Protein AF-0000000067514370 (afdb_homodimer)

Nearest PDB structures (foldseek):
  8wbq-assembly1_A  TM=7.973E-01  e=3.675E-15  Rhodococcus opacus
  8wnh-assembly1_B  TM=7.965E-01  e=3.909E-15  Rhodococcus opacus
  8wbo-assembly1_A-2  TM=7.951E-01  e=1.120E-14  Rhodococcus opacus
  8wbm-assembly1_A  TM=7.799E-01  e=2.214E-14  Rhodococcus opacus
  3umc-assembly1_C  TM=7.431E-01  e=3.376E-13  Pseudomonas aeruginosa

pLDDT: mean 97.34, std 3.36, range [53.38, 98.94]

Solvent-accessible surface area (backbone atoms only — not comparable to full-atom values): 23283 Å² total; per-residue (Å²): 130,92,54,49,83,46,66,32,39,35,26,39,34,82,59,49,36,29,46,65,55,64,56,62,49,45,54,62,75,37,51,87,78,41,57,77,92,49,36,66,57,51,41,51,40,33,53,45,34,38,58,46,48,35,35,32,69,62,66,59,53,54,55,42,43,33,51,16,43,43,52,38,21,56,75,69,74,39,88,70,81,73,58,30,57,58,56,53,70,44,52,46,72,38,44,43,37,87,52,31,34,68,21,41,55,70,35,42,88,80,37,48,28,29,41,46,28,67,38,39,75,91,38,44,61,53,35,48,70,56,37,60,51,72,60,74,42,79,46,32,16,57,79,61,58,30,25,54,40,36,56,66,31,55,50,47,52,34,61,74,68,69,52,57,40,69,34,29,29,43,35,26,40,38,51,83,50,39,47,53,40,37,42,61,62,52,34,56,37,35,35,38,31,53,77,71,85,52,79,72,73,51,74,87,62,51,60,45,79,28,73,42,48,60,45,50,31,58,50,48,66,90,130,90,52,51,81,48,66,31,39,35,26,38,34,81,57,48,37,30,46,64,55,66,56,64,49,46,54,62,74,37,51,86,79,41,56,77,93,48,36,66,58,52,42,50,40,34,52,44,32,39,58,46,48,34,35,33,68,62,67,60,54,55,56,42,43,32,51,15,44,45,51,36,22,57,75,66,75,39,90,68,81,71,58,30,58,57,55,55,70,44,53,44,71,39,44,43,37,88,50,31,34,68,19,40,56,69,33,43,88,79,38,48,27,28,42,47,28,68,38,41,73,92,37,44,61,54,34,50,71,55,36,60,51,72,60,75,43,80,46,31,16,57,77,61,58,28,24,55,39,34,55,66,31,56,50,46,51,33,61,74,68,69,52,58,39,71,34,29,31,42,35,27,39,38,53,83,49,40,46,52,39,36,41,63,62,51,33,55,37,33,34,38,33,52,77,71,86,52,78,73,72,51,74,86,62,51,61,44,80,28,74,44,49,58,45,50,31,59,51,49,64,89

Radius of gyration: 22.3 Å; Cα contacts (8 Å, |Δi|>4): 808; chains: 2; bounding box: 63×58×52 Å

InterPro domains:
  IPR006328 L-2-Haloacid dehalogenase [TIGR01428] (7-199)
  IPR006328 L-2-Haloacid dehalogenase [cd02588] (7-217)
  IPR006439 HAD hydrolase, subfamily IA [TIGR01493] (9-182)
  IPR023214 HAD superfamily [G3DSA:3.40.50.1000] (7-200)
  IPR036412 HAD-like superfamily [SSF56784] (6-220)
  IPR051540 S-2-haloalkanoic acid dehalogenase [PTHR43316] (2-203)

Structure (mmCIF, N/CA/C/O backbone):
data_AF-0000000067514370-model_v1
#
loop_
_entity.id
_entity.type
_entity.pdbx_description
1 polymer 'Haloacid dehalogenase, type II'
#
loop_
_atom_site.group_PDB
_atom_site.id
_atom_site.type_symbol
_atom_site.label_atom_id
_atom_site.label_alt_id
_atom_site.label_comp_id
_atom_site.label_asym_id
_atom_site.label_entity_id
_atom_site.label_seq_id
_atom_site.pdbx_PDB_ins_code
_atom_site.Cartn_x
_atom_site.Cartn_y
_atom_site.Cartn_z
_atom_site.occupancy
_atom_site.B_iso_or_equiv
_atom_site.auth_seq_id
_atom_site.auth_comp_id
_atom_site.auth_asym_id
_atom_site.auth_atom_id
_atom_site.pdbx_PDB_model_num
ATOM 1 N N . MET A 1 1 ? -13.023 30.594 -5.648 1 54.84 1 MET A N 1
ATOM 2 C CA . MET A 1 1 ? -12.836 29.188 -5.305 1 54.84 1 MET A CA 1
ATOM 3 C C . MET A 1 1 ? -12.938 28.984 -3.797 1 54.84 1 MET A C 1
ATOM 5 O O . MET A 1 1 ? -12.477 29.828 -3.016 1 54.84 1 MET A O 1
ATOM 9 N N . SER A 1 2 ? -13.969 28.219 -3.26 1 80.81 2 SER A N 1
ATOM 10 C CA . SER A 1 2 ? -14.188 28.109 -1.821 1 80.81 2 SER A CA 1
ATOM 11 C C . SER A 1 2 ? -12.961 27.547 -1.115 1 80.81 2 SER A C 1
ATOM 13 O O . SER A 1 2 ? -12.359 26.578 -1.582 1 80.81 2 SER A O 1
ATOM 15 N N . PHE A 1 3 ? -12.492 28.406 -0.198 1 91.38 3 PHE A N 1
ATOM 16 C CA . PHE A 1 3 ? -11.312 28.078 0.587 1 91.38 3 PHE A CA 1
ATOM 17 C C . PHE A 1 3 ? -11.625 27.016 1.623 1 91.38 3 PHE A C 1
ATOM 19 O O . PHE A 1 3 ? -12.758 26.922 2.105 1 91.38 3 PHE A O 1
ATOM 26 N N . LEU A 1 4 ? -10.633 26.266 1.812 1 96.19 4 LEU A N 1
ATOM 27 C CA . LEU A 1 4 ? -10.75 25.281 2.883 1 96.19 4 LEU A CA 1
ATOM 28 C C . LEU A 1 4 ? -10.633 25.938 4.25 1 96.19 4 LEU A C 1
ATOM 30 O O . LEU A 1 4 ? -9.914 26.938 4.406 1 96.19 4 LEU A O 1
ATOM 34 N N . ARG A 1 5 ? -11.43 25.5 5.203 1 95.88 5 ARG A N 1
ATOM 35 C CA . ARG A 1 5 ? -11.398 26.047 6.559 1 95.88 5 ARG A CA 1
ATOM 36 C C . ARG A 1 5 ? -11.195 24.938 7.586 1 95.88 5 ARG A C 1
ATOM 38 O O . ARG A 1 5 ? -12.055 24.719 8.438 1 95.88 5 ARG A O 1
ATOM 45 N N . PRO A 1 6 ? -10.039 24.281 7.539 1 98.12 6 PRO A N 1
ATOM 46 C CA . PRO A 1 6 ? -9.781 23.219 8.516 1 98.12 6 PRO A CA 1
ATOM 47 C C . PRO A 1 6 ? -9.469 23.75 9.906 1 98.12 6 PRO A C 1
ATOM 49 O O . PRO A 1 6 ? -8.898 24.844 10.039 1 98.12 6 PRO A O 1
ATOM 52 N N . LYS A 1 7 ? -9.844 22.984 10.93 1 98.38 7 LYS A N 1
ATOM 53 C CA . LYS A 1 7 ? -9.445 23.312 12.297 1 98.38 7 LYS A CA 1
ATOM 54 C C . LYS A 1 7 ? -7.953 23.062 12.508 1 98.38 7 LYS A C 1
ATOM 56 O O . LYS A 1 7 ? -7.297 23.781 13.258 1 98.38 7 LYS A O 1
ATOM 61 N N . PHE A 1 8 ? -7.395 22.016 11.891 1 98.69 8 PHE A N 1
ATOM 62 C CA . PHE A 1 8 ? -5.98 21.672 11.93 1 98.69 8 PHE A CA 1
ATOM 63 C C . PHE A 1 8 ? -5.465 21.344 10.531 1 98.69 8 PHE A C 1
ATOM 65 O O . PHE A 1 8 ? -6.207 20.828 9.695 1 98.69 8 PHE A O 1
ATOM 72 N N . ILE A 1 9 ? -4.254 21.688 10.297 1 98.81 9 ILE A N 1
ATOM 73 C CA . ILE A 1 9 ? -3.523 21.141 9.164 1 98.81 9 ILE A CA 1
ATOM 74 C C . ILE A 1 9 ? -2.539 20.078 9.648 1 98.81 9 ILE A C 1
ATOM 76 O O . ILE A 1 9 ? -1.657 20.359 10.461 1 98.81 9 ILE A O 1
ATOM 80 N N . THR A 1 10 ? -2.744 18.875 9.266 1 98.88 10 THR A N 1
ATOM 81 C CA . THR A 1 10 ? -1.891 17.75 9.656 1 98.88 10 THR A CA 1
ATOM 82 C C . THR A 1 10 ? -0.934 17.375 8.523 1 98.88 10 THR A C 1
ATOM 84 O O . THR A 1 10 ? -1.309 17.406 7.352 1 98.88 10 THR A O 1
ATOM 87 N N . PHE A 1 11 ? 0.341 17.125 8.883 1 98.94 11 PHE A N 1
ATOM 88 C CA . PHE A 1 11 ? 1.389 16.906 7.895 1 98.94 11 PHE A CA 1
ATOM 89 C C . PHE A 1 11 ? 2.049 15.547 8.102 1 98.94 11 PHE A C 1
ATOM 91 O O . PHE A 1 11 ? 2.467 15.211 9.219 1 98.94 11 PHE A O 1
ATOM 98 N N . ASP A 1 12 ? 2.164 14.766 6.973 1 98.81 12 ASP A N 1
ATOM 99 C CA . ASP A 1 12 ? 3.289 13.836 6.895 1 98.81 12 ASP A CA 1
ATOM 100 C C . ASP A 1 12 ? 4.617 14.57 7.035 1 98.81 12 ASP A C 1
ATOM 102 O O . ASP A 1 12 ? 4.805 15.648 6.465 1 98.81 12 ASP A O 1
ATOM 106 N N . CYS A 1 13 ? 5.59 13.93 7.742 1 98.44 13 CYS A N 1
ATOM 107 C CA . CYS A 1 13 ? 6.844 14.633 8 1 98.44 13 CYS A CA 1
ATOM 108 C C . CYS A 1 13 ? 7.926 14.188 7.027 1 98.44 13 CYS A C 1
ATOM 110 O O . CYS A 1 13 ? 8.367 14.969 6.18 1 98.44 13 CYS A O 1
ATOM 112 N N . TYR A 1 14 ? 8.352 12.938 7.102 1 96.94 14 TYR A N 1
ATOM 113 C CA . TYR A 1 14 ? 9.453 12.422 6.305 1 96.94 14 TYR A CA 1
ATOM 114 C C . TYR A 1 14 ? 9.07 12.344 4.832 1 96.94 14 TYR A C 1
ATOM 116 O O . TYR A 1 14 ? 8.133 11.633 4.465 1 96.94 14 TYR A O 1
ATOM 124 N N . GLY A 1 15 ? 9.812 12.992 4.027 1 97 15 GLY A N 1
ATOM 125 C CA . GLY A 1 15 ? 9.562 13.023 2.594 1 97 15 GLY A CA 1
ATOM 126 C C . GLY A 1 15 ? 8.656 14.172 2.178 1 97 15 GLY A C 1
ATOM 127 O O . GLY A 1 15 ? 8.742 14.656 1.049 1 97 15 GLY A O 1
ATOM 128 N N . THR A 1 16 ? 7.781 14.656 3.057 1 98.62 16 THR A N 1
ATOM 129 C CA . THR A 1 16 ? 6.863 15.75 2.756 1 98.62 16 THR A CA 1
ATOM 130 C C . THR A 1 16 ? 7.422 17.078 3.26 1 98.62 16 THR A C 1
ATOM 132 O O . THR A 1 16 ? 7.59 18.016 2.482 1 98.62 16 THR A O 1
ATOM 135 N N . LEU A 1 17 ? 7.727 17.156 4.512 1 98.69 17 LEU A N 1
ATOM 136 C CA . LEU A 1 17 ? 8.344 18.359 5.07 1 98.69 17 LEU A CA 1
ATOM 137 C C . LEU A 1 17 ? 9.859 18.203 5.137 1 98.69 17 LEU A C 1
ATOM 139 O O . LEU A 1 17 ? 10.594 19.094 4.684 1 98.69 17 LEU A O 1
ATOM 143 N N . THR A 1 18 ? 10.305 17.125 5.695 1 98.25 18 THR A N 1
ATOM 144 C CA . THR A 1 18 ? 11.734 16.828 5.801 1 98.25 18 THR A CA 1
ATOM 145 C C . THR A 1 18 ? 12.25 16.203 4.516 1 98.25 18 THR A C 1
ATOM 147 O O . THR A 1 18 ? 11.617 15.289 3.969 1 98.25 18 THR A O 1
ATOM 150 N N . ASN A 1 19 ? 13.359 16.75 4.059 1 96.5 19 ASN A N 1
ATOM 151 C CA . ASN A 1 19 ? 14.016 16.156 2.902 1 96.5 19 ASN A CA 1
ATOM 152 C C . ASN A 1 19 ? 14.625 14.797 3.244 1 96.5 19 ASN A C 1
ATOM 154 O O . ASN A 1 19 ? 15.625 14.727 3.959 1 96.5 19 ASN A O 1
ATOM 158 N N . PHE A 1 20 ? 14.039 13.781 2.719 1 91.88 20 PHE A N 1
ATOM 159 C CA . PHE A 1 20 ? 14.344 12.391 3.055 1 91.88 20 PHE A CA 1
ATOM 160 C C . PHE A 1 20 ? 15.516 11.883 2.229 1 91.88 20 PHE A C 1
ATOM 162 O O . PHE A 1 20 ? 15.461 11.883 0.997 1 91.88 20 PHE A O 1
ATOM 169 N N . HIS A 1 21 ? 16.641 11.43 2.885 1 93.88 21 HIS A N 1
ATOM 170 C CA . HIS A 1 21 ? 17.906 11.117 2.207 1 93.88 21 HIS A CA 1
ATOM 171 C C . HIS A 1 21 ? 18.125 9.617 2.129 1 93.88 21 HIS A C 1
ATOM 173 O O . HIS A 1 21 ? 19.25 9.156 1.904 1 93.88 21 HIS A O 1
ATOM 179 N N . MET A 1 22 ? 17.109 8.844 2.316 1 95.44 22 MET A N 1
ATOM 180 C CA . MET A 1 22 ? 17.219 7.387 2.287 1 95.44 22 MET A CA 1
ATOM 181 C C . MET A 1 22 ? 17.812 6.91 0.961 1 95.44 22 MET A C 1
ATOM 183 O O . MET A 1 22 ? 18.703 6.066 0.939 1 95.44 22 MET A O 1
ATOM 187 N N . GLY A 1 23 ? 17.281 7.449 -0.156 1 96.12 23 GLY A N 1
ATOM 188 C CA . GLY A 1 23 ? 17.781 7.059 -1.467 1 96.12 23 GLY A CA 1
ATOM 189 C C . GLY A 1 23 ? 19.234 7.426 -1.689 1 96.12 23 GLY A C 1
ATOM 190 O O . GLY A 1 23 ? 20.016 6.605 -2.168 1 96.12 23 GLY A O 1
ATOM 191 N N . THR A 1 24 ? 19.609 8.688 -1.325 1 95.88 24 THR A N 1
ATOM 192 C CA . THR A 1 24 ? 20.984 9.156 -1.488 1 95.88 24 THR A CA 1
ATOM 193 C C . THR A 1 24 ? 21.938 8.32 -0.649 1 95.88 24 THR A C 1
ATOM 195 O O . THR A 1 24 ? 23 7.898 -1.136 1 95.88 24 THR A O 1
ATOM 198 N N . MET A 1 25 ? 21.578 8.047 0.548 1 97.44 25 MET A N 1
ATOM 199 C CA . MET A 1 25 ? 22.422 7.234 1.419 1 97.44 25 MET A CA 1
ATOM 200 C C . MET A 1 25 ? 22.562 5.82 0.866 1 97.44 25 MET A C 1
ATOM 202 O O . MET A 1 25 ? 23.656 5.246 0.911 1 97.44 25 MET A O 1
ATOM 206 N N . THR A 1 26 ? 21.469 5.281 0.385 1 98.5 26 THR A N 1
ATOM 207 C CA . THR A 1 26 ? 21.5 3.93 -0.168 1 98.5 26 THR A CA 1
ATOM 208 C C . THR A 1 26 ? 22.5 3.844 -1.321 1 98.5 26 THR A C 1
ATOM 210 O O . THR A 1 26 ? 23.281 2.895 -1.401 1 98.5 26 THR A O 1
ATOM 213 N N . ARG A 1 27 ? 22.453 4.84 -2.217 1 97.81 27 ARG A N 1
ATOM 214 C CA . ARG A 1 27 ? 23.391 4.871 -3.342 1 97.81 27 ARG A CA 1
ATOM 215 C C . ARG A 1 27 ? 24.828 4.855 -2.859 1 97.81 27 ARG A C 1
ATOM 217 O O . ARG A 1 27 ? 25.672 4.168 -3.436 1 97.81 27 ARG A O 1
ATOM 224 N N . GLU A 1 28 ? 25.078 5.555 -1.776 1 97.56 28 GLU A N 1
ATOM 225 C CA . GLU A 1 28 ? 26.438 5.641 -1.238 1 97.56 28 GLU A CA 1
ATOM 226 C C . GLU A 1 28 ? 26.844 4.34 -0.546 1 97.56 28 GLU A C 1
ATOM 228 O O . GLU A 1 28 ? 27.922 3.801 -0.802 1 97.56 28 GLU A O 1
ATOM 233 N N . ILE A 1 29 ? 26.031 3.836 0.274 1 97.94 29 ILE A N 1
ATOM 234 C CA . ILE A 1 29 ? 26.344 2.689 1.125 1 97.94 29 ILE A CA 1
ATOM 235 C C . ILE A 1 29 ? 26.516 1.439 0.265 1 97.94 29 ILE A C 1
ATOM 237 O O . ILE A 1 29 ? 27.359 0.589 0.559 1 97.94 29 ILE A O 1
ATOM 241 N N . PHE A 1 30 ? 25.75 1.342 -0.845 1 98.5 30 PHE A N 1
ATOM 242 C CA . PHE A 1 30 ? 25.734 0.096 -1.603 1 98.5 30 PHE A CA 1
ATOM 243 C C . PHE A 1 30 ? 26.484 0.25 -2.92 1 98.5 30 PHE A C 1
ATOM 245 O O . PHE A 1 30 ? 26.391 -0.616 -3.793 1 98.5 30 PHE A O 1
ATOM 252 N N . ALA A 1 31 ? 27.219 1.347 -3.066 1 97.75 31 ALA A N 1
ATOM 253 C CA . ALA A 1 31 ? 27.938 1.626 -4.301 1 97.75 31 ALA A CA 1
ATOM 254 C C . ALA A 1 31 ? 28.922 0.5 -4.629 1 97.75 31 ALA A C 1
ATOM 256 O O . ALA A 1 31 ? 29.219 0.253 -5.801 1 97.75 31 ALA A O 1
ATOM 257 N N . ASP A 1 32 ? 29.359 -0.21 -3.672 1 96.69 32 ASP A N 1
ATOM 258 C CA . ASP A 1 32 ? 30.375 -1.229 -3.883 1 96.69 32 ASP A CA 1
ATOM 259 C C . ASP A 1 32 ? 29.75 -2.572 -4.246 1 96.69 32 ASP A C 1
ATOM 261 O O . ASP A 1 32 ? 30.453 -3.5 -4.66 1 96.69 32 ASP A O 1
ATOM 265 N N . ARG A 1 33 ? 28.5 -2.768 -4.117 1 96.44 33 ARG A N 1
ATOM 266 C CA . ARG A 1 33 ? 27.953 -4.105 -4.301 1 96.44 33 ARG A CA 1
ATOM 267 C C . ARG A 1 33 ? 26.766 -4.082 -5.254 1 96.44 33 ARG A C 1
ATOM 269 O O . ARG A 1 33 ? 26.344 -5.125 -5.766 1 96.44 33 ARG A O 1
ATOM 276 N N . VAL A 1 34 ? 26.188 -2.836 -5.527 1 98 34 VAL A N 1
ATOM 277 C CA . VAL A 1 34 ? 25.125 -2.678 -6.508 1 98 34 VAL A CA 1
ATOM 278 C C . VAL A 1 34 ? 25.609 -1.836 -7.684 1 98 34 VAL A C 1
ATOM 280 O O . VAL A 1 34 ? 26.047 -0.697 -7.5 1 98 34 VAL A O 1
ATOM 283 N N . PRO A 1 35 ? 25.578 -2.391 -8.883 1 97.62 35 PRO A N 1
ATOM 284 C CA . PRO A 1 35 ? 26 -1.616 -10.047 1 97.62 35 PRO A CA 1
ATOM 285 C C . PRO A 1 35 ? 25.203 -0.326 -10.219 1 97.62 35 PRO A C 1
ATOM 287 O O . PRO A 1 35 ? 24 -0.305 -9.969 1 97.62 35 PRO A O 1
ATOM 290 N N . ALA A 1 36 ? 25.875 0.688 -10.672 1 96.56 36 ALA A N 1
ATOM 291 C CA . ALA A 1 36 ? 25.297 2.023 -10.805 1 96.56 36 ALA A CA 1
ATOM 292 C C . ALA A 1 36 ? 24.031 1.99 -11.664 1 96.56 36 ALA A C 1
ATOM 294 O O . ALA A 1 36 ? 23.047 2.672 -11.359 1 96.56 36 ALA A O 1
ATOM 295 N N . GLU A 1 37 ? 24.047 1.199 -12.664 1 97.56 37 GLU A N 1
ATOM 296 C CA . GLU A 1 37 ? 22.938 1.145 -13.617 1 97.56 37 GLU A CA 1
ATOM 297 C C . GLU A 1 37 ? 21.703 0.486 -13 1 97.56 37 GLU A C 1
ATOM 299 O O . GLU A 1 37 ? 20.609 0.605 -13.539 1 97.56 37 GLU A O 1
ATOM 304 N N . GLN A 1 38 ? 21.922 -0.221 -11.828 1 97.56 38 GLN A N 1
ATOM 305 C CA . GLN A 1 38 ? 20.812 -0.919 -11.172 1 97.56 38 GLN A CA 1
ATOM 306 C C . GLN A 1 38 ? 20.422 -0.233 -9.867 1 97.56 38 GLN A C 1
ATOM 308 O O . GLN A 1 38 ? 19.453 -0.623 -9.219 1 97.56 38 GLN A O 1
ATOM 313 N N . MET A 1 39 ? 21.141 0.855 -9.57 1 98.19 39 MET A N 1
ATOM 314 C CA . MET A 1 39 ? 21.031 1.456 -8.25 1 98.19 39 MET A CA 1
ATOM 315 C C . MET A 1 39 ? 19.672 2.111 -8.055 1 98.19 39 MET A C 1
ATOM 317 O O . MET A 1 39 ? 19.109 2.053 -6.961 1 98.19 39 MET A O 1
ATOM 321 N N . ASP A 1 40 ? 19.125 2.67 -9.078 1 97.56 40 ASP A N 1
ATOM 322 C CA . ASP A 1 40 ? 17.797 3.283 -8.961 1 97.56 40 ASP A CA 1
ATOM 323 C C . ASP A 1 40 ? 16.75 2.248 -8.578 1 97.56 40 ASP A C 1
ATOM 325 O O . ASP A 1 40 ? 15.891 2.514 -7.73 1 97.56 40 ASP A O 1
ATOM 329 N N . GLN A 1 41 ? 16.859 1.146 -9.219 1 97.31 41 GLN A N 1
ATOM 330 C CA . GLN A 1 41 ? 15.906 0.085 -8.906 1 97.31 41 GLN A CA 1
ATOM 331 C C . GLN A 1 41 ? 16.109 -0.441 -7.492 1 97.31 41 GLN A C 1
ATOM 333 O O . GLN A 1 41 ? 15.148 -0.749 -6.789 1 97.31 41 GLN A O 1
ATOM 338 N N . PHE A 1 42 ? 17.375 -0.605 -7.094 1 98.25 42 PHE A N 1
ATOM 339 C CA . PHE A 1 42 ? 17.688 -1.044 -5.734 1 98.25 42 PHE A CA 1
ATOM 340 C C . PHE A 1 42 ? 17.062 -0.099 -4.711 1 98.25 42 PHE A C 1
ATOM 342 O O . PHE A 1 42 ? 16.438 -0.544 -3.748 1 98.25 42 PHE A O 1
ATOM 349 N N . VAL A 1 43 ? 17.203 1.216 -4.918 1 98.25 43 VAL A N 1
ATOM 350 C CA . VAL A 1 43 ? 16.656 2.246 -4.035 1 98.25 43 VAL A CA 1
ATOM 351 C C . VAL A 1 43 ? 15.133 2.145 -4.004 1 98.25 43 VAL A C 1
ATOM 353 O O . VAL A 1 43 ? 14.523 2.221 -2.936 1 98.25 43 VAL A O 1
ATOM 356 N N . ARG A 1 44 ? 14.477 1.854 -5.156 1 97.5 44 ARG A N 1
ATOM 357 C CA . ARG A 1 44 ? 13.031 1.716 -5.242 1 97.5 44 ARG A CA 1
ATOM 358 C C . ARG A 1 44 ? 12.555 0.48 -4.484 1 97.5 44 ARG A C 1
ATOM 360 O O . ARG A 1 44 ? 11.523 0.52 -3.807 1 97.5 44 ARG A O 1
ATOM 367 N N . ASP A 1 45 ? 13.383 -0.579 -4.594 1 98.19 45 ASP A N 1
ATOM 368 C CA . ASP A 1 45 ? 13.016 -1.81 -3.9 1 98.19 45 ASP A CA 1
ATOM 369 C C . ASP A 1 45 ? 13.094 -1.635 -2.387 1 98.19 45 ASP A C 1
ATOM 371 O O . ASP A 1 45 ? 12.234 -2.119 -1.651 1 98.19 45 ASP A O 1
ATOM 375 N N . PHE A 1 46 ? 14.156 -1.019 -2.018 1 98.56 46 PHE A N 1
ATOM 376 C CA . PHE A 1 46 ? 14.289 -0.735 -0.594 1 98.56 46 PHE A CA 1
ATOM 377 C C . PHE A 1 46 ? 13.109 0.092 -0.097 1 98.56 46 PHE A C 1
ATOM 379 O O . PHE A 1 46 ? 12.562 -0.18 0.973 1 98.56 46 PHE A O 1
ATOM 386 N N . SER A 1 47 ? 12.617 1.133 -0.811 1 98.31 47 SER A N 1
ATOM 387 C CA . SER A 1 47 ? 11.445 1.937 -0.478 1 98.31 47 SER A CA 1
ATOM 388 C C . SER A 1 47 ? 10.195 1.074 -0.392 1 98.31 47 SER A C 1
ATOM 390 O O . SER A 1 47 ? 9.383 1.241 0.521 1 98.31 47 SER A O 1
ATOM 392 N N . ALA A 1 48 ? 10.016 0.12 -1.313 1 98.44 48 ALA A N 1
ATOM 393 C CA . ALA A 1 48 ? 8.859 -0.769 -1.332 1 98.44 48 ALA A CA 1
ATOM 394 C C . ALA A 1 48 ? 8.828 -1.662 -0.095 1 98.44 48 ALA A C 1
ATOM 396 O O . ALA A 1 48 ? 7.773 -1.866 0.509 1 98.44 48 ALA A O 1
ATOM 397 N N . TYR A 1 49 ? 10.008 -2.127 0.296 1 98.62 49 TYR A N 1
ATOM 398 C CA . TYR A 1 49 ? 10.07 -3.01 1.456 1 98.62 49 TYR A CA 1
ATOM 399 C C . TYR A 1 49 ? 9.828 -2.236 2.746 1 98.62 49 TYR A C 1
ATOM 401 O O . TYR A 1 49 ? 9.258 -2.773 3.699 1 98.62 49 TYR A O 1
ATOM 409 N N . ARG A 1 50 ? 10.289 -0.998 2.812 1 98.44 50 ARG A N 1
ATOM 410 C CA . ARG A 1 50 ? 9.969 -0.172 3.973 1 98.44 50 ARG A CA 1
ATOM 411 C C . ARG A 1 50 ? 8.461 0.031 4.102 1 98.44 50 ARG A C 1
ATOM 413 O O . ARG A 1 50 ? 7.906 -0.113 5.191 1 98.44 50 ARG A O 1
ATOM 420 N N . LEU A 1 51 ? 7.781 0.381 2.973 1 98.62 51 LEU A N 1
ATOM 421 C CA . LEU A 1 51 ? 6.336 0.558 2.992 1 98.62 51 LEU A CA 1
ATOM 422 C C . LEU A 1 51 ? 5.637 -0.73 3.412 1 98.62 51 LEU A C 1
ATOM 424 O O . LEU A 1 51 ? 4.727 -0.705 4.246 1 98.62 51 LEU A O 1
ATOM 428 N N . ASP A 1 52 ? 6.117 -1.808 2.844 1 98.69 52 ASP A N 1
ATOM 429 C CA . ASP A 1 52 ? 5.559 -3.107 3.199 1 98.69 52 ASP A CA 1
ATOM 430 C C . ASP A 1 52 ? 5.695 -3.373 4.695 1 98.69 52 ASP A C 1
ATOM 432 O O . ASP A 1 52 ? 4.742 -3.816 5.344 1 98.69 52 ASP A O 1
ATOM 436 N N . GLN A 1 53 ? 6.852 -3.133 5.219 1 98.38 53 GLN A N 1
ATOM 437 C CA . GLN A 1 53 ? 7.152 -3.455 6.613 1 98.38 53 GLN A CA 1
ATOM 438 C C . GLN A 1 53 ? 6.266 -2.652 7.562 1 98.38 53 GLN A C 1
ATOM 440 O O . GLN A 1 53 ? 5.812 -3.172 8.586 1 98.38 53 GLN A O 1
ATOM 445 N N . VAL A 1 54 ? 5.969 -1.464 7.266 1 98.38 54 VAL A N 1
ATOM 446 C CA . VAL A 1 54 ? 5.207 -0.623 8.188 1 98.38 54 VAL A CA 1
ATOM 447 C C . VAL A 1 54 ? 3.73 -1.011 8.133 1 98.38 54 VAL A C 1
ATOM 449 O O . VAL A 1 54 ? 2.947 -0.603 8.992 1 98.38 54 VAL A O 1
ATOM 452 N N . MET A 1 55 ? 3.26 -1.777 7.109 1 98.31 55 MET A N 1
ATOM 453 C CA . MET A 1 55 ? 1.884 -2.264 7.062 1 98.31 55 MET A CA 1
ATOM 454 C C . MET A 1 55 ? 1.63 -3.287 8.164 1 98.31 55 MET A C 1
ATOM 456 O O . MET A 1 55 ? 0.514 -3.391 8.672 1 98.31 55 MET A O 1
ATOM 460 N N . GLY A 1 56 ? 2.643 -3.98 8.609 1 96.88 56 GLY A N 1
ATOM 461 C CA . GLY A 1 56 ? 2.504 -5.035 9.602 1 96.88 56 GLY A CA 1
ATOM 462 C C . GLY A 1 56 ? 2.406 -4.508 11.016 1 96.88 56 GLY A C 1
ATOM 463 O O . GLY A 1 56 ? 2.078 -3.336 11.227 1 96.88 56 GLY A O 1
ATOM 464 N N . ASP A 1 57 ? 2.637 -5.352 11.891 1 94 57 ASP A N 1
ATOM 465 C CA . ASP A 1 57 ? 2.57 -4.977 13.297 1 94 57 ASP A CA 1
ATOM 466 C C . ASP A 1 57 ? 3.676 -3.988 13.656 1 94 57 ASP A C 1
ATOM 468 O O . ASP A 1 57 ? 4.758 -4.023 13.07 1 94 57 ASP A O 1
ATOM 472 N N . TRP A 1 58 ? 3.412 -3.295 14.602 1 96.31 58 TRP A N 1
ATOM 473 C CA . TRP A 1 58 ? 4.332 -2.244 15.023 1 96.31 58 TRP A CA 1
ATOM 474 C C . TRP A 1 58 ? 5.641 -2.84 15.531 1 96.31 58 TRP A C 1
ATOM 476 O O . TRP A 1 58 ? 5.637 -3.859 16.234 1 96.31 58 TRP A O 1
ATOM 486 N N . MET A 1 59 ? 6.754 -2.297 15.25 1 97.44 59 MET A N 1
ATOM 487 C CA . MET A 1 59 ? 8.102 -2.467 15.789 1 97.44 59 MET A CA 1
ATOM 488 C C . MET A 1 59 ? 8.867 -1.152 15.75 1 97.44 59 MET A C 1
ATOM 490 O O . MET A 1 59 ? 8.484 -0.221 15.039 1 97.44 59 MET A O 1
ATOM 494 N N . PRO A 1 60 ? 9.867 -1.056 16.547 1 97.88 60 PRO A N 1
ATOM 495 C CA . PRO A 1 60 ? 10.633 0.193 16.531 1 97.88 60 PRO A CA 1
ATOM 496 C C . PRO A 1 60 ? 11.141 0.546 15.133 1 97.88 60 PRO A C 1
ATOM 498 O O . PRO A 1 60 ? 11.5 -0.345 14.359 1 97.88 60 PRO A O 1
ATOM 501 N N . TYR A 1 61 ? 11.148 1.83 14.906 1 97.62 61 TYR A N 1
ATOM 502 C CA . TYR A 1 61 ? 11.438 2.312 13.555 1 97.62 61 TYR A CA 1
ATOM 503 C C . TYR A 1 61 ? 12.797 1.816 13.078 1 97.62 61 TYR A C 1
ATOM 505 O O . TYR A 1 61 ? 12.969 1.508 11.898 1 97.62 61 TYR A O 1
ATOM 513 N N . ASP A 1 62 ? 13.844 1.781 13.914 1 97.56 62 ASP A N 1
ATOM 514 C CA . ASP A 1 62 ? 15.141 1.265 13.492 1 97.56 62 ASP A CA 1
ATOM 515 C C . ASP A 1 62 ? 15.031 -0.181 13.016 1 97.56 62 ASP A C 1
ATOM 517 O O . ASP A 1 62 ? 15.68 -0.57 12.047 1 97.56 62 ASP A O 1
ATOM 521 N N . GLU A 1 63 ? 14.188 -0.935 13.75 1 98.25 63 GLU A N 1
ATOM 522 C CA . GLU A 1 63 ? 13.977 -2.32 13.336 1 98.25 63 GLU A CA 1
ATOM 523 C C . GLU A 1 63 ? 13.266 -2.393 11.992 1 98.25 63 GLU A C 1
ATOM 525 O O . GLU A 1 63 ? 13.539 -3.281 11.18 1 98.25 63 GLU A O 1
ATOM 530 N N . ILE A 1 64 ? 12.289 -1.471 11.734 1 98.31 64 ILE A N 1
ATOM 531 C CA . ILE A 1 64 ? 11.641 -1.38 10.438 1 98.31 64 ILE A CA 1
ATOM 532 C C . ILE A 1 64 ? 12.703 -1.238 9.344 1 98.31 64 ILE A C 1
ATOM 534 O O . ILE A 1 64 ? 12.672 -1.96 8.344 1 98.31 64 ILE A O 1
ATOM 538 N N . LEU A 1 65 ? 13.625 -0.326 9.5 1 98.12 65 LEU A N 1
ATOM 539 C CA . LEU A 1 65 ? 14.672 -0.064 8.516 1 98.12 65 LEU A CA 1
ATOM 540 C C . LEU A 1 65 ? 15.562 -1.288 8.336 1 98.12 65 LEU A C 1
ATOM 542 O O . LEU A 1 65 ? 15.891 -1.659 7.203 1 98.12 65 LEU A O 1
ATOM 546 N N . LYS A 1 66 ? 15.977 -1.868 9.469 1 98.56 66 LYS A N 1
ATOM 547 C CA . LYS A 1 66 ? 16.859 -3.025 9.43 1 98.56 66 LYS A CA 1
ATOM 548 C C . LYS A 1 66 ? 16.203 -4.195 8.703 1 98.56 66 LYS A C 1
ATOM 550 O O . LYS A 1 66 ? 16.812 -4.805 7.82 1 98.56 66 LYS A O 1
ATOM 555 N N . VAL A 1 67 ? 14.938 -4.457 9.047 1 98.44 67 VAL A N 1
ATOM 556 C CA . VAL A 1 67 ? 14.227 -5.578 8.445 1 98.44 67 VAL A CA 1
ATOM 557 C C . VAL A 1 67 ? 14.008 -5.312 6.957 1 98.44 67 VAL A C 1
ATOM 559 O O . VAL A 1 67 ? 14.273 -6.18 6.117 1 98.44 67 VAL A O 1
ATOM 562 N N . ALA A 1 68 ? 13.547 -4.137 6.574 1 98.56 68 ALA A N 1
ATOM 563 C CA . ALA A 1 68 ? 13.289 -3.793 5.18 1 98.56 68 ALA A CA 1
ATOM 564 C C . ALA A 1 68 ? 14.57 -3.875 4.352 1 98.56 68 ALA A C 1
ATOM 566 O O . ALA A 1 68 ? 14.555 -4.375 3.225 1 98.56 68 ALA A O 1
ATOM 567 N N . LEU A 1 69 ? 15.656 -3.357 4.934 1 98.62 69 LEU A N 1
ATOM 568 C CA . LEU A 1 69 ? 16.922 -3.385 4.215 1 98.62 69 LEU A CA 1
ATOM 569 C C . LEU A 1 69 ? 17.422 -4.816 4.043 1 98.62 69 LEU A C 1
ATOM 571 O O . LEU A 1 69 ? 17.906 -5.184 2.973 1 98.62 69 LEU A O 1
ATOM 575 N N . ALA A 1 70 ? 17.359 -5.598 5.113 1 98.56 70 ALA A N 1
ATOM 576 C CA . ALA A 1 70 ? 17.766 -6.996 5.035 1 98.56 70 ALA A CA 1
ATOM 577 C C . ALA A 1 70 ? 16.984 -7.742 3.965 1 98.56 70 ALA A C 1
ATOM 579 O O . ALA A 1 70 ? 17.547 -8.523 3.195 1 98.56 70 ALA A O 1
ATOM 580 N N . ARG A 1 71 ? 15.68 -7.516 3.916 1 98.19 71 ARG A N 1
ATOM 581 C CA . ARG A 1 71 ? 14.836 -8.141 2.9 1 98.19 71 ARG A CA 1
ATOM 582 C C . ARG A 1 71 ? 15.242 -7.691 1.5 1 98.19 71 ARG A C 1
ATOM 584 O O . ARG A 1 71 ? 15.258 -8.492 0.566 1 98.19 71 ARG A O 1
ATOM 591 N N . THR A 1 72 ? 15.516 -6.41 1.34 1 98.5 72 THR A N 1
ATOM 592 C CA . THR A 1 72 ? 15.977 -5.887 0.057 1 98.5 72 THR A CA 1
ATOM 593 C C . THR A 1 72 ? 17.266 -6.57 -0.374 1 98.5 72 THR A C 1
ATOM 595 O O . THR A 1 72 ? 17.391 -7.039 -1.509 1 98.5 72 THR A O 1
ATOM 598 N N . CYS A 1 73 ? 18.25 -6.672 0.606 1 98.38 73 CYS A N 1
ATOM 599 C CA . CYS A 1 73 ? 19.531 -7.301 0.315 1 98.38 73 CYS A CA 1
ATOM 600 C C . CYS A 1 73 ? 19.344 -8.766 -0.075 1 98.38 73 CYS A C 1
ATOM 602 O O . CYS A 1 73 ? 19.969 -9.242 -1.021 1 98.38 73 CYS A O 1
ATOM 604 N N . LYS A 1 74 ? 18.484 -9.352 0.628 1 97.69 74 LYS A N 1
ATOM 605 C CA . LYS A 1 74 ? 18.203 -10.75 0.319 1 97.69 74 LYS A CA 1
ATOM 606 C C . LYS A 1 74 ? 17.656 -10.906 -1.095 1 97.69 74 LYS A C 1
ATOM 608 O O . LYS A 1 74 ? 18.125 -11.742 -1.864 1 97.69 74 LYS A O 1
ATOM 613 N N . ARG A 1 75 ? 16.719 -10.133 -1.441 1 95.88 75 ARG A N 1
ATOM 614 C CA . ARG A 1 75 ? 16.109 -10.195 -2.762 1 95.88 75 ARG A CA 1
ATOM 615 C C . ARG A 1 75 ? 17.125 -9.945 -3.861 1 95.88 75 ARG A C 1
ATOM 617 O O . ARG A 1 75 ? 17.031 -10.516 -4.949 1 95.88 75 ARG A O 1
ATOM 624 N N . TRP A 1 76 ? 18.078 -9.086 -3.604 1 97.31 76 TRP A N 1
ATOM 625 C CA . TRP A 1 76 ? 19.078 -8.68 -4.594 1 97.31 76 TRP A CA 1
ATOM 626 C C . TRP A 1 76 ? 20.328 -9.555 -4.508 1 97.31 76 TRP A C 1
ATOM 628 O O . TRP A 1 76 ? 21.281 -9.352 -5.262 1 97.31 76 TRP A O 1
ATOM 638 N N . ASN A 1 77 ? 20.312 -10.492 -3.543 1 96.62 77 ASN A N 1
ATOM 639 C CA . ASN A 1 77 ? 21.5 -11.305 -3.291 1 96.62 77 ASN A CA 1
ATOM 640 C C . ASN A 1 77 ? 22.719 -10.43 -3.025 1 96.62 77 ASN A C 1
ATOM 642 O O . ASN A 1 77 ? 23.781 -10.648 -3.613 1 96.62 77 ASN A O 1
ATOM 646 N N . VAL A 1 78 ? 22.484 -9.477 -2.264 1 97.44 78 VAL A N 1
ATOM 647 C CA . VAL A 1 78 ? 23.531 -8.57 -1.805 1 97.44 78 VAL A CA 1
ATOM 648 C C . VAL A 1 78 ? 23.734 -8.75 -0.302 1 97.44 78 VAL A C 1
ATOM 650 O O . VAL A 1 78 ? 22.781 -8.938 0.449 1 97.44 78 VAL A O 1
ATOM 653 N N . GLU A 1 79 ? 25 -8.688 0.08 1 97.25 79 GLU A N 1
ATOM 654 C CA . GLU A 1 79 ? 25.328 -8.859 1.491 1 97.25 79 GLU A CA 1
ATOM 655 C C . GLU A 1 79 ? 24.781 -7.711 2.332 1 97.25 79 GLU A C 1
ATOM 657 O O . GLU A 1 79 ? 24.969 -6.539 1.985 1 97.25 79 GLU A O 1
ATOM 662 N N . TYR A 1 80 ? 24.109 -8.086 3.295 1 97.81 80 TYR A N 1
ATOM 663 C CA . TYR A 1 80 ? 23.672 -7.137 4.309 1 97.81 80 TYR A CA 1
ATOM 664 C C . TYR A 1 80 ? 24.672 -7.047 5.453 1 97.81 80 TYR A C 1
ATOM 666 O O . TYR A 1 80 ? 24.938 -8.039 6.133 1 97.81 80 TYR A O 1
ATOM 674 N N . ARG A 1 81 ? 25.281 -5.898 5.75 1 97.25 81 ARG A N 1
ATOM 675 C CA . ARG A 1 81 ? 26.328 -5.707 6.746 1 97.25 81 ARG A CA 1
ATOM 676 C C . ARG A 1 81 ? 25.828 -4.859 7.914 1 97.25 81 ARG A C 1
ATOM 678 O O . ARG A 1 81 ? 26.547 -3.975 8.391 1 97.25 81 ARG A O 1
ATOM 685 N N . GLU A 1 82 ? 24.562 -5 8.164 1 95.38 82 GLU A N 1
ATOM 686 C CA . GLU A 1 82 ? 23.906 -4.336 9.297 1 95.38 82 GLU A CA 1
ATOM 687 C C . GLU A 1 82 ? 23.938 -2.82 9.133 1 95.38 82 GLU A C 1
ATOM 689 O O . GLU A 1 82 ? 24.094 -2.088 10.109 1 95.38 82 GLU A O 1
ATOM 694 N N . GLU A 1 83 ? 23.875 -2.375 7.898 1 97.31 83 GLU A N 1
ATOM 695 C CA . GLU A 1 83 ? 23.922 -0.952 7.582 1 97.31 83 GLU A CA 1
ATOM 696 C C . GLU A 1 83 ? 22.641 -0.249 7.988 1 97.31 83 GLU A C 1
ATOM 698 O O . GLU A 1 83 ? 22.547 0.979 7.934 1 97.31 83 GLU A O 1
ATOM 703 N N . GLY A 1 84 ? 21.625 -1.055 8.414 1 96.88 84 GLY A N 1
ATOM 704 C CA . GLY A 1 84 ? 20.328 -0.477 8.742 1 96.88 84 GLY A CA 1
ATOM 705 C C . GLY A 1 84 ? 20.406 0.617 9.789 1 96.88 84 GLY A C 1
ATOM 706 O O . GLY A 1 84 ? 19.672 1.604 9.727 1 96.88 84 GLY A O 1
ATOM 707 N N . GLN A 1 85 ? 21.328 0.431 10.711 1 96.94 85 GLN A N 1
ATOM 708 C CA . GLN A 1 85 ? 21.453 1.392 11.805 1 96.94 85 GLN A CA 1
ATOM 709 C C . GLN A 1 85 ? 21.953 2.742 11.289 1 96.94 85 GLN A C 1
ATOM 711 O O . GLN A 1 85 ? 21.594 3.787 11.836 1 96.94 85 GLN A O 1
ATOM 716 N N . LEU A 1 86 ? 22.75 2.756 10.227 1 97.94 86 LEU A N 1
ATOM 717 C CA . LEU A 1 86 ? 23.281 3.992 9.672 1 97.94 86 LEU A CA 1
ATOM 718 C C . LEU A 1 86 ? 22.156 4.934 9.25 1 97.94 86 LEU A C 1
ATOM 720 O O . LEU A 1 86 ? 22.25 6.145 9.453 1 97.94 86 LEU A O 1
ATOM 724 N N . TYR A 1 87 ? 21.109 4.348 8.672 1 97.69 87 TYR A N 1
ATOM 725 C CA . TYR A 1 87 ? 19.953 5.148 8.25 1 97.69 87 TYR A CA 1
ATOM 726 C C . TYR A 1 87 ? 19.266 5.793 9.453 1 97.69 87 TYR A C 1
ATOM 728 O O . TYR A 1 87 ? 18.984 6.992 9.445 1 97.69 87 TYR A O 1
ATOM 736 N N . TYR A 1 88 ? 19.047 4.961 10.422 1 96.94 88 TYR A N 1
ATOM 737 C CA . TYR A 1 88 ? 18.375 5.449 11.617 1 96.94 88 TYR A CA 1
ATOM 738 C C . TYR A 1 88 ? 19.156 6.578 12.266 1 96.94 88 TYR A C 1
ATOM 740 O O . TYR A 1 88 ? 18.594 7.598 12.664 1 96.94 88 TYR A O 1
ATOM 748 N N . ASP A 1 89 ? 20.453 6.457 12.312 1 97.5 89 ASP A N 1
ATOM 749 C CA . ASP A 1 89 ? 21.312 7.441 12.953 1 97.5 89 ASP A CA 1
ATOM 750 C C . ASP A 1 89 ? 21.344 8.75 12.164 1 97.5 89 ASP A C 1
ATOM 752 O O . ASP A 1 89 ? 21.594 9.812 12.727 1 97.5 89 ASP A O 1
ATOM 756 N N . ALA A 1 90 ? 21.062 8.641 10.914 1 97.81 90 ALA A N 1
ATOM 757 C CA . ALA A 1 90 ? 21.156 9.812 10.055 1 97.81 90 ALA A CA 1
ATOM 758 C C . ALA A 1 90 ? 19.875 10.641 10.109 1 97.81 90 ALA A C 1
ATOM 760 O O . ALA A 1 90 ? 19.906 11.844 9.867 1 97.81 90 ALA A O 1
ATOM 761 N N . VAL A 1 91 ? 18.797 10.055 10.461 1 97.19 91 VAL A N 1
ATOM 762 C CA . VAL A 1 91 ? 17.453 10.641 10.352 1 97.19 91 VAL A CA 1
ATOM 763 C C . VAL A 1 91 ? 17.438 12 11.062 1 97.19 91 VAL A C 1
ATOM 765 O O . VAL A 1 91 ? 17 13 10.484 1 97.19 91 VAL A O 1
ATOM 768 N N . PRO A 1 92 ? 17.953 12.117 12.281 1 96.75 92 PRO A N 1
ATOM 769 C CA . PRO A 1 92 ? 17.859 13.398 12.992 1 96.75 92 PRO A CA 1
ATOM 770 C C . PRO A 1 92 ? 18.641 14.516 12.328 1 96.75 92 PRO A C 1
ATOM 772 O O . PRO A 1 92 ? 18.422 15.695 12.617 1 96.75 92 PRO A O 1
ATOM 775 N N . THR A 1 93 ? 19.516 14.141 11.383 1 97.56 93 THR A N 1
ATOM 776 C CA . THR A 1 93 ? 20.375 15.148 10.766 1 97.56 93 THR A CA 1
ATOM 777 C C . THR A 1 93 ? 19.688 15.781 9.562 1 97.56 93 THR A C 1
ATOM 779 O O . THR A 1 93 ? 20.125 16.812 9.062 1 97.56 93 THR A O 1
ATOM 782 N N . TRP A 1 94 ? 18.688 15.227 9.078 1 97.56 94 TRP A N 1
ATOM 783 C CA . TRP A 1 94 ? 18.047 15.688 7.859 1 97.56 94 TRP A CA 1
ATOM 784 C C . TRP A 1 94 ? 17.219 16.953 8.117 1 97.56 94 TRP A C 1
ATOM 786 O O . TRP A 1 94 ? 16.562 17.047 9.148 1 97.56 94 TRP A O 1
ATOM 796 N N . GLY A 1 95 ? 17.281 17.938 7.215 1 97.62 95 GLY A N 1
ATOM 797 C CA . GLY A 1 95 ? 16.531 19.172 7.289 1 97.62 95 GLY A CA 1
ATOM 798 C C . GLY A 1 95 ? 15.336 19.203 6.355 1 97.62 95 GLY A C 1
ATOM 799 O O . GLY A 1 95 ? 15.094 18.25 5.617 1 97.62 95 GLY A O 1
ATOM 800 N N . PRO A 1 96 ? 14.648 20.234 6.441 1 98.56 96 PRO A N 1
ATOM 801 C CA . PRO A 1 96 ? 13.453 20.375 5.609 1 98.56 96 PRO A CA 1
ATOM 802 C C . PRO A 1 96 ? 13.781 20.547 4.129 1 98.56 96 PRO A C 1
ATOM 804 O O . PRO A 1 96 ? 14.914 20.906 3.781 1 98.56 96 PRO A O 1
ATOM 807 N N . HIS A 1 97 ? 12.789 20.25 3.281 1 98.25 97 HIS A N 1
ATOM 808 C CA . HIS A 1 97 ? 12.844 20.766 1.923 1 98.25 97 HIS A CA 1
ATOM 809 C C . HIS A 1 97 ? 12.938 22.297 1.928 1 98.25 97 HIS A C 1
ATOM 811 O O . HIS A 1 97 ? 12.43 22.953 2.844 1 98.25 97 HIS A O 1
ATOM 817 N N . ALA A 1 98 ? 13.5 22.844 0.89 1 97.69 98 ALA A N 1
ATOM 818 C CA . ALA A 1 98 ? 13.836 24.266 0.846 1 97.69 98 ALA A CA 1
ATOM 819 C C . ALA A 1 98 ? 12.578 25.125 0.95 1 97.69 98 ALA A C 1
ATOM 821 O O . ALA A 1 98 ? 12.609 26.219 1.497 1 97.69 98 ALA A O 1
ATOM 822 N N . ASP A 1 99 ? 11.445 24.672 0.481 1 98.44 99 ASP A N 1
ATOM 823 C CA . ASP A 1 99 ? 10.219 25.469 0.407 1 98.44 99 ASP A CA 1
ATOM 824 C C . ASP A 1 99 ? 9.477 25.453 1.742 1 98.44 99 ASP A C 1
ATOM 826 O O . ASP A 1 99 ? 8.57 26.25 1.964 1 98.44 99 ASP A O 1
ATOM 830 N N . VAL A 1 100 ? 9.852 24.562 2.684 1 98.62 100 VAL A N 1
ATOM 831 C CA . VAL A 1 100 ? 9.016 24.203 3.826 1 98.62 100 VAL A CA 1
ATOM 832 C C . VAL A 1 100 ? 8.992 25.359 4.824 1 98.62 100 VAL A C 1
ATOM 834 O O . VAL A 1 100 ? 7.918 25.844 5.207 1 98.62 100 VAL A O 1
ATOM 837 N N . PRO A 1 101 ? 10.133 25.922 5.195 1 98.06 101 PRO A N 1
ATOM 838 C CA . PRO A 1 101 ? 10.047 27 6.191 1 98.06 101 PRO A CA 1
ATOM 839 C C . PRO A 1 101 ? 9.219 28.188 5.707 1 98.06 101 PRO A C 1
ATOM 841 O O . PRO A 1 101 ? 8.336 28.656 6.426 1 98.06 101 PRO A O 1
ATOM 844 N N . ALA A 1 102 ? 9.484 28.625 4.578 1 97.38 102 ALA A N 1
ATOM 845 C CA . ALA A 1 102 ? 8.75 29.781 4.059 1 97.38 102 ALA A CA 1
ATOM 846 C C . ALA A 1 102 ? 7.266 29.453 3.904 1 97.38 102 ALA A C 1
ATOM 848 O O . ALA A 1 102 ? 6.406 30.297 4.191 1 97.38 102 ALA A O 1
ATOM 849 N N . GLY A 1 103 ? 6.906 28.234 3.428 1 98.12 103 GLY A N 1
ATOM 850 C CA . GLY A 1 103 ? 5.52 27.844 3.273 1 98.12 103 GLY A CA 1
ATOM 851 C C . GLY A 1 103 ? 4.77 27.766 4.59 1 98.12 103 GLY A C 1
ATOM 852 O O . GLY A 1 103 ? 3.635 28.234 4.691 1 98.12 103 GLY A O 1
ATOM 853 N N . LEU A 1 104 ? 5.371 27.172 5.539 1 98.38 104 LEU A N 1
ATOM 854 C CA . LEU A 1 104 ? 4.73 27.016 6.844 1 98.38 104 LEU A CA 1
ATOM 855 C C . LEU A 1 104 ? 4.551 28.359 7.523 1 98.38 104 LEU A C 1
ATOM 857 O O . LEU A 1 104 ? 3.566 28.578 8.234 1 98.38 104 LEU A O 1
ATOM 861 N N . SER A 1 105 ? 5.504 29.25 7.375 1 96.19 105 SER A N 1
ATOM 862 C CA . SER A 1 105 ? 5.441 30.562 8.023 1 96.19 105 SER A CA 1
ATOM 863 C C . SER A 1 105 ? 4.18 31.312 7.625 1 96.19 105 SER A C 1
ATOM 865 O O . SER A 1 105 ? 3.652 32.094 8.406 1 96.19 105 SER A O 1
ATOM 867 N N . LYS A 1 106 ? 3.682 31.062 6.496 1 95.81 106 LYS A N 1
ATOM 868 C CA . LYS A 1 106 ? 2.506 31.766 6 1 95.81 106 LYS A CA 1
ATOM 869 C C . LYS A 1 106 ? 1.237 31.281 6.699 1 95.81 106 LYS A C 1
ATOM 871 O O . LYS A 1 106 ? 0.21 31.969 6.668 1 95.81 106 LYS A O 1
ATOM 876 N N . ILE A 1 107 ? 1.303 30.188 7.371 1 96.75 107 ILE A N 1
ATOM 877 C CA . ILE A 1 107 ? 0.051 29.594 7.812 1 96.75 107 ILE A CA 1
ATOM 878 C C . ILE A 1 107 ? 0.118 29.312 9.312 1 96.75 107 ILE A C 1
ATOM 880 O O . ILE A 1 107 ? -0.915 29.156 9.969 1 96.75 107 ILE A O 1
ATOM 884 N N . ALA A 1 108 ? 1.268 29.234 9.836 1 96.75 108 ALA A N 1
ATOM 885 C CA . ALA A 1 108 ? 1.485 28.672 11.172 1 96.75 108 ALA A CA 1
ATOM 886 C C . ALA A 1 108 ? 0.83 29.547 12.242 1 96.75 108 ALA A C 1
ATOM 888 O O . ALA A 1 108 ? 0.512 29.062 13.328 1 96.75 108 ALA A O 1
ATOM 889 N N . ASP A 1 109 ? 0.661 30.828 12.008 1 95.88 109 ASP A N 1
ATOM 890 C CA . ASP A 1 109 ? 0.053 31.703 13 1 95.88 109 ASP A CA 1
ATOM 891 C C . ASP A 1 109 ? -1.456 31.812 12.789 1 95.88 109 ASP A C 1
ATOM 893 O O . ASP A 1 109 ? -2.145 32.5 13.539 1 95.88 109 ASP A O 1
ATOM 897 N N . LYS A 1 110 ? -2.078 31.156 11.875 1 96.94 110 LYS A N 1
ATOM 898 C CA . LYS A 1 110 ? -3.496 31.266 11.547 1 96.94 110 LYS A CA 1
ATOM 899 C C . LYS A 1 110 ? -4.234 29.953 11.844 1 96.94 110 LYS A C 1
ATOM 901 O O . LYS A 1 110 ? -5.371 29.984 12.32 1 96.94 110 LYS A O 1
ATOM 906 N N . ILE A 1 111 ? -3.582 28.891 11.523 1 97.94 111 ILE A N 1
ATOM 907 C CA . ILE A 1 111 ? -4.168 27.562 11.727 1 97.94 111 ILE A CA 1
ATOM 908 C C . ILE A 1 111 ? -3.182 26.672 12.461 1 97.94 111 ILE A C 1
ATOM 910 O O . ILE A 1 111 ? -2.002 26.609 12.109 1 97.94 111 ILE A O 1
ATOM 914 N N . PRO A 1 112 ? -3.689 26 13.508 1 98.62 112 PRO A N 1
ATOM 915 C CA . PRO A 1 112 ? -2.775 25.078 14.203 1 98.62 112 PRO A CA 1
ATOM 916 C C . PRO A 1 112 ? -2.256 23.969 13.289 1 98.62 112 PRO A C 1
ATOM 918 O O . PRO A 1 112 ? -3.033 23.344 12.57 1 98.62 112 PRO A O 1
ATOM 921 N N . LEU A 1 113 ? -0.938 23.781 13.312 1 98.75 113 LEU A N 1
ATOM 922 C CA . LEU A 1 113 ? -0.262 22.766 12.523 1 98.75 113 LEU A CA 1
ATOM 923 C C . LEU A 1 113 ? 0.04 21.531 13.359 1 98.75 113 LEU A C 1
ATOM 925 O O . LEU A 1 113 ? 0.406 21.656 14.531 1 98.75 113 LEU A O 1
ATOM 929 N N . VAL A 1 114 ? -0.093 20.359 12.781 1 98.88 114 VAL A N 1
ATOM 930 C CA . VAL A 1 114 ? 0.118 19.094 13.469 1 98.88 114 VAL A CA 1
ATOM 931 C C . VAL A 1 114 ? 1.018 18.188 12.625 1 98.88 114 VAL A C 1
ATOM 933 O O . VAL A 1 114 ? 0.84 18.094 11.414 1 98.88 114 VAL A O 1
ATOM 936 N N . ILE A 1 115 ? 2.059 17.672 13.32 1 98.75 115 ILE A N 1
ATOM 937 C CA . ILE A 1 115 ? 2.859 16.641 12.68 1 98.75 115 ILE A CA 1
ATOM 938 C C . ILE A 1 115 ? 2.223 15.273 12.922 1 98.75 115 ILE A C 1
ATOM 940 O O . ILE A 1 115 ? 1.822 14.953 14.039 1 98.75 115 ILE A O 1
ATOM 944 N N . PHE A 1 116 ? 2.064 14.516 11.883 1 98.62 116 PHE A N 1
ATOM 945 C CA . PHE A 1 116 ? 1.654 13.117 11.906 1 98.62 116 PHE A CA 1
ATOM 946 C C . PHE A 1 116 ? 2.648 12.25 11.141 1 98.62 116 PHE A C 1
ATOM 948 O O . PHE A 1 116 ? 2.602 12.18 9.914 1 98.62 116 PHE A O 1
ATOM 955 N N . SER A 1 117 ? 3.533 11.578 11.859 1 98.44 117 SER A N 1
ATOM 956 C CA . SER A 1 117 ? 4.715 10.984 11.242 1 98.44 117 SER A CA 1
ATOM 957 C C . SER A 1 117 ? 4.898 9.531 11.68 1 98.44 117 SER A C 1
ATOM 959 O O . SER A 1 117 ? 4.602 9.188 12.828 1 98.44 117 SER A O 1
ATOM 961 N N . ASN A 1 118 ? 5.449 8.688 10.812 1 98.06 118 ASN A N 1
ATOM 962 C CA . ASN A 1 118 ? 5.863 7.328 11.125 1 98.06 118 ASN A CA 1
ATOM 963 C C . ASN A 1 118 ? 7.172 7.301 11.906 1 98.06 118 ASN A C 1
ATOM 965 O O . ASN A 1 118 ? 7.75 6.234 12.125 1 98.06 118 ASN A O 1
ATOM 969 N N . ALA A 1 119 ? 7.598 8.383 12.414 1 96.75 119 ALA A N 1
ATOM 970 C CA . ALA A 1 119 ? 8.891 8.555 13.07 1 96.75 119 ALA A CA 1
ATOM 971 C C . ALA A 1 119 ? 8.859 8.008 14.492 1 96.75 119 ALA A C 1
ATOM 973 O O . ALA A 1 119 ? 7.781 7.738 15.039 1 96.75 119 ALA A O 1
ATOM 974 N N . SER A 1 120 ? 10.07 7.809 14.984 1 96.81 120 SER A N 1
ATOM 975 C CA . SER A 1 120 ? 10.273 7.5 16.406 1 96.81 120 SER A CA 1
ATOM 976 C C . SER A 1 120 ? 10.211 8.758 17.25 1 96.81 120 SER A C 1
ATOM 978 O O . SER A 1 120 ? 10.656 9.828 16.828 1 96.81 120 SER A O 1
ATOM 980 N N . ASP A 1 121 ? 9.68 8.539 18.5 1 97.38 121 ASP A N 1
ATOM 981 C CA . ASP A 1 121 ? 9.656 9.633 19.469 1 97.38 121 ASP A CA 1
ATOM 982 C C . ASP A 1 121 ? 11.07 10.156 19.734 1 97.38 121 ASP A C 1
ATOM 984 O O . ASP A 1 121 ? 11.266 11.352 19.938 1 97.38 121 ASP A O 1
ATOM 988 N N . SER A 1 122 ? 11.992 9.273 19.656 1 96.75 122 SER A N 1
ATOM 989 C CA . SER A 1 122 ? 13.359 9.617 20.031 1 96.75 122 SER A CA 1
ATOM 990 C C . SER A 1 122 ? 14 10.523 18.984 1 96.75 122 SER A C 1
ATOM 992 O O . SER A 1 122 ? 15.031 11.148 19.25 1 96.75 122 SER A O 1
ATOM 994 N N . GLN A 1 123 ? 13.422 10.633 17.781 1 96.56 123 GLN A N 1
ATOM 995 C CA . GLN A 1 123 ? 14.125 11.328 16.703 1 96.56 123 GLN A CA 1
ATOM 996 C C . GLN A 1 123 ? 13.297 12.484 16.156 1 96.56 123 GLN A C 1
ATOM 998 O O . GLN A 1 123 ? 13.844 13.469 15.664 1 96.56 123 GLN A O 1
ATOM 1003 N N . ILE A 1 124 ? 12.031 12.406 16.25 1 98 124 ILE A N 1
ATOM 1004 C CA . ILE A 1 124 ? 11.133 13.227 15.453 1 98 124 ILE A CA 1
ATOM 1005 C C . ILE A 1 124 ? 11.359 14.703 15.766 1 98 124 ILE A C 1
ATOM 1007 O O . ILE A 1 124 ? 11.305 15.547 14.875 1 98 124 ILE A O 1
ATOM 1011 N N . MET A 1 125 ? 11.672 15.062 17.016 1 98.19 125 MET A N 1
ATOM 1012 C CA . MET A 1 125 ? 11.766 16.469 17.375 1 98.19 125 MET A CA 1
ATOM 1013 C C . MET A 1 125 ? 13.023 17.109 16.781 1 98.19 125 MET A C 1
ATOM 1015 O O . MET A 1 125 ? 13.047 18.312 16.5 1 98.19 125 MET A O 1
ATOM 1019 N N . SER A 1 126 ? 14.062 16.281 16.484 1 97.94 126 SER A N 1
ATOM 1020 C CA . SER A 1 126 ? 15.234 16.797 15.805 1 97.94 126 SER A CA 1
ATOM 1021 C C . SER A 1 126 ? 14.883 17.312 14.406 1 97.94 126 SER A C 1
ATOM 1023 O O . SER A 1 126 ? 15.5 18.25 13.906 1 97.94 126 SER A O 1
ATOM 1025 N N . ASN A 1 127 ? 13.961 16.688 13.781 1 98.06 127 ASN A N 1
ATOM 1026 C CA . ASN A 1 127 ? 13.5 17.109 12.461 1 98.06 127 ASN A CA 1
ATOM 1027 C C . ASN A 1 127 ? 12.492 18.25 12.562 1 98.06 127 ASN A C 1
ATOM 1029 O O . ASN A 1 127 ? 12.602 19.234 11.828 1 98.06 127 ASN A O 1
ATOM 1033 N N . VAL A 1 128 ? 11.562 18.156 13.508 1 98.19 128 VAL A N 1
ATOM 1034 C CA . VAL A 1 128 ? 10.484 19.141 13.648 1 98.19 128 VAL A CA 1
ATOM 1035 C C . VAL A 1 128 ? 11.07 20.5 13.977 1 98.19 128 VAL A C 1
ATOM 1037 O O . VAL A 1 128 ? 10.625 21.516 13.438 1 98.19 128 VAL A O 1
ATOM 1040 N N . GLU A 1 129 ? 12.023 20.531 14.766 1 97.31 129 GLU A N 1
ATOM 1041 C CA . GLU A 1 129 ? 12.625 21.781 15.188 1 97.31 129 GLU A CA 1
ATOM 1042 C C . GLU A 1 129 ? 13.305 22.5 14.023 1 97.31 129 GLU A C 1
ATOM 1044 O O . GLU A 1 129 ? 13.516 23.719 14.07 1 97.31 129 GLU A O 1
ATOM 1049 N N . LYS A 1 130 ? 13.633 21.797 13.016 1 97.44 130 LYS A N 1
ATOM 1050 C CA . LYS A 1 130 ? 14.305 22.375 11.852 1 97.44 130 LYS A CA 1
ATOM 1051 C C . LYS A 1 130 ? 13.297 22.938 10.859 1 97.44 130 LYS A C 1
ATOM 1053 O O . LYS A 1 130 ? 13.672 23.641 9.914 1 97.44 130 LYS A O 1
ATOM 1058 N N . LEU A 1 131 ? 12 22.672 11 1 97.88 131 LEU A N 1
ATOM 1059 C CA . LEU A 1 131 ? 10.992 23 9.992 1 97.88 131 LEU A CA 1
ATOM 1060 C C . LEU A 1 131 ? 10.688 24.5 9.984 1 97.88 131 LEU A C 1
ATOM 1062 O O . LEU A 1 131 ? 10.156 25.016 9.008 1 97.88 131 LEU A O 1
ATOM 1066 N N . GLY A 1 132 ? 10.922 25.219 11.062 1 94.88 132 GLY A N 1
ATOM 1067 C CA . GLY A 1 132 ? 10.797 26.672 11.078 1 94.88 132 GLY A CA 1
ATOM 1068 C C . GLY A 1 132 ? 9.398 27.141 11.43 1 94.88 132 GLY A C 1
ATOM 1069 O O . GLY A 1 132 ? 9.008 28.266 11.078 1 94.88 132 GLY A O 1
ATOM 1070 N N . ALA A 1 133 ? 8.625 26.328 12.047 1 96.94 133 ALA A N 1
ATOM 1071 C CA . ALA A 1 133 ? 7.285 26.703 12.484 1 96.94 133 ALA A CA 1
ATOM 1072 C C . ALA A 1 133 ? 6.887 25.938 13.75 1 96.94 133 ALA A C 1
ATOM 1074 O O . ALA A 1 133 ? 7.371 24.828 13.992 1 96.94 133 ALA A O 1
ATOM 1075 N N . PRO A 1 134 ? 6.055 26.688 14.539 1 96.62 134 PRO A N 1
ATOM 1076 C CA . PRO A 1 134 ? 5.523 25.969 15.695 1 96.62 134 PRO A CA 1
ATOM 1077 C C . PRO A 1 134 ? 4.477 24.938 15.312 1 96.62 134 PRO A C 1
ATOM 1079 O O . PRO A 1 134 ? 3.68 25.156 14.398 1 96.62 134 PRO A O 1
ATOM 1082 N N . PHE A 1 135 ? 4.461 23.781 15.992 1 98.44 135 PHE A N 1
ATOM 1083 C CA . PHE A 1 135 ? 3.463 22.75 15.797 1 98.44 135 PHE A CA 1
ATOM 1084 C C . PHE A 1 135 ? 2.656 22.516 17.062 1 98.44 135 PHE A C 1
ATOM 1086 O O . PHE A 1 135 ? 3.223 22.391 18.156 1 98.44 135 PHE A O 1
ATOM 1093 N N . HIS A 1 136 ? 1.346 22.547 16.875 1 98.44 136 HIS A N 1
ATOM 1094 C CA . HIS A 1 136 ? 0.388 22.359 17.953 1 98.44 136 HIS A CA 1
ATOM 1095 C C . HIS A 1 136 ? 0.538 20.984 18.594 1 98.44 136 HIS A C 1
ATOM 1097 O O . HIS A 1 136 ? 0.44 20.859 19.812 1 98.44 136 HIS A O 1
ATOM 1103 N N . LYS A 1 137 ? 0.75 20.031 17.859 1 98.5 137 LYS A N 1
ATOM 1104 C CA . LYS A 1 137 ? 0.938 18.641 18.297 1 98.5 137 LYS A CA 1
ATOM 1105 C C . LYS A 1 137 ? 1.837 17.891 17.328 1 98.5 137 LYS A C 1
ATOM 1107 O O . LYS A 1 137 ? 1.919 18.234 16.141 1 98.5 137 LYS A O 1
ATOM 1112 N N . VAL A 1 138 ? 2.59 16.922 17.906 1 98.69 138 VAL A N 1
ATOM 1113 C CA . VAL A 1 138 ? 3.402 15.984 17.125 1 98.69 138 VAL A CA 1
ATOM 1114 C C . VAL A 1 138 ? 2.998 14.547 17.469 1 98.69 138 VAL A C 1
ATOM 1116 O O . VAL A 1 138 ? 3.178 14.094 18.594 1 98.69 138 VAL A O 1
ATOM 1119 N N . PHE A 1 139 ? 2.391 13.891 16.484 1 98.69 139 PHE A N 1
ATOM 1120 C CA . PHE A 1 139 ? 2 12.492 16.625 1 98.69 139 PHE A CA 1
ATOM 1121 C C . PHE A 1 139 ? 2.953 11.586 15.852 1 98.69 139 PHE A C 1
ATOM 1123 O O . PHE A 1 139 ? 3.344 11.898 14.727 1 98.69 139 PHE A O 1
ATOM 1130 N N . THR A 1 140 ? 3.359 10.516 16.469 1 98.69 140 THR A N 1
ATOM 1131 C CA . THR A 1 140 ? 4.285 9.57 15.852 1 98.69 140 THR A CA 1
ATOM 1132 C C . THR A 1 140 ? 3.713 8.156 15.875 1 98.69 140 THR A C 1
ATOM 1134 O O . THR A 1 140 ? 2.816 7.855 16.672 1 98.69 140 THR A O 1
ATOM 1137 N N . ALA A 1 141 ? 4.238 7.305 14.992 1 98.06 141 ALA A N 1
ATOM 1138 C CA . ALA A 1 141 ? 3.908 5.879 15.023 1 98.06 141 ALA A CA 1
ATOM 1139 C C . ALA A 1 141 ? 4.328 5.242 16.344 1 98.06 141 ALA A C 1
ATOM 1141 O O . ALA A 1 141 ? 3.719 4.266 16.781 1 98.06 141 ALA A O 1
ATOM 1142 N N . ASP A 1 142 ? 5.379 5.824 16.969 1 97.94 142 ASP A N 1
ATOM 1143 C CA . ASP A 1 142 ? 5.848 5.32 18.266 1 97.94 142 ASP A CA 1
ATOM 1144 C C . ASP A 1 142 ? 4.797 5.539 19.344 1 97.94 142 ASP A C 1
ATOM 1146 O O . ASP A 1 142 ? 4.59 4.676 20.203 1 97.94 142 ASP A O 1
ATOM 1150 N N . GLN A 1 143 ? 4.109 6.699 19.359 1 98.19 143 GLN A N 1
ATOM 1151 C CA . GLN A 1 143 ? 3.025 6.984 20.297 1 98.19 143 GLN A CA 1
ATOM 1152 C C . GLN A 1 143 ? 1.825 6.078 20.031 1 98.19 143 GLN A C 1
ATOM 1154 O O . GLN A 1 143 ? 1.248 5.516 20.969 1 98.19 143 GLN A O 1
ATOM 1159 N N . ALA A 1 144 ? 1.454 5.926 18.719 1 97.94 144 ALA A N 1
ATOM 1160 C CA . ALA A 1 144 ? 0.236 5.234 18.312 1 97.94 144 ALA A CA 1
ATOM 1161 C C . ALA A 1 144 ? 0.426 3.721 18.359 1 97.94 144 ALA A C 1
ATOM 1163 O O . ALA A 1 144 ? -0.549 2.965 18.359 1 97.94 144 ALA A O 1
ATOM 1164 N N . LYS A 1 145 ? 1.784 3.264 18.281 1 98.38 145 LYS A N 1
ATOM 1165 C CA . LYS A 1 145 ? 2.148 1.856 18.156 1 98.38 145 LYS A CA 1
ATOM 1166 C C . LYS A 1 145 ? 1.487 1.226 16.938 1 98.38 145 LYS A C 1
ATOM 1168 O O . LYS A 1 145 ? 1.051 0.074 16.984 1 98.38 145 LYS A O 1
ATOM 1173 N N . VAL A 1 146 ? 1.307 1.952 15.922 1 98.19 146 VAL A N 1
ATOM 1174 C CA . VAL A 1 146 ? 0.843 1.581 14.594 1 98.19 146 VAL A CA 1
ATOM 1175 C C . VAL A 1 146 ? 1.338 2.602 13.57 1 98.19 146 VAL A C 1
ATOM 1177 O O . VAL A 1 146 ? 1.419 3.795 13.867 1 98.19 146 VAL A O 1
ATOM 1180 N N . TYR A 1 147 ? 1.812 2.199 12.445 1 98.69 147 TYR A N 1
ATOM 1181 C CA . TYR A 1 147 ? 2.324 3.057 11.383 1 98.69 147 TYR A CA 1
ATOM 1182 C C . TYR A 1 147 ? 1.234 3.377 10.367 1 98.69 147 TYR A C 1
ATOM 1184 O O . TYR A 1 147 ? 0.324 2.574 10.148 1 98.69 147 TYR A O 1
ATOM 1192 N N . LYS A 1 148 ? 1.333 4.641 9.789 1 98.5 148 LYS A N 1
ATOM 1193 C CA . LYS A 1 148 ? 0.727 4.781 8.469 1 98.5 148 LYS A CA 1
ATOM 1194 C C . LYS A 1 148 ? 1.3 3.762 7.492 1 98.5 148 LYS A C 1
ATOM 1196 O O . LYS A 1 148 ? 2.477 3.404 7.578 1 98.5 148 LYS A O 1
ATOM 1201 N N . PRO A 1 149 ? 0.433 3.205 6.648 1 98.69 149 PRO A N 1
ATOM 1202 C CA . PRO A 1 149 ? -0.886 3.633 6.176 1 98.69 149 PRO A CA 1
ATOM 1203 C C . PRO A 1 149 ? -2.029 2.967 6.934 1 98.69 149 PRO A C 1
ATOM 1205 O O . PRO A 1 149 ? -3.191 3.086 6.539 1 98.69 149 PRO A O 1
ATOM 1208 N N . ARG A 1 150 ? -1.726 2.207 8.055 1 98.75 150 ARG A N 1
ATOM 1209 C CA . ARG A 1 150 ? -2.805 1.562 8.797 1 98.75 150 ARG A CA 1
ATOM 1210 C C . ARG A 1 150 ? -3.828 2.588 9.273 1 98.75 150 ARG A C 1
ATOM 1212 O O . ARG A 1 150 ? -3.461 3.668 9.734 1 98.75 150 ARG A O 1
ATOM 1219 N N . LEU A 1 151 ? -5.152 2.232 9.156 1 98.69 151 LEU A N 1
ATOM 1220 C CA . LEU A 1 151 ? -6.23 3.164 9.461 1 98.69 151 LEU A CA 1
ATOM 1221 C C . LEU A 1 151 ? -6.215 3.549 10.938 1 98.69 151 LEU A C 1
ATOM 1223 O O . LEU A 1 151 ? -6.566 4.676 11.297 1 98.69 151 LEU A O 1
ATOM 1227 N N . ALA A 1 152 ? -5.746 2.59 11.773 1 98.06 152 ALA A N 1
ATOM 1228 C CA . ALA A 1 152 ? -5.703 2.848 13.211 1 98.06 152 ALA A CA 1
ATOM 1229 C C . ALA A 1 152 ? -4.801 4.039 13.523 1 98.06 152 ALA A C 1
ATOM 1231 O O . ALA A 1 152 ? -5.012 4.738 14.523 1 98.06 152 ALA A O 1
ATOM 1232 N N . ALA A 1 153 ? -3.783 4.262 12.703 1 98.5 153 ALA A N 1
ATOM 1233 C CA . ALA A 1 153 ? -2.918 5.422 12.898 1 98.5 153 ALA A CA 1
ATOM 1234 C C . ALA A 1 153 ? -3.703 6.723 12.758 1 98.5 153 ALA A C 1
ATOM 1236 O O . ALA A 1 153 ? -3.549 7.641 13.562 1 98.5 153 ALA A O 1
ATOM 1237 N N . PHE A 1 154 ? -4.543 6.801 11.742 1 98.69 154 PHE A N 1
ATOM 1238 C CA . PHE A 1 154 ? -5.359 7.988 11.523 1 98.69 154 PHE A CA 1
ATOM 1239 C C . PHE A 1 154 ? -6.418 8.125 12.609 1 98.69 154 PHE A C 1
ATOM 1241 O O . PHE A 1 154 ? -6.727 9.234 13.047 1 98.69 154 PHE A O 1
ATOM 1248 N N . GLU A 1 155 ? -7.012 6.992 13.031 1 98.19 155 GLU A N 1
ATOM 1249 C CA . GLU A 1 155 ? -7.945 7.023 14.148 1 98.19 155 GLU A CA 1
ATOM 1250 C C . GLU A 1 155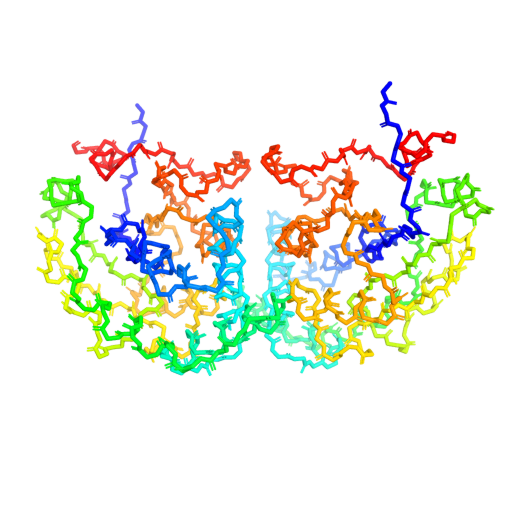 ? -7.289 7.605 15.398 1 98.19 155 GLU A C 1
ATOM 1252 O O . GLU A 1 155 ? -7.883 8.438 16.094 1 98.19 155 GLU A O 1
ATOM 1257 N N . PHE A 1 156 ? -6.062 7.145 15.656 1 98.5 156 PHE A N 1
ATOM 1258 C CA . PHE A 1 156 ? -5.297 7.645 16.797 1 98.5 156 PHE A CA 1
ATOM 1259 C C . PHE A 1 156 ? -5.148 9.164 16.719 1 98.5 156 PHE A C 1
ATOM 1261 O O . PHE A 1 156 ? -5.406 9.859 17.703 1 98.5 156 PHE A O 1
ATOM 1268 N N . MET A 1 157 ? -4.746 9.664 15.547 1 98.62 157 MET A N 1
ATOM 1269 C CA . MET A 1 157 ? -4.531 11.102 15.383 1 98.62 157 MET A CA 1
ATOM 1270 C C . MET A 1 157 ? -5.824 11.875 15.609 1 98.62 157 MET A C 1
ATOM 1272 O O . MET A 1 157 ? -5.848 12.844 16.375 1 98.62 157 MET A O 1
ATOM 1276 N N . LEU A 1 158 ? -6.949 11.438 14.977 1 98.38 158 LEU A N 1
ATOM 1277 C CA . LEU A 1 158 ? -8.227 12.133 15.086 1 98.38 158 LEU A CA 1
ATOM 1278 C C . LEU A 1 158 ? -8.742 12.102 16.531 1 98.38 158 LEU A C 1
ATOM 1280 O O . LEU A 1 158 ? -9.18 13.125 17.062 1 98.38 158 LEU A O 1
ATOM 1284 N N . ASP A 1 159 ? -8.633 10.914 17.172 1 98.06 159 ASP A N 1
ATOM 1285 C CA . ASP A 1 159 ? -9.094 10.766 18.547 1 98.06 159 ASP A CA 1
ATOM 1286 C C . ASP A 1 159 ? -8.32 11.688 19.5 1 98.06 159 ASP A C 1
ATOM 1288 O O . ASP A 1 159 ? -8.906 12.344 20.359 1 98.06 159 ASP A O 1
ATOM 1292 N N . ASN A 1 160 ? -7.039 11.805 19.312 1 98.44 160 ASN A N 1
ATOM 1293 C CA . ASN A 1 160 ? -6.207 12.586 20.219 1 98.44 160 ASN A CA 1
ATOM 1294 C C . ASN A 1 160 ? -6.312 14.078 19.922 1 98.44 160 ASN A C 1
ATOM 1296 O O . ASN A 1 160 ? -6.09 14.906 20.812 1 98.44 160 ASN A O 1
ATOM 1300 N N . LEU A 1 161 ? -6.605 14.391 18.641 1 98.06 161 LEU A N 1
ATOM 1301 C CA . LEU A 1 161 ? -6.855 15.789 18.312 1 98.06 161 LEU A CA 1
ATOM 1302 C C . LEU A 1 161 ? -8.25 16.203 18.766 1 98.06 161 LEU A C 1
ATOM 1304 O O . LEU A 1 161 ? -8.547 17.406 18.844 1 98.06 161 LEU A O 1
ATOM 1308 N N . GLY A 1 162 ? -9.125 15.25 19.016 1 97.94 162 GLY A N 1
ATOM 1309 C CA . GLY A 1 162 ? -10.484 15.555 19.438 1 97.94 162 GLY A CA 1
ATOM 1310 C C . GLY A 1 162 ? -11.312 16.188 18.328 1 97.94 162 GLY A C 1
ATOM 1311 O O . GLY A 1 162 ? -12.086 17.109 18.578 1 97.94 162 GLY A O 1
ATOM 1312 N N . CYS A 1 163 ? -11.125 15.727 17.141 1 97.5 163 CYS A N 1
ATOM 1313 C CA . CYS A 1 163 ? -11.867 16.281 16 1 97.5 163 CYS A CA 1
ATOM 1314 C C . CYS A 1 163 ? -12.273 15.195 15.023 1 97.5 163 CYS A C 1
ATOM 1316 O O . CYS A 1 163 ? -11.953 14.023 15.227 1 97.5 163 CYS A O 1
ATOM 1318 N N . GLY A 1 164 ? -13.133 15.516 14.062 1 97.19 164 GLY A N 1
ATOM 1319 C CA . GLY A 1 164 ? -13.555 14.594 13.023 1 97.19 164 GLY A CA 1
ATOM 1320 C C . GLY A 1 164 ? -12.758 14.727 11.742 1 97.19 164 GLY A C 1
ATOM 1321 O O . GLY A 1 164 ? -11.984 15.672 11.586 1 97.19 164 GLY A O 1
ATOM 1322 N N . PRO A 1 165 ? -12.93 13.773 10.852 1 97.88 165 PRO A N 1
ATOM 1323 C CA . PRO A 1 165 ? -12.203 13.805 9.578 1 97.88 165 PRO A CA 1
ATOM 1324 C C . PRO A 1 165 ? -12.523 15.047 8.75 1 97.88 165 PRO A C 1
ATOM 1326 O O . PRO A 1 165 ? -11.742 15.43 7.871 1 97.88 165 PRO A O 1
ATOM 1329 N N . GLU A 1 166 ? -13.625 15.711 8.984 1 97.31 166 GLU A N 1
ATOM 1330 C CA . GLU A 1 166 ? -14.008 16.906 8.25 1 97.31 166 GLU A CA 1
ATOM 1331 C C . GLU A 1 166 ? -13.258 18.141 8.766 1 97.31 166 GLU A C 1
ATOM 1333 O O . GLU A 1 166 ? -13.242 19.188 8.117 1 97.31 166 GLU A O 1
ATOM 1338 N N . ASP A 1 167 ? -12.578 18 9.875 1 98.25 167 ASP A N 1
ATOM 1339 C CA . ASP A 1 167 ? -12.008 19.141 10.57 1 98.25 167 ASP A CA 1
ATOM 1340 C C . ASP A 1 167 ? -10.547 19.344 10.188 1 98.25 167 ASP A C 1
ATOM 1342 O O . ASP A 1 167 ? -9.93 20.344 10.578 1 98.25 167 ASP A O 1
ATOM 1346 N N . ILE A 1 168 ? -10.055 18.453 9.359 1 98.56 168 ILE A N 1
ATOM 1347 C CA . ILE A 1 168 ? -8.625 18.609 9.125 1 98.56 168 ILE A CA 1
ATOM 1348 C C . ILE A 1 168 ? -8.352 18.672 7.621 1 98.56 168 ILE A C 1
ATOM 1350 O O . ILE A 1 168 ? -9.172 18.203 6.82 1 98.56 168 ILE A O 1
ATOM 1354 N N . LEU A 1 169 ? -7.258 19.359 7.27 1 98.88 169 LEU A N 1
ATOM 1355 C CA . LEU A 1 169 ? -6.555 19.219 6 1 98.88 169 LEU A CA 1
ATOM 1356 C C . LEU A 1 169 ? -5.289 18.391 6.16 1 98.88 169 LEU A C 1
ATOM 1358 O O . LEU A 1 169 ? -4.348 18.797 6.844 1 98.88 169 LEU A O 1
ATOM 1362 N N . HIS A 1 170 ? -5.293 17.188 5.578 1 98.94 170 HIS A N 1
ATOM 1363 C CA . HIS A 1 170 ? -4.109 16.328 5.68 1 98.94 170 HIS A CA 1
ATOM 1364 C C . HIS A 1 170 ? -3.197 16.516 4.473 1 98.94 170 HIS A C 1
ATOM 1366 O O . HIS A 1 170 ? -3.641 16.391 3.328 1 98.94 170 HIS A O 1
ATOM 1372 N N . VAL A 1 171 ? -1.912 16.859 4.758 1 98.94 171 VAL A N 1
ATOM 1373 C CA . VAL A 1 171 ? -0.931 17.188 3.734 1 98.94 171 VAL A CA 1
ATOM 1374 C C . VAL A 1 171 ? 0.14 16.109 3.662 1 98.94 171 VAL A C 1
ATOM 1376 O O . VAL A 1 171 ? 0.788 15.797 4.664 1 98.94 171 VAL A O 1
ATOM 1379 N N . SER A 1 172 ? 0.304 15.539 2.49 1 98.88 172 SER A N 1
ATOM 1380 C CA . SER A 1 172 ? 1.304 14.492 2.291 1 98.88 172 SER A CA 1
ATOM 1381 C C . SER A 1 172 ? 1.8 14.469 0.85 1 98.88 172 SER A C 1
ATOM 1383 O O . SER A 1 172 ? 1.106 14.93 -0.059 1 98.88 172 SER A O 1
ATOM 1385 N N . SER A 1 173 ? 3.041 14.016 0.728 1 98.62 173 SER A N 1
ATOM 1386 C CA . SER A 1 173 ? 3.578 13.805 -0.613 1 98.62 173 SER A CA 1
ATOM 1387 C C . SER A 1 173 ? 3.418 12.352 -1.053 1 98.62 173 SER A C 1
ATOM 1389 O O . SER A 1 173 ? 3.984 11.945 -2.066 1 98.62 173 SER A O 1
ATOM 1391 N N . SER A 1 174 ? 2.648 11.562 -0.329 1 98.38 174 SER A N 1
ATOM 1392 C CA . SER A 1 174 ? 2.51 10.156 -0.666 1 98.38 174 SER A CA 1
ATOM 1393 C C . SER A 1 174 ? 1.053 9.703 -0.59 1 98.38 174 SER A C 1
ATOM 1395 O O . SER A 1 174 ? 0.372 9.961 0.407 1 98.38 174 SER A O 1
ATOM 1397 N N . PHE A 1 175 ? 0.543 9.086 -1.657 1 98.25 175 PHE A N 1
ATOM 1398 C CA . PHE A 1 175 ? -0.761 8.438 -1.627 1 98.25 175 PHE A CA 1
ATOM 1399 C C . PHE A 1 175 ? -0.688 7.113 -0.871 1 98.25 175 PHE A C 1
ATOM 1401 O O . PHE A 1 175 ? -1.565 6.805 -0.061 1 98.25 175 PHE A O 1
ATOM 1408 N N . ARG A 1 176 ? 0.393 6.363 -1.064 1 97.81 176 ARG A N 1
ATOM 1409 C CA . ARG A 1 176 ? 0.501 5 -0.545 1 97.81 176 ARG A CA 1
ATOM 1410 C C . ARG A 1 176 ? 0.683 5.008 0.969 1 97.81 176 ARG A C 1
ATOM 1412 O O . ARG A 1 176 ? 0.192 4.113 1.661 1 97.81 176 ARG A O 1
ATOM 1419 N N . TYR A 1 177 ? 1.34 5.992 1.538 1 98.31 177 TYR A N 1
ATOM 1420 C CA . TYR A 1 177 ? 1.532 6.078 2.98 1 98.31 177 TYR A CA 1
ATOM 1421 C C . TYR A 1 177 ? 0.361 6.793 3.645 1 98.31 177 TYR A C 1
ATOM 1423 O O . TYR A 1 177 ? 0.027 6.512 4.797 1 98.31 177 TYR A O 1
ATOM 1431 N N . ASP A 1 178 ? -0.308 7.816 2.885 1 98.75 178 ASP A N 1
ATOM 1432 C CA . ASP A 1 178 ? -1.169 8.727 3.635 1 98.75 178 ASP A CA 1
ATOM 1433 C C . ASP A 1 178 ? -2.533 8.867 2.963 1 98.75 178 ASP A C 1
ATOM 1435 O O . ASP A 1 178 ? -3.566 8.609 3.582 1 98.75 178 ASP A O 1
ATOM 1439 N N . LEU A 1 179 ? -2.506 9.273 1.708 1 98.75 179 LEU A N 1
ATOM 1440 C CA . LEU A 1 179 ? -3.688 9.945 1.179 1 98.75 179 LEU A CA 1
ATOM 1441 C C . LEU A 1 179 ? -4.766 8.938 0.801 1 98.75 179 LEU A C 1
ATOM 1443 O O . LEU A 1 179 ? -5.957 9.25 0.832 1 98.75 179 LEU A O 1
ATOM 1447 N N . PHE A 1 180 ? -4.332 7.68 0.466 1 98.5 180 PHE A N 1
ATOM 1448 C CA . PHE A 1 180 ? -5.348 6.645 0.287 1 98.5 180 PHE A CA 1
ATOM 1449 C C . PHE A 1 180 ? -6.062 6.355 1.602 1 98.5 180 PHE A C 1
ATOM 1451 O O . PHE A 1 180 ? -7.293 6.301 1.646 1 98.5 180 PHE A O 1
ATOM 1458 N N . SER A 1 181 ? -5.273 6.215 2.699 1 98.69 181 SER A N 1
ATOM 1459 C CA . SER A 1 181 ? -5.863 5.969 4.012 1 98.69 181 SER A CA 1
ATOM 1460 C C . SER A 1 181 ? -6.66 7.176 4.496 1 98.69 181 SER A C 1
ATOM 1462 O O . SER A 1 181 ? -7.707 7.023 5.125 1 98.69 181 SER A O 1
ATOM 1464 N N . ALA A 1 182 ? -6.18 8.336 4.199 1 98.81 182 ALA A N 1
ATOM 1465 C CA . ALA A 1 182 ? -6.938 9.531 4.539 1 98.81 182 ALA A CA 1
ATOM 1466 C C . ALA A 1 182 ? -8.305 9.531 3.857 1 98.81 182 ALA A C 1
ATOM 1468 O O . ALA A 1 182 ? -9.305 9.914 4.461 1 98.81 182 ALA A O 1
ATOM 1469 N N . HIS A 1 183 ? -8.305 9.203 2.602 1 98.44 183 HIS A N 1
ATOM 1470 C CA . HIS A 1 183 ? -9.562 9.07 1.863 1 98.44 183 HIS A CA 1
ATOM 1471 C C . HIS A 1 183 ? -10.477 8.039 2.51 1 98.44 183 HIS A C 1
ATOM 1473 O O . HIS A 1 183 ? -11.664 8.297 2.711 1 98.44 183 HIS A O 1
ATOM 1479 N N . ASP A 1 184 ? -9.938 6.898 2.916 1 98.06 184 ASP A N 1
ATOM 1480 C CA . ASP A 1 184 ? -10.711 5.84 3.555 1 98.06 184 ASP A CA 1
ATOM 1481 C C . ASP A 1 184 ? -11.266 6.301 4.902 1 98.06 184 ASP A C 1
ATOM 1483 O O . ASP A 1 184 ? -12.352 5.883 5.309 1 98.06 184 ASP A O 1
ATOM 1487 N N . MET A 1 185 ? -10.547 7.16 5.562 1 98.12 185 MET A N 1
ATOM 1488 C CA . MET A 1 185 ? -10.945 7.688 6.863 1 98.12 185 MET A CA 1
ATOM 1489 C C . MET A 1 185 ? -11.883 8.883 6.703 1 98.12 185 MET A C 1
ATOM 1491 O O . MET A 1 185 ? -12.266 9.508 7.691 1 98.12 185 MET A O 1
ATOM 1495 N N . LYS A 1 186 ? -12.281 9.227 5.469 1 97.31 186 LYS A N 1
ATOM 1496 C CA . LYS A 1 186 ? -13.242 10.273 5.133 1 97.31 186 LYS A CA 1
ATOM 1497 C C . LYS A 1 186 ? -12.703 11.656 5.5 1 97.31 186 LYS A C 1
ATOM 1499 O O . LYS A 1 186 ? -13.477 12.562 5.82 1 97.31 186 LYS A O 1
ATOM 1504 N N . ILE A 1 187 ? -11.391 11.742 5.566 1 98.44 187 ILE A N 1
ATOM 1505 C CA . ILE A 1 187 ? -10.82 13.086 5.688 1 98.44 187 ILE A CA 1
ATOM 1506 C C . ILE A 1 187 ? -11.203 13.914 4.461 1 98.44 187 ILE A C 1
ATOM 1508 O O . ILE A 1 187 ? -10.828 13.578 3.336 1 98.44 187 ILE A O 1
ATOM 1512 N N . LYS A 1 188 ? -11.906 14.969 4.723 1 97.12 188 LYS A N 1
ATOM 1513 C CA . LYS A 1 188 ? -12.531 15.75 3.664 1 97.12 188 LYS A CA 1
ATOM 1514 C C . LYS A 1 188 ? -11.484 16.516 2.854 1 97.12 188 LYS A C 1
ATOM 1516 O O . LYS A 1 188 ? -11.508 16.484 1.621 1 97.12 188 LYS A O 1
ATOM 1521 N N . ASN A 1 189 ? -10.641 17.172 3.555 1 98.56 189 ASN A N 1
ATOM 1522 C CA . ASN A 1 189 ? -9.633 18 2.904 1 98.56 189 ASN A CA 1
ATOM 1523 C C . ASN A 1 189 ? -8.273 17.312 2.873 1 98.56 189 ASN A C 1
ATOM 1525 O O . ASN A 1 189 ? -7.746 16.906 3.916 1 98.56 189 ASN A O 1
ATOM 1529 N N . LYS A 1 190 ? -7.73 17.125 1.675 1 98.81 190 LYS A N 1
ATOM 1530 C CA . LYS A 1 190 ? -6.43 16.5 1.454 1 98.81 190 LYS A CA 1
ATOM 1531 C C . LYS A 1 190 ? -5.594 17.312 0.464 1 98.81 190 LYS A C 1
ATOM 1533 O O . LYS A 1 190 ? -6.117 17.812 -0.532 1 98.81 190 LYS A O 1
ATOM 1538 N N . ALA A 1 191 ? -4.332 17.469 0.741 1 98.88 191 ALA A N 1
ATOM 1539 C CA . ALA A 1 191 ? -3.389 18.094 -0.18 1 98.88 191 ALA A CA 1
ATOM 1540 C C . ALA A 1 191 ? -2.23 17.156 -0.5 1 98.88 191 ALA A C 1
ATOM 1542 O O . ALA A 1 191 ? -1.602 16.609 0.406 1 98.88 191 ALA A O 1
ATOM 1543 N N . PHE A 1 192 ? -2.008 16.938 -1.782 1 98.88 192 PHE A N 1
ATOM 1544 C CA . PHE A 1 192 ? -0.86 16.188 -2.293 1 98.88 192 PHE A CA 1
ATOM 1545 C C . PHE A 1 192 ? 0.262 17.141 -2.695 1 98.88 192 PHE A C 1
ATOM 1547 O O . PHE A 1 192 ? 0.087 17.969 -3.584 1 98.88 192 PHE A O 1
ATOM 1554 N N . VAL A 1 193 ? 1.429 17.047 -1.946 1 98.75 193 VAL A N 1
ATOM 1555 C CA . VAL A 1 193 ? 2.611 17.812 -2.336 1 98.75 193 VAL A CA 1
ATOM 1556 C C . VAL A 1 193 ? 3.418 17.016 -3.361 1 98.75 193 VAL A C 1
ATOM 1558 O O . VAL A 1 193 ? 3.975 15.961 -3.045 1 98.75 193 VAL A O 1
ATOM 1561 N N . ALA A 1 194 ? 3.539 17.562 -4.559 1 97.81 194 ALA A N 1
ATOM 1562 C CA . ALA A 1 194 ? 4.156 16.859 -5.676 1 97.81 194 ALA A CA 1
ATOM 1563 C C . ALA A 1 194 ? 5.68 16.938 -5.602 1 97.81 194 ALA A C 1
ATOM 1565 O O . ALA A 1 194 ? 6.309 17.609 -6.418 1 97.81 194 ALA A O 1
ATOM 1566 N N . ARG A 1 195 ? 6.258 16.156 -4.707 1 97.19 195 ARG A N 1
ATOM 1567 C CA . ARG A 1 195 ? 7.703 16.156 -4.512 1 97.19 195 ARG A CA 1
ATOM 1568 C C . ARG A 1 195 ? 8.398 15.375 -5.621 1 97.19 195 ARG A C 1
ATOM 1570 O O . ARG A 1 195 ? 9.633 15.414 -5.734 1 97.19 195 ARG A O 1
ATOM 1577 N N . GLY A 1 196 ? 7.664 14.75 -6.422 1 93.94 196 GLY A N 1
ATOM 1578 C CA . GLY A 1 196 ? 8.242 14.078 -7.57 1 93.94 196 GLY A CA 1
ATOM 1579 C C . GLY A 1 196 ? 8.531 12.609 -7.316 1 93.94 196 GLY A C 1
ATOM 1580 O O . GLY A 1 196 ? 8.938 11.883 -8.227 1 93.94 196 GLY A O 1
ATOM 1581 N N . HIS A 1 197 ? 8.297 12.102 -6.168 1 92.88 197 HIS A N 1
ATOM 1582 C CA . HIS A 1 197 ? 8.641 10.719 -5.887 1 92.88 197 HIS A CA 1
ATOM 1583 C C . HIS A 1 197 ? 7.422 9.812 -5.992 1 92.88 197 HIS A C 1
ATOM 1585 O O . HIS A 1 197 ? 7.543 8.586 -5.906 1 92.88 197 HIS A O 1
ATOM 1591 N N . GLU A 1 198 ? 6.238 10.281 -6.047 1 94.56 198 GLU A N 1
ATOM 1592 C CA . GLU A 1 198 ? 5.027 9.523 -6.352 1 94.56 198 GLU A CA 1
ATOM 1593 C C . GLU A 1 198 ? 4.184 10.234 -7.406 1 94.56 198 GLU A C 1
ATOM 1595 O O . GLU A 1 198 ? 4.152 11.469 -7.457 1 94.56 198 GLU A O 1
ATOM 1600 N N . GLN A 1 199 ? 3.527 9.43 -8.25 1 94.5 199 GLN A N 1
ATOM 1601 C CA . GLN A 1 199 ? 2.631 9.977 -9.258 1 94.5 199 GLN A CA 1
ATOM 1602 C C . GLN A 1 199 ? 1.276 10.336 -8.656 1 94.5 199 GLN A C 1
ATOM 1604 O O . GLN A 1 199 ? 0.8 9.664 -7.738 1 94.5 199 GLN A O 1
ATOM 1609 N N . PRO A 1 200 ? 0.734 11.422 -9.172 1 95.75 200 PRO A N 1
ATOM 1610 C CA . PRO A 1 200 ? -0.608 11.773 -8.703 1 95.75 200 PRO A CA 1
ATOM 1611 C C . PRO A 1 200 ? -1.62 10.648 -8.914 1 95.75 200 PRO A C 1
ATOM 1613 O O . PRO A 1 200 ? -1.564 9.945 -9.922 1 95.75 200 PRO A O 1
ATOM 1616 N N . ALA A 1 201 ? -2.48 10.5 -7.973 1 95.56 201 ALA A N 1
ATOM 1617 C CA . ALA A 1 201 ? -3.549 9.508 -8.07 1 95.56 201 ALA A CA 1
ATOM 1618 C C . ALA A 1 201 ? -4.734 10.055 -8.859 1 95.56 201 ALA A C 1
ATOM 1620 O O . ALA A 1 201 ? -4.703 11.188 -9.336 1 95.56 201 ALA A O 1
ATOM 1621 N N . ASN A 1 202 ? -5.805 9.172 -9.086 1 94.12 202 ASN A N 1
ATOM 1622 C CA . ASN A 1 202 ? -7.07 9.547 -9.711 1 94.12 202 ASN A CA 1
ATOM 1623 C C . ASN A 1 202 ? -7.82 10.578 -8.867 1 94.12 202 ASN A C 1
ATOM 1625 O O . ASN A 1 202 ? -7.77 10.539 -7.637 1 94.12 202 ASN A O 1
ATOM 1629 N N . SER A 1 203 ? -8.539 11.492 -9.602 1 94.44 203 SER A N 1
ATOM 1630 C CA . SER A 1 203 ? -9.289 12.539 -8.922 1 94.44 203 SER A CA 1
ATOM 1631 C C . SER A 1 203 ? -10.352 11.953 -8 1 94.44 203 SER A C 1
ATOM 1633 O O . SER A 1 203 ? -10.898 12.656 -7.148 1 94.44 203 SER A O 1
ATOM 1635 N N . PHE A 1 204 ? -10.609 10.703 -8.211 1 94.62 204 PHE A N 1
ATOM 1636 C CA . PHE A 1 204 ? -11.539 9.977 -7.352 1 94.62 204 PHE A CA 1
ATOM 1637 C C . PHE A 1 204 ? -11.172 10.156 -5.883 1 94.62 204 PHE A C 1
ATOM 1639 O O . PHE A 1 204 ? -12.047 10.234 -5.02 1 94.62 204 PHE A O 1
ATOM 1646 N N . TYR A 1 205 ? -9.898 10.312 -5.512 1 96.88 205 TYR A N 1
ATOM 1647 C CA . TYR A 1 205 ? -9.43 10.406 -4.137 1 96.88 205 TYR A CA 1
ATOM 1648 C C . TYR A 1 205 ? -9.562 11.82 -3.602 1 96.88 205 TYR A C 1
ATOM 1650 O O . TY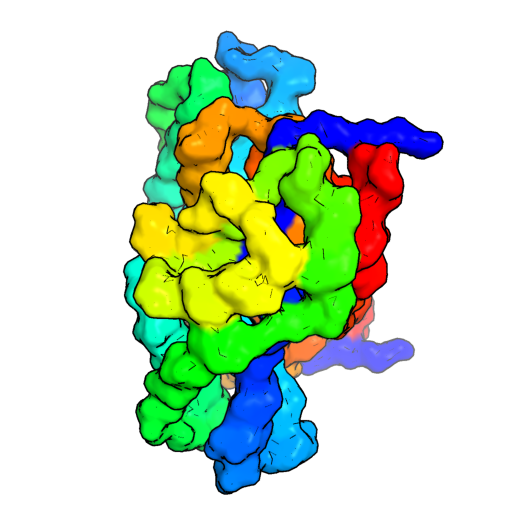R A 1 205 ? -9.242 12.094 -2.441 1 96.88 205 TYR A O 1
ATOM 1658 N N . GLU A 1 206 ? -10.047 12.781 -4.367 1 96.94 206 GLU A N 1
ATOM 1659 C CA . GLU A 1 206 ? -10.453 14.125 -3.965 1 96.94 206 GLU A CA 1
ATOM 1660 C C . GLU A 1 206 ? -9.352 14.82 -3.178 1 96.94 206 GLU A C 1
ATOM 1662 O O . GLU A 1 206 ? -9.469 15.016 -1.966 1 96.94 206 GLU A O 1
ATOM 1667 N N . TYR A 1 207 ? -8.359 15.219 -3.795 1 98.19 207 TYR A N 1
ATOM 1668 C CA . TYR A 1 207 ? -7.238 15.938 -3.188 1 98.19 207 TYR A CA 1
ATOM 1669 C C . TYR A 1 207 ? -6.887 17.188 -3.994 1 98.19 207 TYR A C 1
ATOM 1671 O O . TYR A 1 207 ? -7.266 17.297 -5.16 1 98.19 207 TYR A O 1
ATOM 1679 N N . HIS A 1 208 ? -6.254 18.141 -3.336 1 98.5 208 HIS A N 1
ATOM 1680 C CA . HIS A 1 208 ? -5.641 19.297 -3.98 1 98.5 208 HIS A CA 1
ATOM 1681 C C . HIS A 1 208 ? -4.152 19.062 -4.223 1 98.5 208 HIS A C 1
ATOM 1683 O O . HIS A 1 208 ? -3.408 18.766 -3.285 1 98.5 208 HIS A O 1
ATOM 1689 N N . GLN A 1 209 ? -3.77 19.094 -5.453 1 98.31 209 GLN A N 1
ATOM 1690 C CA . GLN A 1 209 ? -2.346 18.984 -5.75 1 98.31 209 GLN A CA 1
ATOM 1691 C C . GLN A 1 209 ? -1.654 20.344 -5.668 1 98.31 209 GLN A C 1
ATOM 1693 O O . GLN A 1 209 ? -2.154 21.328 -6.211 1 98.31 209 GLN A O 1
ATOM 1698 N N . ILE A 1 210 ? -0.572 20.438 -4.926 1 98.5 210 ILE A N 1
ATOM 1699 C CA . ILE A 1 210 ? 0.269 21.625 -4.871 1 98.5 210 ILE A CA 1
ATOM 1700 C C . ILE A 1 210 ? 1.714 21.25 -5.195 1 98.5 210 ILE A C 1
ATOM 1702 O O . ILE A 1 210 ? 2.156 20.141 -4.898 1 98.5 210 ILE A O 1
ATOM 1706 N N . PRO A 1 211 ? 2.482 22.078 -5.871 1 97.81 211 PRO A N 1
ATOM 1707 C CA . PRO A 1 211 ? 3.855 21.75 -6.262 1 97.81 211 PRO A CA 1
ATOM 1708 C C . PRO A 1 211 ? 4.816 21.719 -5.074 1 97.81 211 PRO A C 1
ATOM 1710 O O . PRO A 1 211 ? 5.852 21.047 -5.133 1 97.81 211 PRO A O 1
ATOM 1713 N N . ASP A 1 212 ? 4.516 22.484 -4.051 1 98 212 ASP A N 1
ATOM 1714 C CA . ASP A 1 212 ? 5.305 22.578 -2.826 1 98 212 ASP A CA 1
ATOM 1715 C C . ASP A 1 212 ? 4.477 23.156 -1.68 1 98 212 ASP A C 1
ATOM 1717 O O . ASP A 1 212 ? 3.287 23.438 -1.846 1 98 212 ASP A O 1
ATOM 1721 N N . ILE A 1 213 ? 5.062 23.312 -0.539 1 98.56 213 ILE A N 1
ATOM 1722 C CA . ILE A 1 213 ? 4.359 23.719 0.67 1 98.56 213 ILE A CA 1
ATOM 1723 C C . ILE A 1 213 ? 3.875 25.156 0.518 1 98.56 213 ILE A C 1
ATOM 1725 O O . ILE A 1 213 ? 2.916 25.578 1.176 1 98.56 213 ILE A O 1
ATOM 1729 N N . GLY A 1 214 ? 4.488 25.922 -0.287 1 97.38 214 GLY A N 1
ATOM 1730 C CA . GLY A 1 214 ? 4.062 27.297 -0.543 1 97.38 214 GLY A CA 1
ATOM 1731 C C . GLY A 1 214 ? 2.648 27.391 -1.08 1 97.38 214 GLY A C 1
ATOM 1732 O O . GLY A 1 214 ? 1.996 28.422 -0.95 1 97.38 214 GLY A O 1
ATOM 1733 N N . GLY A 1 215 ? 2.121 26.297 -1.666 1 97.75 215 GLY A N 1
ATOM 1734 C CA . GLY A 1 215 ? 0.776 26.266 -2.217 1 97.75 215 GLY A CA 1
ATOM 1735 C C . GLY A 1 215 ? -0.3 26.125 -1.157 1 97.75 215 GLY A C 1
ATOM 1736 O O . GLY A 1 215 ? -1.481 26.344 -1.434 1 97.75 215 GLY A O 1
ATOM 1737 N N . LEU A 1 216 ? 0.015 25.844 0.042 1 97.75 216 LEU A N 1
ATOM 1738 C CA . LEU A 1 216 ? -0.955 25.578 1.097 1 97.75 216 LEU A CA 1
ATOM 1739 C C . LEU A 1 216 ? -1.744 26.828 1.45 1 97.75 216 LEU A C 1
ATOM 1741 O O . LEU A 1 216 ? -2.953 26.766 1.682 1 97.75 216 LEU A O 1
ATOM 1745 N N . ALA A 1 217 ? -1.02 27.922 1.555 1 97.12 217 ALA A N 1
ATOM 1746 C CA . ALA A 1 217 ? -1.68 29.172 1.91 1 97.12 217 ALA A CA 1
ATOM 1747 C C . ALA A 1 217 ? -2.857 29.453 0.98 1 97.12 217 ALA A C 1
ATOM 1749 O O . ALA A 1 217 ? -3.934 29.844 1.435 1 97.12 217 ALA A O 1
ATOM 1750 N N . GLY A 1 218 ? -2.639 29.219 -0.242 1 96.94 218 GLY A N 1
ATOM 1751 C CA . GLY A 1 218 ? -3.703 29.438 -1.21 1 96.94 218 GLY A CA 1
ATOM 1752 C C . GLY A 1 218 ? -4.895 28.531 -1.003 1 96.94 218 GLY A C 1
ATOM 1753 O O . GLY A 1 218 ? -6.039 28.938 -1.192 1 96.94 218 GLY A O 1
ATOM 1754 N N . LEU A 1 219 ? -4.719 27.312 -0.601 1 97.44 219 LEU A N 1
ATOM 1755 C CA . LEU A 1 219 ? -5.789 26.344 -0.364 1 97.44 219 LEU A CA 1
ATOM 1756 C C . LEU A 1 219 ? -6.695 26.812 0.773 1 97.44 219 LEU A C 1
ATOM 1758 O O . LEU A 1 219 ? -7.891 26.531 0.774 1 97.44 219 LEU A O 1
ATOM 1762 N N . VAL A 1 220 ? -6.09 27.547 1.726 1 97.5 220 VAL A N 1
ATOM 1763 C CA . VAL A 1 220 ? -6.855 27.906 2.914 1 97.5 220 VAL A CA 1
ATOM 1764 C C . VAL A 1 220 ? -7.156 29.391 2.906 1 97.5 220 VAL A C 1
ATOM 1766 O O . VAL A 1 220 ? -7.508 29.969 3.939 1 97.5 220 VAL A O 1
ATOM 1769 N N . GLY A 1 221 ? -6.977 30.031 1.885 1 96.06 221 GLY A N 1
ATOM 1770 C CA . GLY A 1 221 ? -7.41 31.406 1.704 1 96.06 221 GLY A CA 1
ATOM 1771 C C . GLY A 1 221 ? -6.492 32.406 2.373 1 96.06 221 GLY A C 1
ATOM 1772 O O . GLY A 1 221 ? -6.949 33.438 2.867 1 96.06 221 GLY A O 1
ATOM 1773 N N . LEU A 1 222 ? -5.395 32.094 2.547 1 93.94 222 LEU A N 1
ATOM 1774 C CA . LEU A 1 222 ? -4.418 33 3.143 1 93.94 222 LEU A CA 1
ATOM 1775 C C . LEU A 1 222 ? -3.469 33.531 2.084 1 93.94 222 LEU A C 1
ATOM 1777 O O . LEU A 1 222 ? -3.248 32.906 1.051 1 93.94 222 LEU A O 1
ATOM 1781 N N . MET B 1 1 ? 1.256 -5.023 -32.594 1 53.38 1 MET B N 1
ATOM 1782 C CA . MET B 1 1 ? 1.447 -4.789 -31.156 1 53.38 1 MET B CA 1
ATOM 1783 C C . MET B 1 1 ? 2.041 -6.016 -30.484 1 53.38 1 MET B C 1
ATOM 1785 O O . MET B 1 1 ? 1.704 -7.148 -30.828 1 53.38 1 MET B O 1
ATOM 1789 N N . SER B 1 2 ? 3.258 -5.926 -29.828 1 80.81 2 SER B N 1
ATOM 1790 C CA . SER B 1 2 ? 3.928 -7.102 -29.297 1 80.81 2 SER B CA 1
ATOM 1791 C C . SER B 1 2 ? 3.105 -7.738 -28.172 1 80.81 2 SER B C 1
ATOM 1793 O O . SER B 1 2 ? 2.566 -7.039 -27.312 1 80.81 2 SER B O 1
ATOM 1795 N N . PHE B 1 3 ? 2.713 -8.93 -28.375 1 92.88 3 PHE B N 1
ATOM 1796 C CA . PHE B 1 3 ? 1.915 -9.727 -27.453 1 92.88 3 PHE B CA 1
ATOM 1797 C C . PHE B 1 3 ? 2.742 -10.133 -26.234 1 92.88 3 PHE B C 1
ATOM 1799 O O . PHE B 1 3 ? 3.961 -10.281 -26.328 1 92.88 3 PHE B O 1
ATOM 1806 N N . LEU B 1 4 ? 2.088 -10.203 -25.156 1 96.31 4 LEU B N 1
ATOM 1807 C CA . LEU B 1 4 ? 2.711 -10.727 -23.938 1 96.31 4 LEU B CA 1
ATOM 1808 C C . LEU B 1 4 ? 2.891 -12.234 -24.031 1 96.31 4 LEU B C 1
ATOM 1810 O O . LEU B 1 4 ? 2.078 -12.93 -24.656 1 96.31 4 LEU B O 1
ATOM 1814 N N . ARG B 1 5 ? 3.926 -12.703 -23.562 1 96.06 5 ARG B N 1
ATOM 1815 C CA . ARG B 1 5 ? 4.199 -14.141 -23.562 1 96.06 5 ARG B CA 1
ATOM 1816 C C . ARG B 1 5 ? 4.543 -14.633 -22.156 1 96.06 5 A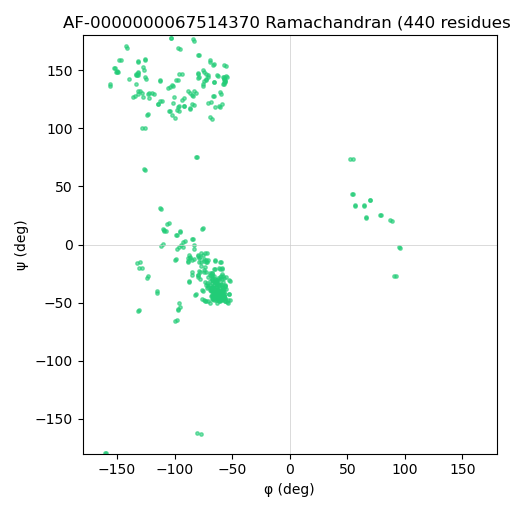RG B C 1
ATOM 1818 O O . ARG B 1 5 ? 5.645 -15.133 -21.922 1 96.06 5 ARG B O 1
ATOM 1825 N N . PRO B 1 6 ? 3.609 -14.578 -21.234 1 98.25 6 PRO B N 1
ATOM 1826 C CA . PRO B 1 6 ? 3.881 -15.055 -19.875 1 98.25 6 PRO B CA 1
ATOM 1827 C C . PRO B 1 6 ? 3.898 -16.578 -19.781 1 98.25 6 PRO B C 1
ATOM 1829 O O . PRO B 1 6 ? 3.197 -17.25 -20.531 1 98.25 6 PRO B O 1
ATOM 1832 N N . LYS B 1 7 ? 4.734 -17.047 -18.812 1 98.31 7 LYS B N 1
ATOM 1833 C CA . LYS B 1 7 ? 4.707 -18.469 -18.5 1 98.31 7 LYS B CA 1
ATOM 1834 C C . LYS B 1 7 ? 3.424 -18.844 -17.766 1 98.31 7 LYS B C 1
ATOM 1836 O O . LYS B 1 7 ? 2.891 -19.938 -17.953 1 98.31 7 LYS B O 1
ATOM 1841 N N . PHE B 1 8 ? 2.941 -18 -16.906 1 98.69 8 PHE B N 1
ATOM 1842 C CA . PHE B 1 8 ? 1.707 -18.172 -16.156 1 98.69 8 PHE B CA 1
ATOM 1843 C C . PHE B 1 8 ? 0.867 -16.891 -16.188 1 98.69 8 PHE B C 1
ATOM 1845 O O . PHE B 1 8 ? 1.407 -15.789 -16.266 1 98.69 8 PHE B O 1
ATOM 1852 N N . ILE B 1 9 ? -0.388 -17.047 -16.188 1 98.81 9 ILE B N 1
ATOM 1853 C CA . ILE B 1 9 ? -1.296 -15.953 -15.867 1 98.81 9 ILE B CA 1
ATOM 1854 C C . ILE B 1 9 ? -1.855 -16.141 -14.461 1 98.81 9 ILE B C 1
ATOM 1856 O O . ILE B 1 9 ? -2.494 -17.156 -14.172 1 98.81 9 ILE B O 1
ATOM 1860 N N . THR B 1 10 ? -1.545 -15.281 -13.602 1 98.88 10 THR B N 1
ATOM 1861 C CA . THR B 1 10 ? -2.002 -15.336 -12.219 1 98.88 10 THR B CA 1
ATOM 1862 C C . THR B 1 10 ? -3.154 -14.359 -11.984 1 98.88 10 THR B C 1
ATOM 1864 O O . THR B 1 10 ? -3.158 -13.258 -12.531 1 98.88 10 THR B O 1
ATOM 1867 N N . PHE B 1 11 ? -4.184 -14.844 -11.234 1 98.94 11 PHE B N 1
ATOM 1868 C CA . PHE B 1 11 ? -5.414 -14.078 -11.062 1 98.94 11 PHE B CA 1
ATOM 1869 C C . PHE B 1 11 ? -5.695 -13.836 -9.586 1 98.94 11 PHE B C 1
ATOM 1871 O O . PHE B 1 11 ? -5.684 -14.766 -8.781 1 98.94 11 PHE B O 1
ATOM 1878 N N . ASP B 1 12 ? -5.949 -12.508 -9.266 1 98.81 12 ASP B N 1
ATOM 1879 C CA . ASP B 1 12 ? -6.836 -12.273 -8.133 1 98.81 12 ASP B CA 1
ATOM 1880 C C . ASP B 1 12 ? -8.18 -12.969 -8.336 1 98.81 12 ASP B C 1
ATOM 1882 O O . ASP B 1 12 ? -8.742 -12.938 -9.43 1 98.81 12 ASP B O 1
ATOM 1886 N N . CYS B 1 13 ? -8.727 -13.562 -7.234 1 98.38 13 CYS B N 1
ATOM 1887 C CA . CYS B 1 13 ? -9.961 -14.328 -7.395 1 98.38 13 CYS B CA 1
ATOM 1888 C C . CYS B 1 13 ? -11.172 -13.484 -7.016 1 98.38 13 CYS B C 1
ATOM 1890 O O . CYS B 1 13 ? -11.984 -13.141 -7.879 1 98.38 13 CYS B O 1
ATOM 1892 N N . TYR B 1 14 ? -11.297 -13.102 -5.762 1 96.88 14 TYR B N 1
ATOM 1893 C CA . TYR B 1 14 ? -12.477 -12.414 -5.254 1 96.88 14 TYR B CA 1
ATOM 1894 C C . TYR B 1 14 ? -12.547 -10.992 -5.793 1 96.88 14 TYR B C 1
ATOM 1896 O O . TYR B 1 14 ? -11.641 -10.18 -5.562 1 96.88 14 TYR B O 1
ATOM 1904 N N . GLY B 1 15 ? -13.602 -10.711 -6.449 1 96.94 15 GLY B N 1
ATOM 1905 C CA . GLY B 1 15 ? -13.805 -9.406 -7.051 1 96.94 15 GLY B CA 1
ATOM 1906 C C . GLY B 1 15 ? -13.32 -9.328 -8.484 1 96.94 15 GLY B C 1
ATOM 1907 O O . GLY B 1 15 ? -13.836 -8.539 -9.281 1 96.94 15 GLY B O 1
ATOM 1908 N N . THR B 1 16 ? -12.352 -10.117 -8.859 1 98.62 16 THR B N 1
ATOM 1909 C CA . THR B 1 16 ? -11.805 -10.125 -10.211 1 98.62 16 THR B CA 1
ATOM 1910 C C . THR B 1 16 ? -12.445 -11.234 -11.047 1 98.62 16 THR B C 1
ATOM 1912 O O . THR B 1 16 ? -13.023 -10.969 -12.102 1 98.62 16 THR B O 1
ATOM 1915 N N . LEU B 1 17 ? -12.375 -12.422 -10.602 1 98.69 17 LEU B N 1
ATOM 1916 C CA . LEU B 1 17 ? -13.016 -13.539 -11.281 1 98.69 17 LEU B CA 1
ATOM 1917 C C . LEU B 1 17 ? -14.383 -13.82 -10.672 1 98.69 17 LEU B C 1
ATOM 1919 O O . LEU B 1 17 ? -15.383 -13.922 -11.398 1 98.69 17 LEU B O 1
ATOM 1923 N N . THR B 1 18 ? -14.398 -14 -9.367 1 98.25 18 THR B N 1
ATOM 1924 C CA . THR B 1 18 ? -15.633 -14.258 -8.641 1 98.25 18 THR B CA 1
ATOM 1925 C C . THR B 1 18 ? -16.375 -12.953 -8.367 1 98.25 18 THR B C 1
ATOM 1927 O O . THR B 1 18 ? -15.773 -11.969 -7.938 1 98.25 18 THR B O 1
ATOM 1930 N N . ASN B 1 19 ? -17.672 -12.945 -8.703 1 96.5 19 ASN B N 1
ATOM 1931 C CA . ASN B 1 19 ? -18.5 -11.797 -8.367 1 96.5 19 ASN B CA 1
ATOM 1932 C C . ASN B 1 19 ? -18.703 -11.656 -6.863 1 96.5 19 ASN B C 1
ATOM 1934 O O . ASN B 1 19 ? -19.391 -12.461 -6.242 1 96.5 19 ASN B O 1
ATOM 1938 N N . PHE B 1 20 ? -18.094 -10.695 -6.316 1 91.75 20 PHE B N 1
ATOM 1939 C CA . PHE B 1 20 ? -18 -10.477 -4.879 1 91.75 20 PHE B CA 1
ATOM 1940 C C . PHE B 1 20 ? -19.234 -9.773 -4.352 1 91.75 20 PHE B C 1
ATOM 1942 O O . PHE B 1 20 ? -19.578 -8.672 -4.801 1 91.75 20 PHE B O 1
ATOM 1949 N N . HIS B 1 21 ? -20 -10.422 -3.389 1 93.81 21 HIS B N 1
ATOM 1950 C CA . HIS B 1 21 ? -21.297 -9.945 -2.959 1 93.81 21 HIS B CA 1
ATOM 1951 C C . HIS B 1 21 ? -21.234 -9.297 -1.582 1 93.81 21 HIS B C 1
ATOM 1953 O O . HIS B 1 21 ? -22.25 -9.133 -0.911 1 93.81 21 HIS B O 1
ATOM 1959 N N . MET B 1 22 ? -20.047 -8.906 -1.121 1 95.44 22 MET B N 1
ATOM 1960 C CA . MET B 1 22 ? -19.875 -8.305 0.197 1 95.44 22 MET B CA 1
ATOM 1961 C C . MET B 1 22 ? -20.719 -7.039 0.334 1 95.44 22 MET B C 1
ATOM 1963 O O . MET B 1 22 ? -21.406 -6.848 1.346 1 95.44 22 MET B O 1
ATOM 1967 N N . GLY B 1 23 ? -20.703 -6.199 -0.696 1 96 23 GLY B N 1
ATOM 1968 C CA . GLY B 1 23 ? -21.469 -4.969 -0.656 1 96 23 GLY B CA 1
ATOM 1969 C C . GLY B 1 23 ? -22.969 -5.207 -0.623 1 96 23 GLY B C 1
ATOM 1970 O O . GLY B 1 23 ? -23.688 -4.602 0.177 1 96 23 GLY B O 1
ATOM 1971 N N . THR B 1 24 ? -23.469 -6.082 -1.517 1 95.75 24 THR B N 1
ATOM 1972 C CA . THR B 1 24 ? -24.891 -6.406 -1.577 1 95.75 24 THR B CA 1
ATOM 1973 C C . THR B 1 24 ? -25.375 -7 -0.255 1 95.75 24 THR B C 1
ATOM 1975 O O . THR B 1 24 ? -26.422 -6.609 0.265 1 95.75 24 THR B O 1
ATOM 1978 N N . MET B 1 25 ? -24.578 -7.914 0.285 1 97.5 25 MET B N 1
ATOM 1979 C CA . MET B 1 25 ? -24.953 -8.523 1.561 1 97.5 25 MET B CA 1
ATOM 1980 C C . MET B 1 25 ? -24.984 -7.477 2.672 1 97.5 25 MET B C 1
ATOM 1982 O O . MET B 1 25 ? -25.859 -7.496 3.525 1 97.5 25 MET B O 1
ATOM 1986 N N . THR B 1 26 ? -24.016 -6.594 2.678 1 98.44 26 THR B N 1
ATOM 1987 C CA . THR B 1 26 ? -23.953 -5.547 3.695 1 98.44 26 THR B CA 1
ATOM 1988 C C . THR B 1 26 ? -25.203 -4.684 3.672 1 98.44 26 THR B C 1
ATOM 1990 O O . THR B 1 26 ? -25.766 -4.371 4.723 1 98.44 26 THR B O 1
ATOM 1993 N N . ARG B 1 27 ? -25.641 -4.309 2.428 1 97.75 27 ARG B N 1
ATOM 1994 C CA . ARG B 1 27 ? -26.844 -3.504 2.289 1 97.75 27 ARG B CA 1
ATOM 1995 C C . ARG B 1 27 ? -28.047 -4.211 2.898 1 97.75 27 ARG B C 1
ATOM 1997 O O . ARG B 1 27 ? -28.875 -3.58 3.562 1 97.75 27 ARG B O 1
ATOM 2004 N N . GLU B 1 28 ? -28.078 -5.512 2.756 1 97.5 28 GLU B N 1
ATOM 2005 C CA . GLU B 1 28 ? -29.188 -6.293 3.275 1 97.5 28 GLU B CA 1
ATOM 2006 C C . GLU B 1 28 ? -29.094 -6.457 4.789 1 97.5 28 GLU B C 1
ATOM 2008 O O . GLU B 1 28 ? -30.078 -6.219 5.508 1 97.5 28 GLU B O 1
ATOM 2013 N N . ILE B 1 29 ? -28 -6.797 5.309 1 98 29 ILE B N 1
ATOM 2014 C CA . ILE B 1 29 ? -27.797 -7.145 6.711 1 98 29 ILE B CA 1
ATOM 2015 C C . ILE B 1 29 ? -27.953 -5.902 7.578 1 98 29 ILE B C 1
ATOM 2017 O O . ILE B 1 29 ? -28.484 -5.977 8.688 1 98 29 ILE B O 1
ATOM 2021 N N . PHE B 1 30 ? -27.594 -4.754 7.027 1 98.38 30 PHE B N 1
ATOM 2022 C CA . PHE B 1 30 ? -27.547 -3.559 7.863 1 98.38 30 PHE B CA 1
ATOM 2023 C C . PHE B 1 30 ? -28.672 -2.598 7.5 1 98.38 30 PHE B C 1
ATOM 2025 O O . PHE B 1 30 ? -28.688 -1.447 7.941 1 98.38 30 PHE B O 1
ATOM 2032 N N . ALA B 1 31 ? -29.594 -3.055 6.73 1 97.75 31 ALA B N 1
ATOM 2033 C CA . ALA B 1 31 ? -30.703 -2.217 6.273 1 97.75 31 ALA B CA 1
ATOM 2034 C C . ALA B 1 31 ? -31.484 -1.651 7.453 1 97.75 31 ALA B C 1
ATOM 2036 O O . ALA B 1 31 ? -32.062 -0.568 7.355 1 97.75 31 ALA B O 1
ATOM 2037 N N . ASP B 1 32 ? -31.5 -2.289 8.547 1 96.94 32 ASP B N 1
ATOM 2038 C CA . ASP B 1 32 ? -32.312 -1.882 9.688 1 96.94 32 ASP B CA 1
ATOM 2039 C C . ASP B 1 32 ? -31.562 -0.878 10.562 1 96.94 32 ASP B C 1
ATOM 2041 O O . ASP B 1 32 ? -32.156 -0.259 11.445 1 96.94 32 ASP B O 1
ATOM 2045 N N . ARG B 1 33 ? -30.328 -0.64 10.352 1 96.38 33 ARG B N 1
ATOM 2046 C CA . ARG B 1 33 ? -29.594 0.177 11.312 1 96.38 33 ARG B CA 1
ATOM 2047 C C . ARG B 1 33 ? -28.781 1.26 10.602 1 96.38 33 ARG B C 1
ATOM 2049 O O . ARG B 1 33 ? -28.344 2.225 11.227 1 96.38 33 ARG B O 1
ATOM 2056 N N . VAL B 1 34 ? -28.594 1.107 9.266 1 97.94 34 VAL B N 1
ATOM 2057 C CA . VAL B 1 34 ? -27.922 2.121 8.461 1 97.94 34 VAL B CA 1
ATOM 2058 C C . VAL B 1 34 ? -28.906 2.721 7.461 1 97.94 34 VAL B C 1
ATOM 2060 O O . VAL B 1 34 ? -29.484 2 6.645 1 97.94 34 VAL B O 1
ATOM 2063 N N . PRO B 1 35 ? -29.109 3.98 7.52 1 97.44 35 PRO B N 1
ATOM 2064 C CA . PRO B 1 35 ? -30 4.609 6.547 1 97.44 35 PRO B CA 1
ATOM 2065 C C . PRO B 1 35 ? -29.562 4.387 5.105 1 97.44 35 PRO B C 1
ATOM 2067 O O . PRO B 1 35 ? -28.359 4.391 4.816 1 97.44 35 PRO B O 1
ATOM 2070 N N . ALA B 1 36 ? -30.562 4.242 4.234 1 96.06 36 ALA B N 1
ATOM 2071 C CA . ALA B 1 36 ? -30.312 3.92 2.828 1 96.06 36 ALA B CA 1
ATOM 2072 C C . ALA B 1 36 ? -29.391 4.949 2.182 1 96.06 36 ALA B C 1
ATOM 2074 O O . ALA B 1 36 ? -28.516 4.59 1.393 1 96.06 36 ALA B O 1
ATOM 2075 N N . GLU B 1 37 ? -29.547 6.203 2.582 1 97.25 37 GLU B N 1
ATOM 2076 C CA . GLU B 1 37 ? -28.781 7.293 1.969 1 97.25 37 GLU B CA 1
ATOM 2077 C C . GLU B 1 37 ? -27.328 7.254 2.391 1 97.25 37 GLU B C 1
ATOM 2079 O O . GLU B 1 37 ? -26.469 7.891 1.767 1 97.25 37 GLU B O 1
ATOM 2084 N N . GLN B 1 38 ? -27.016 6.465 3.43 1 97.62 38 GLN B N 1
ATOM 2085 C CA . GLN B 1 38 ? -25.656 6.391 3.949 1 97.62 38 GLN B CA 1
ATOM 2086 C C . GLN B 1 38 ? -25.047 5.023 3.676 1 97.62 38 GLN B C 1
ATOM 2088 O O . GLN B 1 38 ? -23.859 4.801 3.957 1 97.62 38 GLN B O 1
ATOM 2093 N N . MET B 1 39 ? -25.828 4.164 3.072 1 98.19 39 MET B N 1
ATOM 2094 C CA . MET B 1 39 ? -25.438 2.756 2.969 1 98.19 39 MET B CA 1
ATOM 2095 C C . MET B 1 39 ? -24.234 2.584 2.049 1 98.19 39 MET B C 1
ATOM 2097 O O . MET B 1 39 ? -23.359 1.755 2.309 1 98.19 39 MET B O 1
ATOM 2101 N N . ASP B 1 40 ? -24.172 3.342 0.99 1 97.38 40 ASP B N 1
ATOM 2102 C CA . ASP B 1 40 ? -23.031 3.246 0.09 1 97.38 40 ASP B CA 1
ATOM 2103 C C . ASP B 1 40 ? -21.719 3.545 0.826 1 97.38 40 ASP B C 1
ATOM 2105 O O . ASP B 1 40 ? -20.719 2.857 0.627 1 97.38 40 ASP B O 1
ATOM 2109 N N . GLN B 1 41 ? -21.781 4.582 1.667 1 97.06 41 GLN B N 1
ATOM 2110 C CA . GLN B 1 41 ? -20.578 4.934 2.432 1 97.06 41 GLN B CA 1
ATOM 2111 C C . GLN B 1 41 ? -20.25 3.854 3.455 1 97.06 41 GLN B C 1
ATOM 2113 O O . GLN B 1 41 ? -19.078 3.549 3.68 1 97.06 41 GLN B O 1
ATOM 2118 N N . PHE B 1 42 ? -21.297 3.289 4.086 1 98.19 42 PHE B N 1
ATOM 2119 C CA . PHE B 1 42 ? -21.094 2.201 5.031 1 98.19 42 PHE B CA 1
ATOM 2120 C C . PHE B 1 42 ? -20.391 1.024 4.367 1 98.19 42 PHE B C 1
ATOM 2122 O O . PHE B 1 42 ? -19.422 0.483 4.906 1 98.19 42 PHE B O 1
ATOM 2129 N N . VAL B 1 43 ? -20.812 0.68 3.186 1 98.19 43 VAL B N 1
ATOM 2130 C CA . VAL B 1 43 ? -20.25 -0.419 2.416 1 98.19 43 VAL B CA 1
ATOM 2131 C C . VAL B 1 43 ? -18.797 -0.102 2.061 1 98.19 43 VAL B C 1
ATOM 2133 O O . VAL B 1 43 ? -17.922 -0.96 2.18 1 98.19 43 VAL B O 1
ATOM 2136 N N . ARG B 1 44 ? -18.516 1.104 1.69 1 97.5 44 ARG B N 1
ATOM 2137 C CA . ARG B 1 44 ? -17.156 1.525 1.35 1 97.5 44 ARG B CA 1
ATOM 2138 C C . ARG B 1 44 ? -16.25 1.46 2.568 1 97.5 44 ARG B C 1
ATOM 2140 O O . ARG B 1 44 ? -15.086 1.049 2.459 1 97.5 44 ARG B O 1
ATOM 2147 N N . ASP B 1 45 ? -16.797 1.886 3.738 1 98.19 45 ASP B N 1
ATOM 2148 C CA . ASP B 1 45 ? -15.992 1.856 4.957 1 98.19 45 ASP B CA 1
ATOM 2149 C C . ASP B 1 45 ? -15.656 0.422 5.359 1 98.19 45 ASP B C 1
ATOM 2151 O O . ASP B 1 45 ? -14.531 0.137 5.785 1 98.19 45 ASP B O 1
ATOM 2155 N N . PHE B 1 46 ? -16.656 -0.438 5.23 1 98.5 46 PHE B N 1
ATOM 2156 C CA . PHE B 1 46 ? -16.406 -1.848 5.504 1 98.5 46 PHE B CA 1
ATOM 2157 C C . PHE B 1 46 ? -15.312 -2.389 4.59 1 98.5 46 PHE B C 1
ATOM 2159 O O . PHE B 1 46 ? -14.43 -3.117 5.039 1 98.5 46 PHE B O 1
ATOM 2166 N N . SER B 1 47 ? -15.297 -2.029 3.291 1 98.31 47 SER B N 1
ATOM 2167 C CA . SER B 1 47 ? -14.258 -2.422 2.34 1 98.31 47 SER B CA 1
ATOM 2168 C C . SER B 1 47 ? -12.891 -1.888 2.76 1 98.31 47 SER B C 1
ATOM 2170 O O . SER B 1 47 ? -11.891 -2.604 2.686 1 98.31 47 SER B O 1
ATOM 2172 N N . ALA B 1 48 ? -12.828 -0.691 3.225 1 98.44 48 ALA B N 1
ATOM 2173 C CA . ALA B 1 48 ? -11.578 -0.079 3.656 1 98.44 48 ALA B CA 1
ATOM 2174 C C . ALA B 1 48 ? -11 -0.802 4.871 1 98.44 48 ALA B C 1
ATOM 2176 O O . ALA B 1 48 ? -9.797 -1.047 4.945 1 98.44 48 ALA B O 1
ATOM 2177 N N . TYR B 1 49 ? -11.859 -1.172 5.789 1 98.62 49 TYR B N 1
ATOM 2178 C CA . TYR B 1 49 ? -11.398 -1.856 6.992 1 98.62 49 TYR B CA 1
ATOM 2179 C C . TYR B 1 49 ? -10.938 -3.271 6.672 1 98.62 49 TYR B C 1
ATOM 2181 O O . TYR B 1 49 ? -10.008 -3.785 7.305 1 98.62 49 TYR B O 1
ATOM 2189 N N . ARG B 1 50 ? -11.594 -3.926 5.727 1 98.44 50 ARG B N 1
ATOM 2190 C CA . ARG B 1 50 ? -11.102 -5.234 5.309 1 98.44 50 ARG B CA 1
ATOM 2191 C C . ARG B 1 50 ? -9.703 -5.133 4.715 1 98.44 50 ARG B C 1
ATOM 2193 O O . ARG B 1 50 ? -8.82 -5.926 5.055 1 98.44 50 ARG B O 1
ATOM 2200 N N . LEU B 1 51 ? -9.508 -4.156 3.805 1 98.62 51 LEU B N 1
ATOM 2201 C CA . LEU B 1 51 ? -8.188 -3.955 3.223 1 98.62 51 LEU B CA 1
ATOM 2202 C C . LEU B 1 51 ? -7.156 -3.66 4.305 1 98.62 51 LEU B C 1
ATOM 2204 O O . LEU B 1 51 ? -6.062 -4.23 4.301 1 98.62 51 LEU B O 1
ATOM 2208 N N . ASP B 1 52 ? -7.52 -2.785 5.234 1 98.69 52 ASP B N 1
ATOM 2209 C CA . ASP B 1 52 ? -6.633 -2.453 6.344 1 98.69 52 ASP B CA 1
ATOM 2210 C C . ASP B 1 52 ? -6.262 -3.699 7.141 1 98.69 52 ASP B C 1
ATOM 2212 O O . ASP B 1 52 ? -5.094 -3.908 7.473 1 98.69 52 ASP B O 1
ATOM 2216 N N . GLN B 1 53 ? -7.234 -4.535 7.426 1 98.38 53 GLN B N 1
ATOM 2217 C CA . GLN B 1 53 ? -7.023 -5.699 8.281 1 98.38 53 GLN B CA 1
ATOM 2218 C C . GLN B 1 53 ? -6.07 -6.695 7.625 1 98.38 53 GLN B C 1
ATOM 2220 O O . GLN B 1 53 ? -5.23 -7.293 8.305 1 98.38 53 GLN B O 1
ATOM 2225 N N . VAL B 1 54 ? -6.129 -6.816 6.391 1 98.31 54 VAL B N 1
ATOM 2226 C CA . VAL B 1 54 ? -5.305 -7.828 5.734 1 98.31 54 VAL B CA 1
ATOM 2227 C C . VAL B 1 54 ? -3.869 -7.324 5.609 1 98.31 54 VAL B C 1
ATOM 2229 O O . VAL B 1 54 ? -2.957 -8.102 5.312 1 98.31 54 VAL B O 1
ATOM 2232 N N . MET B 1 55 ? -3.598 -6.051 5.793 1 98.31 55 MET B N 1
ATOM 2233 C CA . MET B 1 55 ? -2.23 -5.539 5.793 1 98.31 55 MET B CA 1
ATOM 2234 C C . MET B 1 55 ? -1.459 -6.047 7.008 1 98.31 55 MET B C 1
ATOM 2236 O O . MET B 1 55 ? -0.243 -6.234 6.941 1 98.31 55 MET B O 1
ATOM 2240 N N . GLY B 1 56 ? -2.109 -6.309 8.109 1 96.88 56 GLY B N 1
ATOM 2241 C CA . GLY B 1 56 ? -1.475 -6.73 9.352 1 96.88 56 GLY B CA 1
ATOM 2242 C C . GLY B 1 56 ? -1.06 -8.188 9.344 1 96.88 56 GLY B C 1
ATOM 2243 O O . GLY B 1 56 ? -0.91 -8.789 8.281 1 96.88 56 GLY B O 1
ATOM 2244 N N . ASP B 1 57 ? -0.834 -8.656 10.453 1 94 57 ASP B N 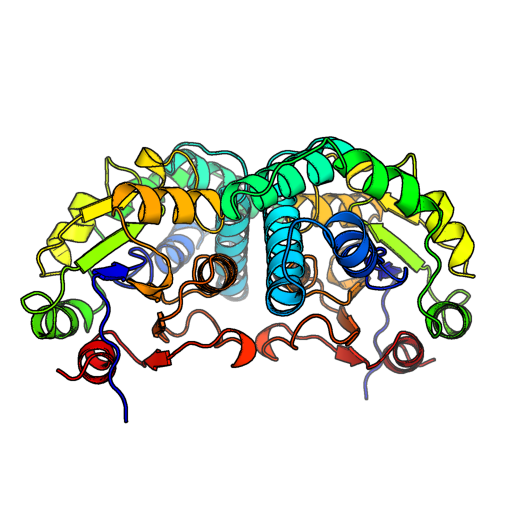1
ATOM 2245 C CA . ASP B 1 57 ? -0.421 -10.047 10.594 1 94 57 ASP B CA 1
ATOM 2246 C C . ASP B 1 57 ? -1.543 -11 10.172 1 94 57 ASP B C 1
ATOM 2248 O O . ASP B 1 57 ? -2.723 -10.68 10.32 1 94 57 ASP B O 1
ATOM 2252 N N . TRP B 1 58 ? -1.178 -12.117 9.805 1 96.25 58 TRP B N 1
ATOM 2253 C CA . TRP B 1 58 ? -2.113 -13.117 9.297 1 96.25 58 TRP B CA 1
ATOM 2254 C C . TRP B 1 58 ? -3.068 -13.57 10.398 1 96.25 58 TRP B C 1
ATOM 2256 O O . TRP B 1 58 ? -2.66 -13.75 11.547 1 96.25 58 TRP B O 1
ATOM 2266 N N . MET B 1 59 ? -4.234 -13.75 10.109 1 97.38 59 MET B N 1
ATOM 2267 C CA . MET B 1 59 ? -5.297 -14.422 10.852 1 97.38 59 MET B CA 1
ATOM 2268 C C . MET B 1 59 ? -6.285 -15.086 9.898 1 97.38 59 MET B C 1
ATOM 2270 O O . MET B 1 59 ? -6.32 -14.766 8.711 1 97.38 59 MET B O 1
ATOM 2274 N N . PRO B 1 60 ? -7.023 -16.062 10.398 1 97.94 60 PRO B N 1
ATOM 2275 C CA . PRO B 1 60 ? -7.996 -16.703 9.516 1 97.94 60 PRO B CA 1
ATOM 2276 C C . PRO B 1 60 ? -8.961 -15.711 8.875 1 97.94 60 PRO B C 1
ATOM 2278 O O . PRO B 1 60 ? -9.344 -14.719 9.508 1 97.94 60 PRO B O 1
ATOM 2281 N N . TYR B 1 61 ? -9.305 -15.984 7.672 1 97.56 61 TYR B N 1
ATOM 2282 C CA . TYR B 1 61 ? -10.078 -15.055 6.863 1 97.56 61 TYR B CA 1
ATOM 2283 C C . TYR B 1 61 ? -11.391 -14.688 7.547 1 97.56 61 TYR B C 1
ATOM 2285 O O . TYR B 1 61 ? -11.852 -13.547 7.465 1 97.56 61 TYR B O 1
ATOM 2293 N N . ASP B 1 62 ? -12.086 -15.688 8.18 1 97.62 62 ASP B N 1
ATOM 2294 C CA . ASP B 1 62 ? -13.32 -15.359 8.875 1 97.62 62 ASP B CA 1
ATOM 2295 C C . ASP B 1 62 ? -13.086 -14.312 9.961 1 97.62 62 ASP B C 1
ATOM 2297 O O . ASP B 1 62 ? -13.906 -13.414 10.156 1 97.62 62 ASP B O 1
ATOM 2301 N N . GLU B 1 63 ? -11.938 -14.438 10.625 1 98.25 63 GLU B N 1
ATOM 2302 C CA . GLU B 1 63 ? -11.594 -13.461 11.656 1 98.25 63 GLU B CA 1
ATOM 2303 C C . GLU B 1 63 ? -11.32 -12.086 11.039 1 98.25 63 GLU B C 1
ATOM 2305 O O . GLU B 1 63 ? -11.648 -11.062 11.641 1 98.25 63 GLU B O 1
ATOM 2310 N N . ILE B 1 64 ? -10.68 -12.07 9.828 1 98.31 64 ILE B N 1
ATOM 2311 C CA . ILE B 1 64 ? -10.484 -10.82 9.102 1 98.31 64 ILE B CA 1
ATOM 2312 C C . ILE B 1 64 ? -11.828 -10.117 8.914 1 98.31 64 ILE B C 1
ATOM 2314 O O . ILE B 1 64 ? -11.953 -8.922 9.203 1 98.31 64 ILE B O 1
ATOM 2318 N N . LEU B 1 65 ? -12.828 -10.805 8.445 1 98.12 65 LEU B N 1
ATOM 2319 C CA . LEU B 1 65 ? -14.148 -10.25 8.18 1 98.12 65 LEU B CA 1
ATOM 2320 C C . LEU B 1 65 ? -14.797 -9.758 9.469 1 98.12 65 LEU B C 1
ATOM 2322 O O . LEU B 1 65 ? -15.367 -8.664 9.508 1 98.12 65 LEU B O 1
ATOM 2326 N N . LYS B 1 66 ? -14.68 -10.633 10.508 1 98.62 66 LYS B N 1
ATOM 2327 C CA . LYS B 1 66 ? -15.305 -10.297 11.789 1 98.62 66 LYS B CA 1
ATOM 2328 C C . LYS B 1 66 ? -14.68 -9.039 12.383 1 98.62 66 LYS B C 1
ATOM 2330 O O . LYS B 1 66 ? -15.391 -8.125 12.805 1 98.62 66 LYS B O 1
ATOM 2335 N N . VAL B 1 67 ? -13.359 -8.953 12.359 1 98.44 67 VAL B N 1
ATOM 2336 C CA . VAL B 1 67 ? -12.656 -7.812 12.945 1 98.44 67 VAL B CA 1
ATOM 2337 C C . VAL B 1 67 ? -12.953 -6.555 12.133 1 98.44 67 VAL B C 1
ATOM 2339 O O . VAL B 1 67 ? -13.273 -5.508 12.695 1 98.44 67 VAL B O 1
ATOM 2342 N N . ALA B 1 68 ? -12.859 -6.637 10.805 1 98.56 68 ALA B N 1
ATOM 2343 C CA . ALA B 1 68 ? -13.109 -5.488 9.938 1 98.56 68 ALA B CA 1
ATOM 2344 C C . ALA B 1 68 ? -14.539 -4.973 10.102 1 98.56 68 ALA B C 1
ATOM 2346 O O . ALA B 1 68 ? -14.766 -3.762 10.156 1 98.56 68 ALA B O 1
ATOM 2347 N N . LEU B 1 69 ? -15.5 -5.906 10.156 1 98.62 69 LEU B N 1
ATOM 2348 C CA . LEU B 1 69 ? -16.891 -5.512 10.312 1 98.62 69 LEU B CA 1
ATOM 2349 C C . LEU B 1 69 ? -17.125 -4.867 11.672 1 98.62 69 LEU B C 1
ATOM 2351 O O . LEU B 1 69 ? -17.844 -3.861 11.773 1 98.62 69 LEU B O 1
ATOM 2355 N N . ALA B 1 70 ? -16.562 -5.48 12.727 1 98.62 70 ALA B N 1
ATOM 2356 C CA . ALA B 1 70 ? -16.703 -4.918 14.07 1 98.62 70 ALA B CA 1
ATOM 2357 C C . ALA B 1 70 ? -16.141 -3.5 14.133 1 98.62 70 ALA B C 1
ATOM 2359 O O . ALA B 1 70 ? -16.75 -2.609 14.727 1 98.62 70 ALA B O 1
ATOM 2360 N N . ARG B 1 71 ? -15.008 -3.293 13.531 1 98.19 71 ARG B N 1
ATOM 2361 C CA . ARG B 1 71 ? -14.406 -1.967 13.484 1 98.19 71 ARG B CA 1
ATOM 2362 C C . ARG B 1 71 ? -15.289 -0.987 12.727 1 98.19 71 ARG B C 1
ATOM 2364 O O . ARG B 1 71 ? -15.422 0.173 13.117 1 98.19 71 ARG B O 1
ATOM 2371 N N . THR B 1 72 ? -15.844 -1.423 11.594 1 98.5 72 THR B N 1
ATOM 2372 C CA . THR B 1 72 ? -16.766 -0.591 10.82 1 98.5 72 THR B CA 1
ATOM 2373 C C . THR B 1 72 ? -17.969 -0.186 11.664 1 98.5 72 THR B C 1
ATOM 2375 O O . THR B 1 72 ? -18.328 0.993 11.719 1 98.5 72 THR B O 1
ATOM 2378 N N . CYS B 1 73 ? -18.578 -1.19 12.367 1 98.44 73 CYS B N 1
ATOM 2379 C CA . CYS B 1 73 ? -19.734 -0.928 13.211 1 98.44 73 CYS B CA 1
ATOM 2380 C C . CYS B 1 73 ? -19.406 0.062 14.32 1 98.44 73 CYS B C 1
ATOM 2382 O O . CYS B 1 73 ? -20.172 0.977 14.602 1 98.44 73 CYS B O 1
ATOM 2384 N N . LYS B 1 74 ? -18.25 -0.15 14.867 1 97.81 74 LYS B N 1
ATOM 2385 C CA . LYS B 1 74 ? -17.797 0.757 15.922 1 97.81 74 LYS B CA 1
ATOM 2386 C C . LYS B 1 74 ? -17.688 2.188 15.406 1 97.81 74 LYS B C 1
ATOM 2388 O O . LYS B 1 74 ? -18.188 3.123 16.031 1 97.81 74 LYS B O 1
ATOM 2393 N N . ARG B 1 75 ? -17.094 2.348 14.305 1 96.06 75 ARG B N 1
ATOM 2394 C CA . ARG B 1 75 ? -16.891 3.67 13.719 1 96.06 75 ARG B CA 1
ATOM 2395 C C . ARG B 1 75 ? -18.234 4.34 13.43 1 96.06 75 ARG B C 1
ATOM 2397 O O . ARG B 1 75 ? -18.359 5.562 13.531 1 96.06 75 ARG B O 1
ATOM 2404 N N . TRP B 1 76 ? -19.219 3.574 13.062 1 97.31 76 TRP B N 1
ATOM 2405 C CA . TRP B 1 76 ? -20.516 4.09 12.648 1 97.31 76 TRP B CA 1
ATOM 2406 C C . TRP B 1 76 ? -21.484 4.121 13.828 1 97.31 76 TRP B C 1
ATOM 2408 O O . TRP B 1 76 ? -22.641 4.527 13.68 1 97.31 76 TRP B O 1
ATOM 2418 N N . ASN B 1 77 ? -21 3.67 14.992 1 96.81 77 ASN B N 1
ATOM 2419 C CA . ASN B 1 77 ? -21.875 3.545 16.156 1 96.81 77 ASN B CA 1
ATOM 2420 C C . ASN B 1 77 ? -23.109 2.705 15.844 1 96.81 77 ASN B C 1
ATOM 2422 O O . ASN B 1 77 ? -24.234 3.107 16.156 1 96.81 77 ASN B O 1
ATOM 2426 N N . VAL B 1 78 ? -22.844 1.65 15.156 1 97.25 78 VAL B N 1
ATOM 2427 C CA . VAL B 1 78 ? -23.875 0.659 14.828 1 97.25 78 VAL B CA 1
ATOM 2428 C C . VAL B 1 78 ? -23.578 -0.645 15.57 1 97.25 78 VAL B C 1
ATOM 2430 O O . VAL B 1 78 ? -22.422 -1.038 15.711 1 97.25 78 VAL B O 1
ATOM 2433 N N . GLU B 1 79 ? -24.641 -1.24 16.031 1 97.12 79 GLU B N 1
ATOM 2434 C CA . GLU B 1 79 ? -24.484 -2.492 16.766 1 97.12 79 GLU B CA 1
ATOM 2435 C C . GLU B 1 79 ? -23.953 -3.6 15.875 1 97.12 79 GLU B C 1
ATOM 2437 O O . GLU B 1 79 ? -24.438 -3.809 14.766 1 97.12 79 GLU B O 1
ATOM 2442 N N . TYR B 1 80 ? -22.938 -4.184 16.344 1 97.88 80 TYR B N 1
ATOM 2443 C CA . TYR B 1 80 ? -22.406 -5.391 15.711 1 97.88 80 TYR B CA 1
ATOM 2444 C C . TYR B 1 80 ? -23 -6.641 16.328 1 97.88 80 TYR B C 1
ATOM 2446 O O . TYR B 1 80 ? -22.844 -6.887 17.531 1 97.88 80 TYR B O 1
ATOM 2454 N N . ARG B 1 81 ? -23.703 -7.492 15.617 1 97.12 81 ARG B N 1
ATOM 2455 C CA . ARG B 1 81 ? -24.422 -8.664 16.109 1 97.12 81 ARG B CA 1
ATOM 2456 C C . ARG B 1 81 ? -23.766 -9.953 15.609 1 97.12 81 ARG B C 1
ATOM 2458 O O . ARG B 1 81 ? -24.453 -10.891 15.203 1 97.12 81 ARG B O 1
ATOM 2465 N N . GLU B 1 82 ? -22.469 -9.852 15.43 1 95.44 82 GLU B N 1
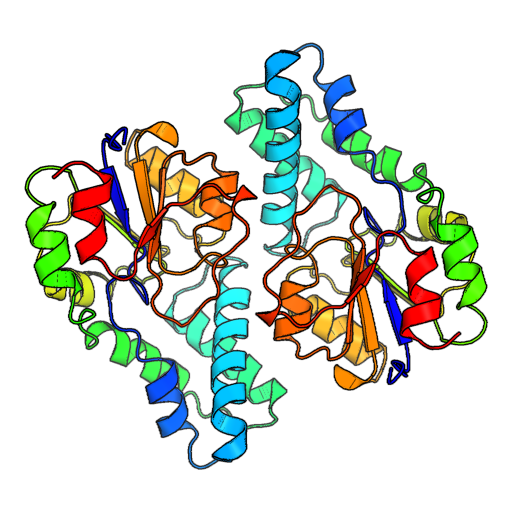ATOM 2466 C CA . GLU B 1 82 ? -21.656 -10.992 15.031 1 95.44 82 GLU B CA 1
ATOM 2467 C C . GLU B 1 82 ? -22.047 -11.484 13.633 1 95.44 82 GLU B C 1
ATOM 2469 O O . GLU B 1 82 ? -22.016 -12.68 13.367 1 95.44 82 GLU B O 1
ATOM 2474 N N . GLU B 1 83 ? -22.422 -10.586 12.789 1 97.25 83 GLU B N 1
ATOM 2475 C CA . GLU B 1 83 ? -22.859 -10.898 11.43 1 97.25 83 GLU B CA 1
ATOM 2476 C C . GLU B 1 83 ? -21.656 -11.289 10.555 1 97.25 83 GLU B C 1
ATOM 2478 O O . GLU B 1 83 ? -21.844 -11.734 9.422 1 97.25 83 GLU B O 1
ATOM 2483 N N . GLY B 1 84 ? -20.453 -11.125 11.117 1 97.06 84 GLY B N 1
ATOM 2484 C CA . GLY B 1 84 ? -19.266 -11.398 10.328 1 97.06 84 GLY B CA 1
ATOM 2485 C C . GLY B 1 84 ? -19.234 -12.797 9.75 1 97.06 84 GLY B C 1
ATOM 2486 O O . GLY B 1 84 ? -18.766 -13.008 8.625 1 97.06 84 GLY B O 1
ATOM 2487 N N . GLN B 1 85 ? -19.75 -13.734 10.508 1 97.25 85 GLN B N 1
ATOM 2488 C CA . GLN B 1 85 ? -19.75 -15.125 10.07 1 97.25 85 GLN B CA 1
ATOM 2489 C C . GLN B 1 85 ? -20.625 -15.32 8.844 1 97.25 85 GLN B C 1
ATOM 2491 O O . GLN B 1 85 ? -20.344 -16.172 8 1 97.25 85 GLN B O 1
ATOM 2496 N N . LEU B 1 86 ? -21.688 -14.57 8.688 1 97.88 86 LEU B N 1
ATOM 2497 C CA . LEU B 1 86 ? -22.594 -14.695 7.559 1 97.88 86 LEU B CA 1
ATOM 2498 C C . LEU B 1 86 ? -21.859 -14.484 6.238 1 97.88 86 LEU B C 1
ATOM 2500 O O . LEU B 1 86 ? -22.125 -15.18 5.258 1 97.88 86 LEU B O 1
ATOM 2504 N N . TYR B 1 87 ? -20.969 -13.516 6.262 1 97.62 87 TYR B N 1
ATOM 2505 C CA . TYR B 1 87 ? -20.188 -13.242 5.059 1 97.62 87 TYR B CA 1
ATOM 2506 C C . TYR B 1 87 ? -19.328 -14.438 4.695 1 97.62 87 TYR B C 1
ATOM 2508 O O . TYR B 1 87 ? -19.297 -14.867 3.541 1 97.62 87 TYR B O 1
ATOM 2516 N N . TYR B 1 88 ? -18.625 -14.891 5.68 1 97.19 88 TYR B N 1
ATOM 2517 C CA . TYR B 1 88 ? -17.734 -16.031 5.457 1 97.19 88 TYR B CA 1
ATOM 2518 C C . TYR B 1 88 ? -18.5 -17.219 4.914 1 97.19 88 TYR B C 1
ATOM 2520 O O . TYR B 1 88 ? -18.062 -17.891 3.975 1 97.19 88 TYR B O 1
ATOM 2528 N N . ASP B 1 89 ? -19.656 -17.5 5.441 1 97.75 89 ASP B N 1
ATOM 2529 C CA . ASP B 1 89 ? -20.469 -18.641 5.047 1 97.75 89 ASP B CA 1
ATOM 2530 C C . ASP B 1 89 ? -21 -18.484 3.625 1 97.75 89 ASP B C 1
ATOM 2532 O O . ASP B 1 89 ? -21.281 -19.469 2.943 1 97.75 89 ASP B O 1
ATOM 2536 N N . ALA B 1 90 ? -21.094 -17.297 3.197 1 97.75 90 ALA B N 1
ATOM 2537 C CA . ALA B 1 90 ? -21.688 -17.016 1.885 1 97.75 90 ALA B CA 1
ATOM 2538 C C . ALA B 1 90 ? -20.641 -17.156 0.782 1 97.75 90 ALA B C 1
ATOM 2540 O O . ALA B 1 90 ? -20.969 -17.438 -0.368 1 97.75 90 ALA B O 1
ATOM 2541 N N . VAL B 1 91 ? -19.406 -16.969 1.094 1 97.12 91 VAL B N 1
ATOM 2542 C CA . VAL B 1 91 ? -18.312 -16.859 0.13 1 97.12 91 VAL B CA 1
ATOM 2543 C C . VAL B 1 91 ? -18.344 -18.047 -0.832 1 97.12 91 VAL B C 1
ATOM 2545 O O . VAL B 1 91 ? -18.312 -17.859 -2.051 1 97.12 91 VAL B O 1
ATOM 2548 N N . PRO B 1 92 ? -18.469 -19.281 -0.344 1 96.75 92 PRO B N 1
ATOM 2549 C CA . PRO B 1 92 ? -18.422 -20.422 -1.259 1 96.75 92 PRO B CA 1
ATOM 2550 C C . PRO B 1 92 ? -19.578 -20.453 -2.246 1 96.75 92 PRO B C 1
ATOM 2552 O O . PRO B 1 92 ? -19.516 -21.156 -3.258 1 96.75 92 PRO B O 1
ATOM 2555 N N . THR B 1 93 ? -20.625 -19.656 -1.997 1 97.56 93 THR B N 1
ATOM 2556 C CA . THR B 1 93 ? -21.797 -19.703 -2.848 1 97.56 93 THR B CA 1
ATOM 2557 C C . THR B 1 93 ? -21.656 -18.75 -4.027 1 97.56 93 THR B C 1
ATOM 2559 O O . THR B 1 93 ? -22.438 -18.828 -4.988 1 97.56 93 THR B O 1
ATOM 2562 N N . TRP B 1 94 ? -20.766 -17.891 -4.008 1 97.56 94 TRP B N 1
ATOM 2563 C CA . TRP B 1 94 ? -20.625 -16.859 -5.039 1 97.56 94 TRP B CA 1
ATOM 2564 C C . TRP B 1 94 ? -20.031 -17.453 -6.316 1 97.56 94 TRP B C 1
ATOM 2566 O O . TRP B 1 94 ? -19.125 -18.281 -6.258 1 97.56 94 TRP B O 1
ATOM 2576 N N . GLY B 1 95 ? -20.562 -17.094 -7.453 1 97.81 95 GLY B N 1
ATOM 2577 C CA . GLY B 1 95 ? -20.094 -17.531 -8.758 1 97.81 95 GLY B CA 1
ATOM 2578 C C . GLY B 1 95 ? -19.297 -16.484 -9.484 1 97.81 95 GLY B C 1
ATOM 2579 O O . GLY B 1 95 ? -19.094 -15.375 -8.969 1 97.81 95 GLY B O 1
ATOM 2580 N N . PRO B 1 96 ? -18.812 -16.812 -10.609 1 98.56 96 PRO B N 1
ATOM 2581 C CA . PRO B 1 96 ? -17.984 -15.891 -11.398 1 98.56 96 PRO B CA 1
ATOM 2582 C C . PRO B 1 96 ? -18.781 -14.719 -11.969 1 98.56 96 PRO B C 1
ATOM 2584 O O . PRO B 1 96 ? -20.016 -14.789 -12.062 1 98.56 96 PRO B O 1
ATOM 2587 N N . HIS B 1 97 ? -18.062 -13.641 -12.266 1 98.38 97 HIS B N 1
ATOM 2588 C CA . HIS B 1 97 ? -18.625 -12.664 -13.188 1 98.38 97 HIS B CA 1
ATOM 2589 C C . HIS B 1 97 ? -19.016 -13.32 -14.508 1 98.38 97 HIS B C 1
ATOM 2591 O O . HIS B 1 97 ? -18.406 -14.305 -14.93 1 98.38 97 HIS B O 1
ATOM 2597 N N . ALA B 1 98 ? -20 -12.703 -15.195 1 97.81 98 ALA B N 1
ATOM 2598 C CA . ALA B 1 98 ? -20.609 -13.32 -16.375 1 97.81 98 ALA B CA 1
ATOM 2599 C C . ALA B 1 98 ? -19.578 -13.523 -17.484 1 97.81 98 ALA B C 1
ATOM 2601 O O . ALA B 1 98 ? -19.672 -14.469 -18.266 1 97.81 98 ALA B O 1
ATOM 2602 N N . ASP B 1 99 ? -18.594 -12.727 -17.547 1 98.44 99 ASP B N 1
ATOM 2603 C CA . ASP B 1 99 ? -17.625 -12.734 -18.641 1 98.44 99 ASP B CA 1
ATOM 2604 C C . ASP B 1 99 ? -16.531 -13.766 -18.391 1 98.44 99 ASP B C 1
ATOM 2606 O O . ASP B 1 99 ? -15.781 -14.117 -19.312 1 98.44 99 ASP B O 1
ATOM 2610 N N . VAL B 1 100 ? -16.406 -14.305 -17.188 1 98.62 100 VAL B N 1
ATOM 2611 C CA . VAL B 1 100 ? -15.203 -15 -16.75 1 98.62 100 VAL B CA 1
ATOM 2612 C C . VAL B 1 100 ? -15.109 -16.359 -17.438 1 98.62 100 VAL B C 1
ATOM 2614 O O . VAL B 1 100 ? -14.094 -16.688 -18.047 1 98.62 100 VAL B O 1
ATOM 2617 N N . PRO B 1 101 ? -16.172 -17.156 -17.438 1 98.12 101 PRO B N 1
ATOM 2618 C CA . PRO B 1 101 ? -16 -18.469 -18.062 1 98.12 101 PRO B CA 1
ATOM 2619 C C . PRO B 1 101 ? -15.617 -18.359 -19.547 1 98.12 101 PRO B C 1
ATOM 2621 O O . PRO B 1 101 ? -14.672 -19.031 -19.984 1 98.12 101 PRO B O 1
ATOM 2624 N N . ALA B 1 102 ? -16.328 -17.562 -20.234 1 97.44 102 ALA B N 1
ATOM 2625 C CA . ALA B 1 102 ? -16.031 -17.438 -21.656 1 97.44 102 ALA B CA 1
ATOM 2626 C C . ALA B 1 102 ? -14.625 -16.875 -21.891 1 97.44 102 ALA B C 1
ATOM 2628 O O . ALA B 1 102 ? -13.906 -17.312 -22.781 1 97.44 102 ALA B O 1
ATOM 2629 N N . GLY B 1 103 ? -14.164 -15.883 -21.078 1 98.19 103 GLY B N 1
ATOM 2630 C CA . GLY B 1 103 ? -12.836 -15.305 -21.203 1 98.19 103 GLY B CA 1
ATOM 2631 C C . GLY B 1 103 ? -11.727 -16.297 -20.906 1 98.19 103 GLY B C 1
ATOM 2632 O O . GLY B 1 103 ? -10.734 -16.359 -21.641 1 98.19 103 GLY B O 1
ATOM 2633 N N . LEU B 1 104 ? -11.906 -17 -19.891 1 98.38 104 LEU B N 1
ATOM 2634 C CA . LEU B 1 104 ? -10.883 -17.969 -19.484 1 98.38 104 LEU B CA 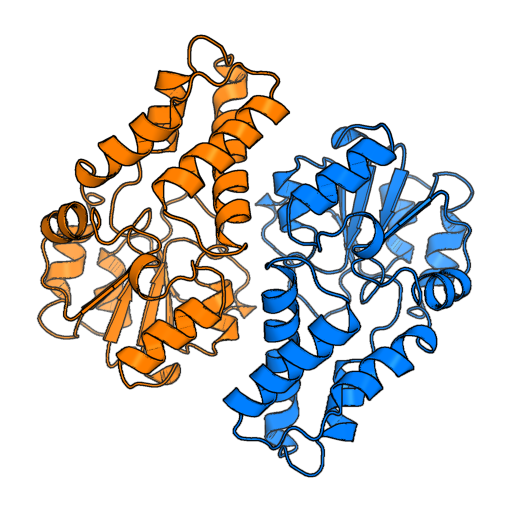1
ATOM 2635 C C . LEU B 1 104 ? -10.781 -19.109 -20.5 1 98.38 104 LEU B C 1
ATOM 2637 O O . LEU B 1 104 ? -9.688 -19.625 -20.734 1 98.38 104 LEU B O 1
ATOM 2641 N N . SER B 1 105 ? -11.914 -19.547 -21 1 96.25 105 SER B N 1
ATOM 2642 C CA . SER B 1 105 ? -11.922 -20.672 -21.953 1 96.25 105 SER B CA 1
ATOM 2643 C C . SER B 1 105 ? -11.023 -20.375 -23.141 1 96.25 105 SER B C 1
ATOM 2645 O O . SER B 1 105 ? -10.453 -21.312 -23.734 1 96.25 105 SER B O 1
ATOM 2647 N N . LYS B 1 106 ? -10.844 -19.094 -23.484 1 96.06 106 LYS B N 1
ATOM 2648 C CA . LYS B 1 106 ? -10.039 -18.719 -24.641 1 96.06 106 LYS B CA 1
ATOM 2649 C C . LYS B 1 106 ? -8.547 -18.891 -24.359 1 96.06 106 LYS B C 1
ATOM 2651 O O . LYS B 1 106 ? -7.734 -18.938 -25.281 1 96.06 106 LYS B O 1
ATOM 2656 N N . ILE B 1 107 ? -8.156 -19.094 -23.094 1 96.81 107 ILE B N 1
ATOM 2657 C CA . ILE B 1 107 ? -6.734 -18.984 -22.797 1 96.81 107 ILE B CA 1
ATOM 2658 C C . ILE B 1 107 ? -6.285 -20.219 -22 1 96.81 107 ILE B C 1
ATOM 2660 O O . ILE B 1 107 ? -5.094 -20.531 -21.953 1 96.81 107 ILE B O 1
ATOM 2664 N N . ALA B 1 108 ? -7.223 -20.859 -21.422 1 96.75 108 ALA B N 1
ATOM 2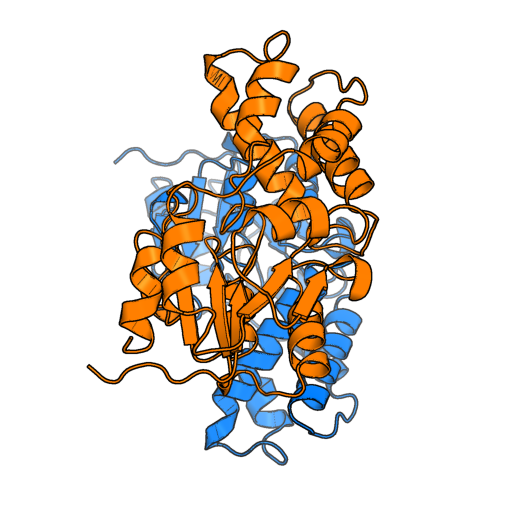665 C CA . ALA B 1 108 ? -6.918 -21.859 -20.391 1 96.75 108 ALA B CA 1
ATOM 2666 C C . ALA B 1 108 ? -6.148 -23.031 -20.984 1 96.75 108 ALA B C 1
ATOM 2668 O O . ALA B 1 108 ? -5.434 -23.75 -20.281 1 96.75 108 ALA B O 1
ATOM 2669 N N . ASP B 1 109 ? -6.363 -23.328 -22.266 1 95.62 109 ASP B N 1
ATOM 2670 C CA . ASP B 1 109 ? -5.68 -24.469 -22.875 1 95.62 109 ASP B CA 1
ATOM 2671 C C . ASP B 1 109 ? -4.355 -24.031 -23.5 1 95.62 109 ASP B C 1
ATOM 2673 O O . ASP B 1 109 ? -3.627 -24.844 -24.062 1 95.62 109 ASP B O 1
ATOM 2677 N N . LYS B 1 110 ? -3.904 -22.781 -23.422 1 97.19 110 LYS B N 1
ATOM 2678 C CA . LYS B 1 110 ? -2.703 -22.266 -24.062 1 97.19 110 LYS B CA 1
ATOM 2679 C C . LYS B 1 110 ? -1.665 -21.844 -23.031 1 97.19 110 LYS B C 1
ATOM 2681 O O . LYS B 1 110 ? -0.466 -22.047 -23.219 1 97.19 110 LYS B O 1
ATOM 2686 N N . ILE B 1 111 ? -2.09 -21.203 -21.984 1 97.88 111 ILE B N 1
ATOM 2687 C CA . ILE B 1 111 ? -1.211 -20.719 -20.922 1 97.88 111 ILE B CA 1
ATOM 2688 C C . ILE B 1 111 ? -1.725 -21.203 -19.562 1 97.88 111 ILE B C 1
ATOM 2690 O O . ILE B 1 111 ? -2.916 -21.094 -19.266 1 97.88 111 ILE B O 1
ATOM 2694 N N . PRO B 1 112 ? -0.828 -21.797 -18.719 1 98.56 112 PRO B N 1
ATOM 2695 C CA . PRO B 1 112 ? -1.29 -22.219 -17.391 1 98.56 112 PRO B CA 1
ATOM 2696 C C . PRO B 1 112 ? -1.829 -21.062 -16.562 1 98.56 112 PRO B C 1
ATOM 2698 O O . PRO B 1 112 ? -1.196 -20 -16.484 1 98.56 112 PRO B O 1
ATOM 2701 N N . LEU B 1 113 ? -3.021 -21.25 -16.016 1 98.75 113 LEU B N 1
ATOM 2702 C CA . LEU B 1 113 ? -3.688 -20.266 -15.188 1 98.75 113 LEU B CA 1
ATOM 2703 C C . LEU B 1 113 ? -3.461 -20.562 -13.703 1 98.75 113 LEU B C 1
ATOM 2705 O O . LEU B 1 113 ? -3.461 -21.719 -13.297 1 98.75 113 LEU B O 1
ATOM 2709 N N . VAL B 1 114 ? -3.271 -19.531 -12.906 1 98.88 114 VAL B N 1
ATOM 2710 C CA . VAL B 1 114 ? -3.008 -19.672 -11.477 1 98.88 114 VAL B CA 1
ATOM 2711 C C . VAL B 1 114 ? -3.916 -18.719 -10.695 1 98.88 114 VAL B C 1
ATOM 2713 O O . VAL B 1 114 ? -4.09 -17.562 -11.07 1 98.88 114 VAL B O 1
ATOM 2716 N N . ILE B 1 115 ? -4.523 -19.344 -9.672 1 98.75 115 ILE B N 1
ATOM 2717 C CA . ILE B 1 115 ? -5.258 -18.5 -8.734 1 98.75 115 ILE B CA 1
ATOM 2718 C C . ILE B 1 115 ? -4.316 -18.016 -7.633 1 98.75 115 ILE B C 1
ATOM 2720 O O . ILE B 1 115 ? -3.531 -18.797 -7.086 1 98.75 115 ILE B O 1
ATOM 2724 N N . PHE B 1 116 ? -4.359 -16.75 -7.363 1 98.62 116 PHE B N 1
ATOM 2725 C CA . PHE B 1 116 ? -3.684 -16.109 -6.242 1 98.62 116 PHE B CA 1
ATOM 2726 C C . PHE B 1 116 ? -4.656 -15.258 -5.434 1 98.62 116 PHE B C 1
ATOM 2728 O O . PHE B 1 116 ? -4.957 -14.125 -5.809 1 98.62 116 PHE B O 1
ATOM 2735 N N . SER B 1 117 ? -5.109 -15.82 -4.32 1 98.44 117 SER B N 1
ATOM 2736 C CA . SER B 1 117 ? -6.277 -15.258 -3.65 1 98.44 117 SER B CA 1
ATOM 2737 C C . SER B 1 117 ? -6.027 -15.086 -2.156 1 98.44 117 SER B C 1
ATOM 2739 O O . SER B 1 117 ? -5.332 -15.898 -1.54 1 98.44 117 SER B O 1
ATOM 2741 N N . ASN B 1 118 ? -6.613 -14.078 -1.557 1 98.06 118 ASN B N 1
ATOM 2742 C CA . ASN B 1 118 ? -6.637 -13.875 -0.113 1 98.06 118 ASN B CA 1
ATOM 2743 C C . ASN B 1 118 ? -7.621 -14.82 0.572 1 98.06 118 ASN B C 1
ATOM 2745 O O . ASN B 1 118 ? -7.883 -14.688 1.769 1 98.06 118 ASN B O 1
ATOM 2749 N N . ALA B 1 119 ? -8.07 -15.805 -0.068 1 96.56 119 ALA B N 1
ATOM 2750 C CA . ALA B 1 119 ? -9.109 -16.719 0.393 1 96.56 119 ALA B CA 1
ATOM 2751 C C . ALA B 1 119 ? -8.547 -17.75 1.362 1 96.56 119 ALA B C 1
ATOM 2753 O O . ALA B 1 119 ? -7.324 -17.906 1.48 1 96.56 119 ALA B O 1
ATOM 2754 N N . SER B 1 120 ? -9.461 -18.344 2.061 1 97.06 120 SER B N 1
ATOM 2755 C CA . SER B 1 120 ? -9.172 -19.516 2.885 1 97.06 120 SER B CA 1
ATOM 2756 C C . SER B 1 120 ? -9.102 -20.781 2.039 1 97.06 120 SER B C 1
ATOM 2758 O O . SER B 1 120 ? -9.859 -20.938 1.078 1 97.06 120 SER B O 1
ATOM 2760 N N . ASP B 1 121 ? -8.227 -21.672 2.506 1 97.38 121 ASP B N 1
ATOM 2761 C CA . ASP B 1 121 ? -8.141 -22.969 1.86 1 97.38 121 ASP B CA 1
ATOM 2762 C C . ASP B 1 121 ? -9.477 -23.703 1.917 1 97.38 121 ASP B C 1
ATOM 2764 O O . ASP B 1 121 ? -9.844 -24.422 0.978 1 97.38 121 ASP B O 1
ATOM 2768 N N . SER B 1 122 ? -10.141 -23.5 2.926 1 96.69 122 SER B N 1
ATOM 2769 C CA . SER B 1 122 ? -11.367 -24.25 3.152 1 96.69 122 SER B CA 1
ATOM 2770 C C . SER B 1 122 ? -12.477 -23.812 2.195 1 96.69 122 SER B C 1
ATOM 2772 O O . SER B 1 122 ? -13.477 -24.516 2.035 1 96.69 122 SER B O 1
ATOM 2774 N N . GLN B 1 123 ? -12.297 -22.688 1.506 1 96.69 123 GLN B N 1
ATOM 2775 C CA . GLN B 1 123 ? -13.414 -22.156 0.741 1 96.69 123 GLN B CA 1
ATOM 2776 C C . GLN B 1 123 ? -13.047 -21.984 -0.729 1 96.69 123 GLN B C 1
ATOM 2778 O O . GLN B 1 123 ? -13.914 -22.047 -1.605 1 96.69 123 GLN B O 1
ATOM 2783 N N . ILE B 1 124 ? -11.852 -21.766 -0.986 1 98 124 ILE B N 1
ATOM 2784 C CA . ILE B 1 124 ? -11.422 -21.203 -2.264 1 98 124 ILE B CA 1
ATOM 2785 C C . ILE B 1 124 ? -11.836 -22.141 -3.398 1 98 124 ILE B C 1
ATOM 2787 O O . ILE B 1 124 ? -12.234 -21.688 -4.473 1 98 124 ILE B O 1
ATOM 2791 N N . MET B 1 125 ? -11.789 -23.453 -3.258 1 98.12 125 MET B N 1
ATOM 2792 C CA . MET B 1 125 ? -12.055 -24.391 -4.355 1 98.12 125 MET B CA 1
ATOM 2793 C C . MET B 1 125 ? -13.531 -24.359 -4.75 1 98.12 125 MET B C 1
ATOM 2795 O O . MET B 1 125 ? -13.875 -24.609 -5.902 1 98.12 125 MET B O 1
ATOM 2799 N N . SER B 1 126 ? -14.43 -23.969 -3.725 1 98 126 SER B N 1
ATOM 2800 C CA . SER B 1 126 ? -15.836 -23.828 -4.078 1 98 126 SER B CA 1
ATOM 2801 C C . SER B 1 126 ? -16.031 -22.719 -5.117 1 98 126 SER B C 1
ATOM 2803 O O . SER B 1 126 ? -16.938 -22.812 -5.949 1 98 126 SER B O 1
ATOM 2805 N N . ASN B 1 127 ? -15.258 -21.734 -5.082 1 98.12 127 ASN B N 1
ATOM 2806 C CA . ASN B 1 127 ? -15.312 -20.641 -6.051 1 98.12 127 ASN B CA 1
ATOM 2807 C C . ASN B 1 127 ? -14.57 -21 -7.336 1 98.12 127 ASN B C 1
ATOM 2809 O O . ASN B 1 127 ? -15.086 -20.781 -8.438 1 98.12 127 ASN B O 1
ATOM 2813 N N . VAL B 1 128 ? -13.414 -21.594 -7.207 1 98.19 128 VAL B N 1
ATOM 2814 C CA . VAL B 1 128 ? -12.562 -21.906 -8.352 1 98.19 128 VAL B CA 1
ATOM 2815 C C . VAL B 1 128 ? -13.281 -22.875 -9.273 1 98.19 128 VAL B C 1
ATOM 2817 O O . VAL B 1 128 ? -13.234 -22.734 -10.5 1 98.19 128 VAL B O 1
ATOM 2820 N N . GLU B 1 129 ? -13.93 -23.781 -8.734 1 97.38 129 GLU B N 1
ATOM 2821 C CA . GLU B 1 129 ? -14.617 -24.812 -9.516 1 97.38 129 GLU B CA 1
ATOM 2822 C C . GLU B 1 129 ? -15.742 -24.203 -10.352 1 97.38 129 GLU B C 1
ATOM 2824 O O . GLU B 1 129 ? -16.172 -24.781 -11.344 1 97.38 129 GLU B O 1
ATOM 2829 N N . LYS B 1 130 ? -16.219 -23.078 -10 1 97.62 130 LYS B N 1
ATOM 2830 C CA . LYS B 1 130 ? -17.312 -22.422 -10.711 1 97.62 130 LYS B CA 1
ATOM 2831 C C . LYS B 1 130 ? -16.797 -21.578 -11.859 1 97.62 130 LYS B C 1
ATOM 2833 O O . LYS B 1 130 ? -17.578 -21.094 -12.695 1 97.62 130 LYS B O 1
ATOM 2838 N N . LEU B 1 131 ? -15.5 -21.328 -11.961 1 97.88 131 LEU B N 1
ATOM 2839 C CA . LEU B 1 131 ? -14.93 -20.359 -12.898 1 97.88 131 LEU B CA 1
ATOM 2840 C C . LEU B 1 131 ? -14.945 -20.906 -14.32 1 97.88 131 LEU B C 1
ATOM 2842 O O . LEU B 1 131 ? -14.844 -20.156 -15.289 1 97.88 131 LEU B O 1
ATOM 2846 N N . GLY B 1 132 ? -15.008 -22.203 -14.523 1 95 132 GLY B N 1
ATOM 2847 C CA . GLY B 1 132 ? -15.18 -22.797 -15.844 1 95 132 GLY B CA 1
ATOM 2848 C C . GLY B 1 132 ? -13.867 -23.016 -16.578 1 95 132 GLY B C 1
ATOM 2849 O O . GLY B 1 132 ? -13.836 -23.078 -17.797 1 95 132 GLY B O 1
ATOM 2850 N N . ALA B 1 133 ? -12.805 -23.062 -15.859 1 96.94 133 ALA B N 1
ATOM 2851 C CA . ALA B 1 133 ? -11.5 -23.344 -16.453 1 96.94 133 ALA B CA 1
ATOM 2852 C C . ALA B 1 133 ? -10.594 -24.078 -15.461 1 96.94 133 ALA B C 1
ATOM 2854 O O . ALA B 1 133 ? -10.75 -23.938 -14.25 1 96.94 133 ALA B O 1
ATOM 2855 N N . PRO B 1 134 ? -9.742 -24.906 -16.031 1 97.12 134 PRO B N 1
ATOM 2856 C CA . PRO B 1 134 ? -8.75 -25.531 -15.164 1 97.12 134 PRO B CA 1
ATOM 2857 C C . PRO B 1 134 ? -7.68 -24.562 -14.68 1 97.12 134 PRO B C 1
ATOM 2859 O O . PRO B 1 134 ? -7.258 -23.688 -15.438 1 97.12 134 PRO B O 1
ATOM 2862 N N . PHE B 1 135 ? -7.219 -24.703 -13.492 1 98.44 135 PHE B N 1
ATOM 2863 C CA . PHE B 1 135 ? -6.137 -23.891 -12.938 1 98.44 135 PHE B CA 1
ATOM 2864 C C . PHE B 1 135 ? -4.953 -24.766 -12.547 1 98.44 135 PHE B C 1
ATOM 2866 O O . PHE B 1 135 ? -5.129 -25.797 -11.891 1 98.44 135 PHE B O 1
ATOM 2873 N N . HIS B 1 136 ? -3.82 -24.344 -13.008 1 98.38 136 HIS B N 1
ATOM 2874 C CA . HIS B 1 136 ? -2.562 -25.047 -12.758 1 98.38 136 HIS B CA 1
ATOM 2875 C C . HIS B 1 136 ? -2.236 -25.078 -11.266 1 98.38 136 HIS B C 1
ATOM 2877 O O . HIS B 1 136 ? -1.75 -26.078 -10.758 1 98.38 136 HIS B O 1
ATOM 2883 N N . LYS B 1 137 ? -2.449 -24.047 -10.602 1 98.5 137 LYS B N 1
ATOM 2884 C CA . LYS B 1 137 ? -2.225 -23.906 -9.164 1 98.5 137 LYS B CA 1
ATOM 2885 C C . LYS B 1 137 ? -3.199 -22.906 -8.555 1 98.5 137 LYS B C 1
ATOM 2887 O O . LYS B 1 137 ? -3.695 -22.016 -9.242 1 98.5 137 LYS B O 1
ATOM 2892 N N . VAL B 1 138 ? -3.496 -23.203 -7.27 1 98.69 138 VAL B N 1
ATOM 2893 C CA . VAL B 1 138 ? -4.301 -22.297 -6.461 1 98.69 138 VAL B CA 1
ATOM 2894 C C . VAL B 1 138 ? -3.533 -21.906 -5.199 1 98.69 138 VAL B C 1
ATOM 2896 O O . VAL B 1 138 ? -3.268 -22.75 -4.344 1 98.69 138 VAL B O 1
ATOM 2899 N N . PHE B 1 139 ? -3.148 -20.656 -5.117 1 98.69 139 PHE B N 1
ATOM 2900 C CA . PHE B 1 139 ? -2.457 -20.125 -3.947 1 98.69 139 PHE B CA 1
ATOM 2901 C C . PHE B 1 139 ? -3.389 -19.25 -3.119 1 98.69 139 PHE B C 1
ATOM 2903 O O . PHE B 1 139 ? -4.145 -18.438 -3.67 1 98.69 139 PHE B O 1
ATOM 2910 N N . THR B 1 140 ? -3.348 -19.469 -1.852 1 98.62 140 THR B N 1
ATOM 2911 C CA . THR B 1 140 ? -4.211 -18.703 -0.953 1 98.62 140 THR B CA 1
ATOM 2912 C C . THR B 1 140 ? -3.391 -18.031 0.139 1 98.62 140 THR B C 1
ATOM 2914 O O . THR B 1 140 ? -2.258 -18.438 0.414 1 98.62 140 THR B O 1
ATOM 2917 N N . ALA B 1 141 ? -3.943 -16.984 0.752 1 98.06 141 ALA B N 1
ATOM 2918 C CA . ALA B 1 141 ? -3.344 -16.344 1.924 1 98.06 141 ALA B CA 1
ATOM 2919 C C . ALA B 1 141 ? -3.207 -17.344 3.074 1 98.06 141 ALA B C 1
ATOM 2921 O O . ALA B 1 141 ? -2.309 -17.203 3.91 1 98.06 141 ALA B O 1
ATOM 2922 N N . ASP B 1 142 ? -4.109 -18.375 3.088 1 97.88 142 ASP B N 1
ATOM 2923 C CA . ASP B 1 142 ? -4.055 -19.406 4.117 1 97.88 142 ASP B CA 1
ATOM 2924 C C . ASP B 1 142 ? -2.787 -20.25 3.982 1 97.88 142 ASP B C 1
ATOM 2926 O O . ASP B 1 142 ? -2.16 -20.609 4.984 1 97.88 142 ASP B O 1
ATOM 2930 N N . GLN B 1 143 ? -2.398 -20.578 2.779 1 98.19 143 GLN B N 1
ATOM 2931 C CA . GLN B 1 143 ? -1.161 -21.297 2.525 1 98.19 143 GLN B CA 1
ATOM 2932 C C . GLN B 1 143 ? 0.059 -20.453 2.869 1 98.19 143 GLN B C 1
ATOM 2934 O O . GLN B 1 143 ? 0.992 -20.938 3.52 1 98.19 143 GLN B O 1
ATOM 2939 N N . ALA B 1 144 ? 0.042 -19.219 2.432 1 97.94 144 ALA B N 1
ATOM 2940 C CA . ALA B 1 144 ? 1.193 -18.312 2.535 1 97.94 144 ALA B CA 1
ATOM 2941 C C . ALA B 1 144 ? 1.327 -17.766 3.949 1 97.94 144 ALA B C 1
ATOM 2943 O O . ALA B 1 144 ? 2.389 -17.25 4.324 1 97.94 144 ALA B O 1
ATOM 2944 N N . LYS B 1 145 ? 0.149 -17.766 4.734 1 98.38 145 LYS B N 1
ATOM 2945 C CA . LYS B 1 145 ? 0.044 -17.141 6.055 1 98.38 145 LYS B CA 1
ATOM 2946 C C . LYS B 1 145 ? 0.415 -15.664 6 1 98.38 145 LYS B C 1
ATOM 2948 O O . LYS B 1 145 ? 1.064 -15.148 6.91 1 98.38 145 LYS B O 1
ATOM 2953 N N . VAL B 1 146 ? 0.127 -15.039 4.965 1 98.25 146 VAL B N 1
ATOM 2954 C CA . VAL B 1 146 ? 0.233 -13.609 4.695 1 98.25 146 VAL B CA 1
ATOM 2955 C C . VAL B 1 146 ? -0.745 -13.219 3.588 1 98.25 146 VAL B C 1
ATOM 2957 O O . VAL B 1 146 ? -0.979 -13.992 2.656 1 98.25 146 VAL B O 1
ATOM 2960 N N . TYR B 1 147 ? -1.412 -12.133 3.688 1 98.69 147 TYR B N 1
ATOM 2961 C CA . TYR B 1 147 ? -2.385 -11.648 2.715 1 98.69 147 TYR B CA 1
ATOM 2962 C C . TYR B 1 147 ? -1.743 -10.656 1.755 1 98.69 147 TYR B C 1
ATOM 2964 O O . TYR B 1 147 ? -0.798 -9.953 2.119 1 98.69 147 TYR B O 1
ATOM 2972 N N . LYS B 1 148 ? -2.307 -10.719 0.454 1 98.44 148 LYS B N 1
ATOM 2973 C CA . LYS B 1 148 ? -2.164 -9.484 -0.316 1 98.44 148 LYS B CA 1
ATOM 2974 C C . LYS B 1 148 ? -2.791 -8.305 0.417 1 98.44 148 LYS B C 1
ATOM 2976 O O . LYS B 1 148 ? -3.793 -8.461 1.117 1 98.44 148 LYS B O 1
ATOM 2981 N N . PRO B 1 149 ? -2.102 -7.125 0.371 1 98.69 149 PRO B N 1
ATOM 2982 C CA . PRO B 1 149 ? -1.095 -6.621 -0.566 1 98.69 149 PRO B CA 1
ATOM 2983 C C . PRO B 1 149 ? 0.332 -6.801 -0.053 1 98.69 149 PRO B C 1
ATOM 2985 O O . PRO B 1 149 ? 1.276 -6.27 -0.643 1 98.69 149 PRO B O 1
ATOM 2988 N N . ARG B 1 150 ? 0.552 -7.543 1.087 1 98.75 150 ARG B N 1
ATOM 2989 C CA . ARG B 1 150 ? 1.907 -7.719 1.596 1 98.75 150 ARG B CA 1
ATOM 2990 C C . ARG B 1 150 ? 2.807 -8.367 0.546 1 98.75 150 ARG B C 1
ATOM 2992 O O . ARG B 1 150 ? 2.391 -9.297 -0.143 1 98.75 150 ARG B O 1
ATOM 2999 N N . LEU B 1 151 ? 4.035 -7.867 0.444 1 98.69 151 LEU B N 1
ATOM 3000 C CA . LEU B 1 151 ? 4.949 -8.312 -0.602 1 98.69 151 LEU B CA 1
ATOM 3001 C C . LEU B 1 151 ? 5.301 -9.789 -0.425 1 98.69 151 LEU B C 1
ATOM 3003 O O . LEU B 1 151 ? 5.512 -10.5 -1.408 1 98.69 151 LEU B O 1
ATOM 3007 N N . ALA B 1 152 ? 5.34 -10.219 0.839 1 98.06 152 ALA B N 1
ATOM 3008 C CA . ALA B 1 152 ? 5.672 -11.617 1.12 1 98.06 152 ALA B CA 1
ATOM 3009 C C . ALA B 1 152 ? 4.688 -12.562 0.443 1 98.06 152 ALA B C 1
ATOM 3011 O O . ALA B 1 152 ? 5.035 -13.695 0.108 1 98.06 152 ALA B O 1
ATOM 3012 N N . ALA B 1 153 ? 3.445 -12.102 0.267 1 98.5 153 ALA B N 1
ATOM 3013 C CA . ALA B 1 153 ? 2.469 -12.93 -0.435 1 98.5 153 ALA B CA 1
ATOM 3014 C C . ALA B 1 153 ? 2.898 -13.18 -1.877 1 98.5 153 ALA B C 1
ATOM 3016 O O . ALA B 1 153 ? 2.814 -14.305 -2.369 1 98.5 153 ALA B O 1
ATOM 3017 N N . PHE B 1 154 ? 3.348 -12.164 -2.557 1 98.69 154 PHE B N 1
ATOM 3018 C CA . PHE B 1 154 ? 3.807 -12.289 -3.934 1 98.69 154 PHE B CA 1
ATOM 3019 C C . PHE B 1 154 ? 5.09 -13.109 -4.004 1 98.69 154 PHE B C 1
ATOM 3021 O O . PHE B 1 154 ? 5.285 -13.891 -4.934 1 98.69 154 PHE B O 1
ATOM 3028 N N . GLU B 1 155 ? 6.008 -12.883 -3.002 1 98.19 155 GLU B N 1
ATOM 3029 C CA . GLU B 1 155 ? 7.207 -13.711 -2.928 1 98.19 155 GLU B CA 1
ATOM 3030 C C . GLU B 1 155 ? 6.848 -15.188 -2.82 1 98.19 155 GLU B C 1
ATOM 3032 O O . GLU B 1 155 ? 7.434 -16.031 -3.51 1 98.19 155 GLU B O 1
ATOM 3037 N N . PHE B 1 156 ? 5.879 -15.477 -1.968 1 98.5 156 PHE B N 1
ATOM 3038 C CA . PHE B 1 156 ? 5.398 -16.844 -1.794 1 98.5 156 PHE B CA 1
ATOM 3039 C C . PHE B 1 156 ? 4.934 -17.422 -3.121 1 98.5 156 PHE B C 1
ATOM 3041 O O . PHE B 1 156 ? 5.328 -18.531 -3.49 1 98.5 156 PHE B O 1
ATOM 3048 N N . MET B 1 157 ? 4.09 -16.656 -3.865 1 98.62 157 MET B N 1
ATOM 3049 C CA . MET B 1 157 ? 3.553 -17.141 -5.133 1 98.62 157 MET B CA 1
ATOM 3050 C C . MET B 1 157 ? 4.676 -17.406 -6.137 1 98.62 157 MET B C 1
ATOM 3052 O O . MET B 1 157 ? 4.73 -18.469 -6.75 1 98.62 157 MET B O 1
ATOM 3056 N N . LEU B 1 158 ? 5.625 -16.453 -6.27 1 98.38 158 LEU B N 1
ATOM 3057 C CA . LEU B 1 158 ? 6.715 -16.578 -7.234 1 98.38 158 LEU B CA 1
ATOM 3058 C C . LEU B 1 158 ? 7.625 -17.75 -6.867 1 98.38 158 LEU B C 1
ATOM 3060 O O . LEU B 1 158 ? 7.984 -18.547 -7.73 1 98.38 158 LEU B O 1
ATOM 3064 N N . ASP B 1 159 ? 7.938 -17.859 -5.582 1 98.06 159 ASP B N 1
ATOM 3065 C CA . ASP B 1 159 ? 8.805 -18.938 -5.113 1 98.06 159 ASP B CA 1
ATOM 3066 C C . ASP B 1 159 ? 8.18 -20.297 -5.375 1 98.06 159 ASP B C 1
ATOM 3068 O O . ASP B 1 159 ? 8.852 -21.219 -5.836 1 98.06 159 ASP B O 1
ATOM 3072 N N . ASN B 1 160 ? 6.965 -20.422 -5.137 1 98.44 160 ASN B N 1
ATOM 3073 C CA . ASN B 1 160 ? 6.301 -21.703 -5.273 1 98.44 160 ASN B CA 1
ATOM 3074 C C . ASN B 1 160 ? 6.008 -22.047 -6.734 1 98.44 160 ASN B C 1
ATOM 3076 O O . ASN B 1 160 ? 5.902 -23.219 -7.102 1 98.44 160 ASN B O 1
ATOM 3080 N N . LEU B 1 161 ? 5.789 -21 -7.574 1 98.06 161 LEU B N 1
ATOM 3081 C CA . LEU B 1 161 ? 5.645 -21.219 -9.008 1 98.06 161 LEU B CA 1
ATOM 3082 C C . LEU B 1 161 ? 6.996 -21.531 -9.648 1 98.06 161 LEU B C 1
ATOM 3084 O O . LEU B 1 161 ? 7.051 -22.016 -10.781 1 98.06 161 LEU B O 1
ATOM 3088 N N . GLY B 1 162 ? 8.078 -21.172 -8.945 1 97.94 162 GLY B N 1
ATOM 3089 C CA . GLY B 1 162 ? 9.406 -21.406 -9.484 1 97.94 162 GLY B CA 1
ATOM 3090 C C . GLY B 1 162 ? 9.727 -20.516 -10.672 1 97.94 162 GLY B C 1
ATOM 3091 O O . GLY B 1 162 ? 10.328 -20.969 -11.648 1 97.94 162 GLY B O 1
ATOM 3092 N N . CYS B 1 163 ? 9.312 -19.312 -10.617 1 97.56 163 CYS B N 1
ATOM 3093 C CA . CYS B 1 163 ? 9.547 -18.406 -11.727 1 97.56 163 CYS B CA 1
ATOM 3094 C C . CYS B 1 163 ? 9.852 -17 -11.219 1 97.56 163 CYS B C 1
ATOM 3096 O O . CYS B 1 163 ? 9.836 -16.75 -10.008 1 97.56 163 CYS B O 1
ATOM 3098 N N . GLY B 1 164 ? 10.266 -16.109 -12.086 1 97.38 164 GLY B N 1
ATOM 3099 C CA . GLY B 1 164 ? 10.531 -14.711 -11.758 1 97.38 164 GLY B CA 1
ATOM 3100 C C . GLY B 1 164 ? 9.375 -13.789 -12.086 1 97.38 164 GLY B C 1
ATOM 3101 O O . GLY B 1 164 ? 8.414 -14.195 -12.75 1 97.38 164 GLY B O 1
ATOM 3102 N N . PRO B 1 165 ? 9.477 -12.539 -11.586 1 97.69 165 PRO B N 1
ATOM 3103 C CA . PRO B 1 165 ? 8.406 -11.57 -11.836 1 97.69 165 PRO B CA 1
ATOM 3104 C C . PRO B 1 165 ? 8.211 -11.281 -13.32 1 97.69 165 PRO B C 1
ATOM 3106 O O . PRO B 1 165 ? 7.145 -10.805 -13.719 1 97.69 165 PRO B O 1
ATOM 3109 N N . GLU B 1 166 ? 9.195 -11.562 -14.141 1 97.19 166 GLU B N 1
ATOM 3110 C CA . GLU B 1 166 ? 9.094 -11.328 -15.578 1 97.19 166 GLU B CA 1
ATOM 3111 C C . GLU B 1 166 ? 8.305 -12.438 -16.266 1 97.19 166 GLU B C 1
ATOM 3113 O O . GLU B 1 166 ? 7.883 -12.289 -17.422 1 97.19 166 GLU B O 1
ATOM 3118 N N . ASP B 1 167 ? 7.969 -13.539 -15.586 1 98.25 167 ASP B N 1
ATOM 3119 C CA . ASP B 1 167 ? 7.414 -14.742 -16.188 1 98.25 167 ASP B CA 1
ATOM 3120 C C . ASP B 1 167 ? 5.895 -14.773 -16.062 1 98.25 167 ASP B C 1
ATOM 3122 O O . ASP B 1 167 ? 5.234 -15.656 -16.625 1 98.25 167 ASP B O 1
ATOM 3126 N N . ILE B 1 168 ? 5.441 -13.711 -15.352 1 98.44 168 ILE B N 1
ATOM 3127 C CA . ILE B 1 168 ? 4.004 -13.852 -15.133 1 98.44 168 ILE B CA 1
ATOM 3128 C C . ILE B 1 168 ? 3.287 -12.594 -15.617 1 98.44 168 ILE B C 1
ATOM 3130 O O . ILE B 1 168 ? 3.898 -11.531 -15.742 1 98.44 168 ILE B O 1
ATOM 3134 N N . LEU B 1 169 ? 1.95 -12.812 -16.094 1 98.88 169 LEU B N 1
ATOM 3135 C CA . LEU B 1 169 ? 0.94 -11.766 -16.203 1 98.88 169 LEU B CA 1
ATOM 3136 C C . LEU B 1 169 ? -0.025 -11.812 -15.016 1 98.88 169 LEU B C 1
ATOM 3138 O O . LEU B 1 169 ? -0.78 -12.781 -14.867 1 98.88 169 LEU B O 1
ATOM 3142 N N . HIS B 1 170 ? 0.079 -10.828 -14.141 1 98.94 170 HIS B N 1
ATOM 3143 C CA . HIS B 1 170 ? -0.826 -10.805 -13 1 98.94 170 HIS B CA 1
ATOM 3144 C C . HIS B 1 170 ? -2.076 -9.984 -13.305 1 98.94 170 HIS B C 1
ATOM 3146 O O . HIS B 1 170 ? -1.98 -8.828 -13.719 1 98.94 170 HIS B O 1
ATOM 3152 N N . VAL B 1 171 ? -3.25 -10.617 -13.109 1 98.94 171 VAL B N 1
ATOM 3153 C CA . VAL B 1 171 ? -4.539 -10.039 -13.477 1 98.94 171 VAL B CA 1
ATOM 3154 C C . VAL B 1 171 ? -5.348 -9.742 -12.219 1 98.94 171 VAL B C 1
ATOM 3156 O O . VAL B 1 171 ? -5.59 -10.633 -11.398 1 98.94 171 VAL B O 1
ATOM 3159 N N . SER B 1 172 ? -5.738 -8.523 -12.078 1 98.88 172 SER B N 1
ATOM 3160 C CA . SER B 1 172 ? -6.523 -8.117 -10.922 1 98.88 172 SER B CA 1
ATOM 3161 C C . SER B 1 172 ? -7.41 -6.922 -11.242 1 98.88 172 SER B C 1
ATOM 3163 O O . SER B 1 172 ? -7.121 -6.164 -12.172 1 98.88 172 SER B O 1
ATOM 3165 N N . SER B 1 173 ? -8.523 -6.852 -10.516 1 98.62 173 SER B N 1
ATOM 3166 C CA . SER B 1 173 ? -9.383 -5.68 -10.641 1 98.62 173 SER B CA 1
ATOM 3167 C C . SER B 1 173 ? -9.07 -4.656 -9.555 1 98.62 173 SER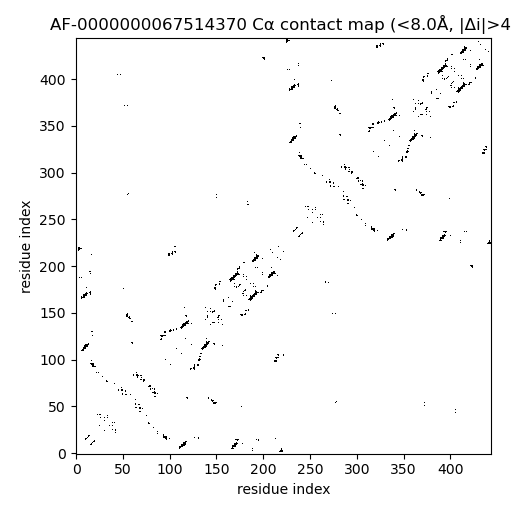 B C 1
ATOM 3169 O O . SER B 1 173 ? -9.828 -3.697 -9.367 1 98.62 173 SER B O 1
ATOM 3171 N N . SER B 1 174 ? -7.941 -4.855 -8.812 1 98.38 174 SER B N 1
ATOM 3172 C CA . SER B 1 174 ? -7.633 -3.943 -7.715 1 98.38 174 SER B CA 1
ATOM 3173 C C . SER B 1 174 ? -6.164 -3.535 -7.738 1 98.38 174 SER B C 1
ATOM 3175 O O . SER B 1 174 ? -5.277 -4.387 -7.824 1 98.38 174 SER B O 1
ATOM 3177 N N . PHE B 1 175 ? -5.914 -2.199 -7.695 1 98.25 175 PHE B N 1
ATOM 3178 C CA . PHE B 1 175 ? -4.559 -1.696 -7.5 1 98.25 175 PHE B CA 1
ATOM 3179 C C . PHE B 1 175 ? -4.137 -1.836 -6.043 1 98.25 175 PHE B C 1
ATOM 3181 O O . PHE B 1 175 ? -3.016 -2.262 -5.754 1 98.25 175 PHE B O 1
ATOM 3188 N N . ARG B 1 176 ? -5.012 -1.6 -5.121 1 97.81 176 ARG B N 1
ATOM 3189 C CA . ARG B 1 176 ? -4.676 -1.518 -3.703 1 97.81 176 ARG B CA 1
ATOM 3190 C C . ARG B 1 176 ? -4.395 -2.9 -3.127 1 97.81 176 ARG B C 1
ATOM 3192 O O . ARG B 1 176 ? -3.555 -3.049 -2.238 1 97.81 176 ARG B O 1
ATOM 3199 N N . TYR B 1 177 ? -5.043 -3.924 -3.613 1 98.31 177 TYR B N 1
ATOM 3200 C CA . TYR B 1 177 ? -4.809 -5.281 -3.131 1 98.31 177 TYR B CA 1
ATOM 3201 C C . TYR B 1 177 ? -3.66 -5.938 -3.889 1 98.31 177 TYR B C 1
ATOM 3203 O O . TYR B 1 177 ? -2.943 -6.777 -3.338 1 98.31 177 TYR B O 1
ATOM 3211 N N . ASP B 1 178 ? -3.473 -5.57 -5.242 1 98.75 178 ASP B N 1
ATOM 3212 C CA . ASP B 1 178 ? -2.627 -6.441 -6.051 1 98.75 178 ASP B CA 1
ATOM 3213 C C . ASP B 1 178 ? -1.587 -5.633 -6.824 1 98.75 178 ASP B C 1
ATOM 3215 O O . ASP B 1 178 ? -0.384 -5.867 -6.688 1 98.75 178 ASP B O 1
ATOM 3219 N N . LEU B 1 179 ? -2.086 -4.668 -7.613 1 98.75 179 LEU B N 1
ATOM 3220 C CA . LEU B 1 179 ? -1.274 -4.238 -8.75 1 98.75 179 LEU B CA 1
ATOM 3221 C C . LEU B 1 179 ? -0.182 -3.275 -8.297 1 98.75 179 LEU B C 1
ATOM 3223 O O . LEU B 1 179 ? 0.878 -3.197 -8.922 1 98.75 179 LEU B O 1
ATOM 3227 N N . PHE B 1 180 ? -0.439 -2.574 -7.172 1 98.5 180 PHE B N 1
ATOM 3228 C CA . PHE B 1 180 ? 0.661 -1.787 -6.629 1 98.5 180 PHE B CA 1
ATOM 3229 C C . PHE B 1 180 ? 1.78 -2.691 -6.129 1 98.5 180 PHE B C 1
ATOM 3231 O O . PHE B 1 180 ? 2.951 -2.471 -6.441 1 98.5 180 PHE B O 1
ATOM 3238 N N . SER B 1 181 ? 1.438 -3.738 -5.383 1 98.75 181 SER B N 1
ATOM 3239 C CA . SER B 1 181 ? 2.426 -4.691 -4.883 1 98.75 181 SER B CA 1
ATOM 3240 C C . SER B 1 181 ? 3.086 -5.453 -6.027 1 98.75 181 SER B C 1
ATOM 3242 O O . SER B 1 181 ? 4.285 -5.734 -5.984 1 98.75 181 SER B O 1
ATOM 3244 N N . ALA B 1 182 ? 2.283 -5.793 -7.023 1 98.81 182 ALA B N 1
ATOM 3245 C CA . ALA B 1 182 ? 2.857 -6.438 -8.203 1 98.81 182 ALA B CA 1
ATOM 3246 C C . ALA B 1 182 ? 3.92 -5.555 -8.844 1 98.81 182 ALA B C 1
ATOM 3248 O O . ALA B 1 182 ? 4.965 -6.047 -9.281 1 98.81 182 ALA B O 1
ATOM 3249 N N . HIS B 1 183 ? 3.613 -4.285 -8.969 1 98.5 183 HIS B N 1
ATOM 3250 C CA . HIS B 1 183 ? 4.586 -3.332 -9.492 1 98.5 183 HIS B CA 1
ATOM 3251 C C . HIS B 1 183 ? 5.84 -3.297 -8.625 1 98.5 183 HIS B C 1
ATOM 3253 O O . HIS B 1 183 ? 6.957 -3.354 -9.148 1 98.5 183 HIS B O 1
ATOM 3259 N N . ASP B 1 184 ? 5.715 -3.297 -7.32 1 98.12 184 ASP B N 1
ATOM 3260 C CA . ASP B 1 184 ? 6.844 -3.275 -6.395 1 98.12 184 ASP B CA 1
ATOM 3261 C C . ASP B 1 184 ? 7.668 -4.555 -6.504 1 98.12 184 ASP B C 1
ATOM 3263 O O . ASP B 1 184 ? 8.891 -4.531 -6.316 1 98.12 184 ASP B O 1
ATOM 3267 N N . MET B 1 185 ? 7 -5.648 -6.816 1 98.19 185 MET B N 1
ATOM 3268 C CA . MET B 1 185 ? 7.66 -6.945 -6.953 1 98.19 185 MET B CA 1
ATOM 3269 C C . MET B 1 185 ? 8.25 -7.113 -8.352 1 98.19 185 MET B C 1
ATOM 3271 O O . MET B 1 185 ? 8.773 -8.18 -8.688 1 98.19 185 MET B O 1
ATOM 3275 N N . LYS B 1 186 ? 8.164 -6.043 -9.188 1 97.31 186 LYS B N 1
ATOM 3276 C CA . LYS B 1 186 ? 8.758 -5.984 -10.523 1 97.31 186 LYS B CA 1
ATOM 3277 C C . LYS B 1 186 ? 8.086 -6.984 -11.461 1 97.31 186 LYS B C 1
ATOM 3279 O O . LYS B 1 186 ? 8.719 -7.484 -12.398 1 97.31 186 LYS B O 1
ATOM 3284 N N . ILE B 1 187 ? 6.848 -7.367 -11.133 1 98.44 187 ILE B N 1
ATOM 3285 C CA . ILE B 1 187 ? 6.086 -8.133 -12.117 1 98.44 187 ILE B CA 1
ATOM 3286 C C . ILE B 1 187 ? 5.906 -7.312 -13.391 1 98.44 187 ILE B C 1
ATOM 3288 O O . ILE B 1 187 ? 5.285 -6.25 -13.367 1 98.44 187 ILE B O 1
ATOM 3292 N N . LYS B 1 188 ? 6.43 -7.82 -14.414 1 97.25 188 LYS B N 1
ATOM 3293 C CA . LYS B 1 188 ? 6.535 -7.086 -15.672 1 97.25 188 LYS B CA 1
ATOM 3294 C C . LYS B 1 188 ? 5.164 -6.883 -16.312 1 97.25 188 LYS B C 1
ATOM 3296 O O . LYS B 1 188 ? 4.82 -5.77 -16.719 1 97.25 188 LYS B O 1
ATOM 3301 N N . ASN B 1 189 ? 4.457 -7.906 -16.422 1 98.5 189 ASN B N 1
ATOM 3302 C CA . ASN B 1 189 ? 3.158 -7.871 -17.078 1 98.5 189 ASN B CA 1
ATOM 3303 C C . ASN B 1 189 ? 2.014 -7.832 -16.078 1 98.5 189 ASN B C 1
ATOM 3305 O O . ASN B 1 189 ? 1.912 -8.711 -15.211 1 98.5 189 ASN B O 1
ATOM 3309 N N . LYS B 1 190 ? 1.19 -6.938 -16.203 1 98.81 190 LYS B N 1
ATOM 3310 C CA . LYS B 1 190 ? 0.038 -6.738 -15.328 1 98.81 190 LYS B CA 1
ATOM 3311 C C . LYS B 1 190 ? -1.201 -6.352 -16.125 1 98.81 190 LYS B C 1
ATOM 3313 O O . LYS B 1 190 ? -1.115 -5.57 -17.078 1 98.81 190 LYS B O 1
ATOM 3318 N N . ALA B 1 191 ? -2.322 -6.789 -15.781 1 98.94 191 ALA B N 1
ATOM 3319 C CA . ALA B 1 191 ? -3.604 -6.422 -16.375 1 98.94 191 ALA B CA 1
ATOM 3320 C C . ALA B 1 191 ? -4.598 -5.98 -15.305 1 98.94 191 ALA B C 1
ATOM 3322 O O . ALA B 1 191 ? -4.805 -6.68 -14.312 1 98.94 191 ALA B O 1
ATOM 3323 N N . PHE B 1 192 ? -5.148 -4.859 -15.492 1 98.88 192 PHE B N 1
ATOM 3324 C CA . PHE B 1 192 ? -6.223 -4.328 -14.664 1 98.88 192 PHE B CA 1
ATOM 3325 C C . PHE B 1 192 ? -7.578 -4.578 -15.312 1 98.88 192 PHE B C 1
ATOM 3327 O O . PHE B 1 192 ? -7.848 -4.098 -16.422 1 98.88 192 PHE B O 1
ATOM 3334 N N . VAL B 1 193 ? -8.438 -5.414 -14.641 1 98.75 193 VAL B N 1
ATOM 3335 C CA . VAL B 1 193 ? -9.805 -5.621 -15.094 1 98.75 193 VAL B CA 1
ATOM 3336 C C . VAL B 1 193 ? -10.711 -4.539 -14.508 1 98.75 193 VAL B C 1
ATOM 3338 O O . VAL B 1 193 ? -10.922 -4.484 -13.289 1 98.75 193 VAL B O 1
ATOM 3341 N N . ALA B 1 194 ? -11.289 -3.719 -15.359 1 97.94 194 ALA B N 1
ATOM 3342 C CA . ALA B 1 194 ? -12.062 -2.557 -14.93 1 97.94 194 ALA B CA 1
ATOM 3343 C C . ALA B 1 194 ? -13.477 -2.957 -14.523 1 97.94 194 ALA B C 1
ATOM 3345 O O . ALA B 1 194 ? -14.445 -2.643 -15.227 1 97.94 194 ALA B O 1
ATOM 3346 N N . ARG B 1 195 ? -13.57 -3.549 -13.383 1 97.12 195 ARG B N 1
ATOM 3347 C CA . ARG B 1 195 ? -14.859 -4.008 -12.875 1 97.12 195 ARG B CA 1
ATOM 3348 C C . ARG B 1 195 ? -15.695 -2.838 -12.359 1 97.12 195 ARG B C 1
ATOM 3350 O O . ARG B 1 195 ? -16.875 -3 -12.055 1 97.12 195 ARG B O 1
ATOM 3357 N N . GLY B 1 196 ? -15.117 -1.707 -12.281 1 93.81 196 GLY B N 1
ATOM 3358 C CA . GLY B 1 196 ? -15.867 -0.521 -11.891 1 93.81 196 GLY B CA 1
ATOM 3359 C C . GLY B 1 196 ? -15.758 -0.207 -10.414 1 93.81 196 GLY B C 1
ATOM 3360 O O . GLY B 1 196 ? -16.281 0.813 -9.953 1 93.81 196 GLY B O 1
ATOM 3361 N N . HIS B 1 197 ? -15.086 -1.005 -9.625 1 92.75 197 HIS B N 1
ATOM 3362 C CA . HIS B 1 197 ? -15.047 -0.754 -8.188 1 92.75 197 HIS B CA 1
ATOM 3363 C C . HIS B 1 197 ? -13.758 -0.046 -7.785 1 92.75 197 HIS B C 1
ATOM 3365 O O . HIS B 1 197 ? -13.594 0.348 -6.629 1 92.75 197 HIS B O 1
ATOM 3371 N N . GLU B 1 198 ? -12.766 0.058 -8.586 1 94.5 198 GLU B N 1
ATOM 3372 C CA . GLU B 1 198 ? -11.578 0.884 -8.383 1 94.5 198 GLU B CA 1
ATOM 3373 C C . GLU B 1 198 ? -11.25 1.699 -9.625 1 94.5 198 GLU B C 1
ATOM 3375 O O . GLU B 1 198 ? -11.484 1.245 -10.75 1 94.5 198 GLU B O 1
ATOM 3380 N N . GLN B 1 199 ? -10.742 2.887 -9.383 1 94.44 199 GLN B N 1
ATOM 3381 C CA . GLN B 1 199 ? -10.312 3.74 -10.492 1 94.44 199 GLN B CA 1
ATOM 3382 C C . GLN B 1 199 ? -8.953 3.312 -11.016 1 94.44 199 GLN B C 1
ATOM 3384 O O . GLN B 1 199 ? -8.094 2.861 -10.25 1 94.44 199 GLN B O 1
ATOM 3389 N N . PRO B 1 200 ? -8.805 3.441 -12.344 1 95.5 200 PRO B N 1
ATOM 3390 C CA . PRO B 1 200 ? -7.48 3.143 -12.898 1 95.5 200 PRO B CA 1
ATOM 3391 C C . PRO B 1 200 ? -6.375 3.99 -12.281 1 95.5 200 PRO B C 1
ATOM 3393 O O . PRO B 1 200 ? -6.59 5.164 -11.969 1 95.5 200 PRO B O 1
ATOM 3396 N N . ALA B 1 201 ? -5.258 3.379 -12.086 1 95.62 201 ALA B N 1
ATOM 3397 C CA . ALA B 1 201 ? -4.094 4.082 -11.555 1 95.62 201 ALA B CA 1
ATOM 3398 C C . ALA B 1 201 ? -3.334 4.805 -12.664 1 95.62 201 ALA B C 1
ATOM 3400 O O . ALA B 1 201 ? -3.736 4.758 -13.828 1 95.62 201 ALA B O 1
ATOM 3401 N N . ASN B 1 202 ? -2.268 5.586 -12.266 1 94.31 202 ASN B N 1
ATOM 3402 C CA . ASN B 1 202 ? -1.352 6.234 -13.195 1 94.31 202 ASN B CA 1
ATOM 3403 C C . ASN B 1 202 ? -0.595 5.215 -14.039 1 94.31 202 ASN B C 1
ATOM 3405 O O . ASN B 1 202 ? -0.26 4.129 -13.562 1 94.31 202 ASN B O 1
ATOM 3409 N N . SER B 1 203 ? -0.317 5.594 -15.344 1 94.38 203 SER B N 1
ATOM 3410 C CA . SER B 1 203 ? 0.379 4.711 -16.281 1 94.38 203 SER B CA 1
ATOM 3411 C C . SER B 1 203 ? 1.768 4.348 -15.758 1 94.38 203 SER B C 1
ATOM 3413 O O . SER B 1 203 ? 2.395 3.408 -16.25 1 94.38 203 SER B O 1
ATOM 3415 N N . PHE B 1 204 ? 2.199 5.137 -14.742 1 94.75 204 PHE B N 1
ATOM 3416 C CA . PHE B 1 204 ? 3.473 4.855 -14.094 1 94.75 204 PHE B CA 1
ATOM 3417 C C . PHE B 1 204 ? 3.539 3.404 -13.633 1 94.75 204 PHE B C 1
ATOM 3419 O O . PHE B 1 204 ? 4.602 2.781 -13.68 1 94.75 204 PHE B O 1
ATOM 3426 N N . TYR B 1 205 ? 2.436 2.777 -13.273 1 96.94 205 TYR B N 1
ATOM 3427 C CA . TYR B 1 205 ? 2.391 1.421 -12.734 1 96.94 205 TYR B CA 1
ATOM 3428 C C . TYR B 1 205 ? 2.4 0.39 -13.859 1 96.94 205 TYR B C 1
ATOM 3430 O O . TYR B 1 205 ? 2.408 -0.816 -13.602 1 96.94 205 TYR B O 1
ATOM 3438 N N . GLU B 1 206 ? 2.373 0.758 -15.133 1 97.06 206 GLU B N 1
ATOM 3439 C CA . GLU B 1 206 ? 2.604 -0.069 -16.312 1 97.06 206 GLU B CA 1
ATOM 3440 C C . GLU B 1 206 ? 1.676 -1.28 -16.328 1 97.06 206 GLU B C 1
ATOM 3442 O O . GLU B 1 206 ? 2.115 -2.408 -16.094 1 97.06 206 GLU B O 1
ATOM 3447 N N . TYR B 1 207 ? 0.518 -1.076 -16.594 1 98.06 207 TYR B N 1
ATOM 3448 C CA . TYR B 1 207 ? -0.485 -2.133 -16.672 1 98.06 207 TYR B CA 1
ATOM 3449 C C . TYR B 1 207 ? -1.31 -2.002 -17.953 1 98.06 207 TYR B C 1
ATOM 3451 O O . TYR B 1 207 ? -1.327 -0.94 -18.578 1 98.06 207 TYR B O 1
ATOM 3459 N N . HIS B 1 208 ? -1.928 -3.113 -18.391 1 98.5 208 HIS B N 1
ATOM 3460 C CA . HIS B 1 208 ? -2.922 -3.143 -19.453 1 98.5 208 HIS B CA 1
ATOM 3461 C C . HIS B 1 208 ? -4.34 -3.127 -18.891 1 98.5 208 HIS B C 1
ATOM 3463 O O . HIS B 1 208 ? -4.695 -3.984 -18.078 1 98.5 208 HIS B O 1
ATOM 3469 N N . GLN B 1 209 ? -5.039 -2.107 -19.234 1 98.25 209 GLN B N 1
ATOM 3470 C CA . GLN B 1 209 ? -6.434 -2.078 -18.812 1 98.25 209 GLN B CA 1
ATOM 3471 C C . GLN B 1 209 ? -7.324 -2.846 -19.781 1 98.25 209 GLN B C 1
ATOM 3473 O O . GLN B 1 209 ? -7.223 -2.668 -21 1 98.25 209 GLN B O 1
ATOM 3478 N N . ILE B 1 210 ? -8.164 -3.809 -19.297 1 98.5 210 ILE B N 1
ATOM 3479 C CA . ILE B 1 210 ? -9.164 -4.52 -20.094 1 98.5 210 ILE B CA 1
ATOM 3480 C C . ILE B 1 210 ? -10.539 -4.359 -19.438 1 98.5 210 ILE B C 1
ATOM 3482 O O . ILE B 1 210 ? -10.641 -4.242 -18.219 1 98.5 210 ILE B O 1
ATOM 3486 N N . PRO B 1 211 ? -11.609 -4.207 -20.188 1 97.81 211 PRO B N 1
ATOM 3487 C CA . PRO B 1 211 ? -12.945 -4 -19.609 1 97.81 211 PRO B CA 1
ATOM 3488 C C . PRO B 1 211 ? -13.469 -5.23 -18.875 1 97.81 211 PRO B C 1
ATOM 3490 O O . PRO B 1 211 ? -14.32 -5.113 -18 1 97.81 211 PRO B O 1
ATOM 3493 N N . ASP B 1 212 ? -13.047 -6.418 -19.297 1 98.12 212 ASP B N 1
ATOM 3494 C CA . ASP B 1 212 ? -13.43 -7.699 -18.719 1 98.12 212 ASP B CA 1
ATOM 3495 C C . ASP B 1 212 ? -12.43 -8.789 -19.078 1 98.12 212 ASP B C 1
ATOM 3497 O O . ASP B 1 212 ? -11.422 -8.523 -19.75 1 98.12 212 ASP B O 1
ATOM 3501 N N . ILE B 1 213 ? -12.641 -9.977 -18.656 1 98.56 213 ILE B N 1
ATOM 3502 C CA . ILE B 1 213 ? -11.703 -11.086 -18.812 1 98.56 213 ILE B CA 1
ATOM 3503 C C . ILE B 1 213 ? -11.586 -11.453 -20.281 1 98.56 213 ILE B C 1
ATOM 3505 O O . ILE B 1 213 ? -10.578 -12.023 -20.719 1 98.56 213 ILE B O 1
ATOM 3509 N N . GLY B 1 214 ? -12.609 -11.172 -21.047 1 97.38 214 GLY B N 1
ATOM 3510 C CA . GLY B 1 214 ? -12.57 -11.43 -22.484 1 97.38 214 GLY B CA 1
ATOM 3511 C C . GLY B 1 214 ? -11.438 -10.703 -23.188 1 97.38 214 GLY B C 1
ATOM 3512 O O . GLY B 1 214 ? -11 -11.125 -24.266 1 97.38 214 GLY B O 1
ATOM 3513 N N . GLY B 1 215 ? -10.859 -9.617 -22.578 1 97.81 215 GLY B N 1
ATOM 3514 C CA . GLY B 1 215 ? -9.766 -8.844 -23.141 1 97.81 215 GLY B CA 1
ATOM 3515 C C . GLY B 1 215 ? -8.414 -9.516 -22.984 1 97.81 215 GLY B C 1
ATOM 3516 O O . GLY B 1 215 ? -7.441 -9.125 -23.641 1 97.81 215 GLY B O 1
ATOM 3517 N N . LEU B 1 216 ? -8.312 -10.531 -22.219 1 97.75 216 LEU B N 1
ATOM 3518 C CA . LEU B 1 216 ? -7.035 -11.164 -21.906 1 97.75 216 LEU B CA 1
ATOM 3519 C C . LEU B 1 216 ? -6.441 -11.844 -23.125 1 97.75 216 LEU B C 1
ATOM 3521 O O . LEU B 1 216 ? -5.23 -11.781 -23.359 1 97.75 216 LEU B O 1
ATOM 3525 N N . ALA B 1 217 ? -7.309 -12.547 -23.844 1 97.19 217 ALA B N 1
ATOM 3526 C CA . ALA B 1 217 ? -6.84 -13.258 -25.031 1 97.19 217 ALA B CA 1
ATOM 3527 C C . ALA B 1 217 ? -6.078 -12.32 -25.969 1 97.19 217 ALA B C 1
ATOM 3529 O O . ALA B 1 217 ? -5.023 -12.68 -26.484 1 97.19 217 ALA B O 1
ATOM 3530 N N . GLY B 1 218 ? -6.598 -11.172 -26.125 1 96.94 218 GLY B N 1
ATOM 3531 C CA . GLY B 1 218 ? -5.938 -10.195 -26.969 1 96.94 218 GLY B CA 1
ATOM 3532 C C . GLY B 1 218 ? -4.578 -9.766 -26.453 1 96.94 218 GLY B C 1
ATOM 3533 O O . GLY B 1 218 ? -3.65 -9.547 -27.234 1 96.94 218 GLY B O 1
ATOM 3534 N N . LEU B 1 219 ? -4.359 -9.641 -25.172 1 97.56 219 LEU B N 1
ATOM 3535 C CA . LEU B 1 219 ? -3.1 -9.242 -24.562 1 97.56 219 LEU B CA 1
ATOM 3536 C C . LEU B 1 219 ? -2.006 -10.266 -24.844 1 97.56 219 LEU B C 1
ATOM 3538 O O . LEU B 1 219 ? -0.83 -9.906 -24.953 1 97.56 219 LEU B O 1
ATOM 3542 N N . VAL B 1 220 ? -2.473 -11.531 -24.969 1 97.44 220 VAL B N 1
ATOM 3543 C CA . VAL B 1 220 ? -1.472 -12.586 -25.109 1 97.44 220 VAL B CA 1
ATOM 3544 C C . VAL B 1 220 ? -1.493 -13.141 -26.531 1 97.44 220 VAL B C 1
ATOM 3546 O O . VAL B 1 220 ? -0.971 -14.227 -26.797 1 97.44 220 VAL B O 1
ATOM 3549 N N . GLY B 1 221 ? -2.111 -12.531 -27.406 1 96.19 221 GLY B N 1
ATOM 3550 C CA . GLY B 1 221 ? -2.035 -12.844 -28.828 1 96.19 221 GLY B CA 1
ATOM 3551 C C . GLY B 1 221 ? -2.887 -14.039 -29.219 1 96.19 221 GLY B C 1
ATOM 3552 O O . GLY B 1 221 ? -2.516 -14.812 -30.109 1 96.19 221 GLY B O 1
ATOM 3553 N N . LEU B 1 222 ? -3.805 -14.258 -28.531 1 93.94 222 LEU B N 1
ATOM 3554 C CA . LEU B 1 222 ? -4.715 -15.359 -28.828 1 93.94 222 LEU B CA 1
ATOM 3555 C C . LEU B 1 222 ? -6.031 -14.836 -29.391 1 93.94 222 LEU B C 1
ATOM 3557 O O . LEU B 1 222 ? -6.422 -13.703 -29.125 1 93.94 222 LEU B O 1
#

Sequence (444 aa):
MSFLRPKFITFDCYGTLTNFHMGTMTREIFADRVPAEQMDQFVRDFSAYRLDQVMGDWMPYDEILKVALARTCKRWNVEYREEGQLYYDAVPTWGPHADVPAGLSKIADKIPLVIFSNASDSQIMSNVEKLGAPFHKVFTADQAKVYKPRLAAFEFMLDNLGCGPEDILHVSSSFRYDLFSAHDMKIKNKAFVARGHEQPANSFYEYHQIPDIGGLAGLVGLMSFLRPKFITFDCYGTLTNFHMGTMTREIFADRVPAEQMDQFVRDFSAYRLDQVMGDWMPYDEILKVALARTCKRWNVEYREEGQLYYDAVPTWGPHADVPAGLSKIADKIPLVIFSNASDSQIMSNVEKLGAPFHKVFTADQAKVYKPRLAAFEFMLDNLGCGPEDILHVSSSFRYDLFSAHDMKIKNKAFVARGHEQPANSFYEYHQIPDIGGLAGLVGL

Secondary structure (DSSP, 8-state):
-PPP--SEEEE--BTTTB---HHHHHHHHTTTTS-HHHHHHHHHHHHHHHHHHHHSS---HHHHHHHHHHHHHHHHT----STHHHHHHHGGG--B-TTHHHHHHTTTTTS-EEEEES--HHHHHHHHTTSSS--SEEEEHHHHTS-TTSHHHHHHHHHHHT--GGGEEEEES-IIIIIHHHHHTT-SEEEEE--SSS----GGG--EEESSGGGHHHHTT-/-PPP--SEEEE--BTTTB---HHHHHHHHTTTTS-HHHHHHHHHHHHHHHHHHHHSS---HHHHHHHHHHHHHHHHT----STHHHHHHHGGG--B-TTHHHHHHTTTTTS-EEEEES--HHHHHHHHTTSSS--SEEEEHHHHTS-TTSHHHHHHHHHHHT--GGGEEEEES-IIIIIHHHHHTT-SEEEEE--SSS----GGG--EEESSGGGHHHHTT-

Foldseek 3Di:
DDFADFQEAEEEFAPAWWDHCQLVVQCVVCVPPDPPVCSVVLSVQLVVLLLVLLQDFFDASLVSQQVSNVVSCVVVVHDDPSCSVVSVVCQLVIETDPCQQVLCVLPQVPHAYEYQYQHDPVRVVSHVVRRNHDHPYYHYCNNQSHFFPDLSSVVVVCVVVVHALQRYEYEYQDCSRHQVSSLVSVNPEYEHAPSPPDDDDDCVSPYHYDPGSNCNCVNRVD/DDFADFQEEEEEFAPAWWDHCQLVVQCVVCVPPDPPVCSVVLSVQLVVLLLVLQQDFFDASLVSQQVSNVVSCVVVVHDDPSCSVVSVVCQLVIETDPCQQVLCVLPQVPHAYEYQYQHDPVRVVSHVVRRNHDHPYYHYCNVQSHFFPDLSSVVVVCVVVVHALQRYEYEYQDCSRHLVSSLVSVNPEYEHAPSPPDDDDDCVSPYHYDPGSNCNCVNRVD

Organism: Pseudomonas syringae pv. tomato (strain ATCC BAA-871 / DC3000) (NCBI:txid223283)